Protein AF-A0A397UBA3-F1 (afdb_monomer_lite)

Foldseek 3Di:
DVVVVVVVVVVVCCPPVVSVVVCVQQQEDEDEAEAECVLCVVQLPDADDQDPVQQEGDDDPVSLVSLLQLVLQSLQQCLPPVDDHNVSSVVSVVVDPPPRCDNVNSVVVSCVVVVPDPRHAYEYEYEYEQCVVCVRSSLSNVLSVLVVVVVRHHYHYHYHALAVVCVVSVPDDDRHDPVCCSPDDDDDDDFFQDLVSLLVLLQVLLCVVPVDRDDDPVQQQNSLLSLQQGRQSVLSNLLSVLQVVCVVVVQHCRPALVSVVVSLVSSLVVVCVVCPPVLVCVQQVDPLSVLVLVLQLLLQPWAAQQPDLDPPDGVSSNSNSSQWHWHDDPNTTGIHHRLSSVLNVCVSVVVCVQQPPLLSSQSDFDWLVCVLVLLLSLQSNNLVSCCSNVNQWDFLSSSLSNLDDDPCCRRVDTQGSPDAADEWEFDDFPDPDPPDTHDPCPVPVQWTWTADPPPRDIDIDGPVVSRYDYRDRDDDPDGDGDGGSSVVSVCSSPVSPDPPPNPDDD

Radius of gyration: 28.09 Å; chains: 1; bounding box: 74×55×88 Å

pLDDT: mean 72.94, std 13.81, range [26.64, 95.31]

Sequence (506 aa):
MLNKIIEETKNFISDDERIKSTVADLGINFEHIYISMNEIKEFLGTGNIFDFESNAYPRDPEHINRASKLINKLIIIYFYTKAWTSPDIRKCLELMSDKSEDYDDVINLICKEKNLKNAESLALILQIDEFQNANYWTVILLRIISSFLLKGTLIIAICTGTAPSQIVELGDDQSYKISASQYKTINLYLSPLDFEDSIQLFDRFIEHFSNESNFNDSSKIYRSIVNSIREIPSIIEIASRIILSMKKANLDAFENFESANVFWRFLRDAIKAKYTEVDWFKCLQSEENILKLLFYIHIQKPVKKDEKLDSSTTIQDFETSGLIFLEQFDNRFIPRAPLVLVSILVDYLKLYDIFNENLLKPFELLTEETFPQFILHMHHVTYSLAFRTGSSYITIHDIYGGCARGSNRVLDCDIDVRQQIEYYVRASLIPKTENSFSKPGLSDRSKLPVIVLNKNGFKEIDVTSEKYLVLIARRTKSADAITPHADEQYRIWAASSRQFDRKNWC

Organism: NCBI:txid44941

Structure (mmCIF, N/CA/C/O backbone):
data_AF-A0A397UBA3-F1
#
_entry.id   AF-A0A397UBA3-F1
#
loop_
_atom_site.group_PDB
_atom_site.id
_atom_site.type_symbol
_atom_site.label_atom_id
_atom_site.label_alt_id
_atom_site.label_comp_id
_atom_site.label_asym_id
_atom_site.label_entity_id
_atom_site.label_seq_id
_atom_site.pdbx_PDB_ins_code
_atom_site.Cartn_x
_atom_site.Cartn_y
_atom_site.Cartn_z
_atom_site.occupancy
_atom_site.B_iso_or_equiv
_atom_site.auth_seq_id
_atom_site.auth_comp_id
_atom_site.auth_asym_id
_atom_site.auth_atom_id
_atom_site.pdbx_PDB_model_num
ATOM 1 N N . MET A 1 1 ? -8.117 8.000 5.420 1.00 47.97 1 MET A N 1
ATOM 2 C CA . MET A 1 1 ? -8.685 6.693 5.825 1.00 47.97 1 MET A CA 1
ATOM 3 C C . MET A 1 1 ? -9.736 6.843 6.911 1.00 47.97 1 MET A C 1
ATOM 5 O O . MET A 1 1 ? -10.853 6.444 6.650 1.00 47.97 1 MET A O 1
ATOM 9 N N . LEU A 1 2 ? -9.438 7.489 8.049 1.00 50.31 2 LEU A N 1
ATOM 10 C CA . LEU A 1 2 ? -10.420 7.763 9.112 1.00 50.31 2 LEU A CA 1
ATOM 11 C C . LEU A 1 2 ? -11.715 8.403 8.582 1.00 50.31 2 LEU A C 1
ATOM 13 O O . LEU A 1 2 ? -12.794 7.897 8.839 1.00 50.31 2 LEU A O 1
ATOM 17 N N . ASN A 1 3 ? -11.607 9.447 7.751 1.00 50.91 3 ASN A N 1
ATOM 18 C CA . ASN A 1 3 ? -12.782 10.079 7.143 1.00 50.91 3 ASN A CA 1
ATOM 19 C C . ASN A 1 3 ? -13.533 9.152 6.180 1.00 50.91 3 ASN A C 1
ATOM 21 O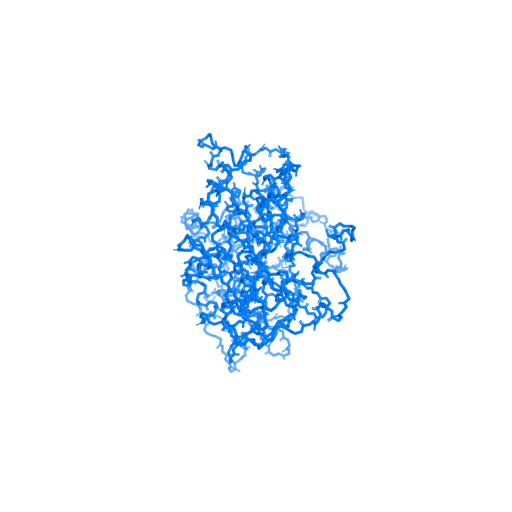 O . ASN A 1 3 ? -14.749 9.197 6.175 1.00 50.91 3 ASN A O 1
ATOM 25 N N . LYS A 1 4 ? -12.832 8.289 5.429 1.00 56.41 4 LYS A N 1
ATOM 26 C CA . LYS A 1 4 ? -13.446 7.293 4.533 1.00 56.41 4 LYS A CA 1
ATOM 27 C C . LYS A 1 4 ? -14.138 6.190 5.341 1.00 56.41 4 LYS A C 1
ATOM 29 O O . LYS A 1 4 ? -15.262 5.847 5.037 1.00 56.41 4 LYS A O 1
ATOM 34 N N . ILE A 1 5 ? -13.526 5.715 6.430 1.00 59.47 5 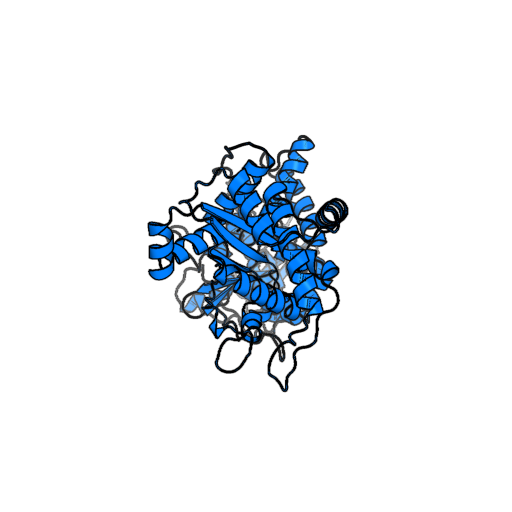ILE A N 1
ATOM 35 C CA . ILE A 1 5 ? -14.150 4.799 7.398 1.00 59.47 5 ILE A CA 1
ATOM 36 C C . ILE A 1 5 ? -15.405 5.445 7.984 1.00 59.47 5 ILE A C 1
ATOM 38 O O . ILE A 1 5 ? -16.456 4.823 7.991 1.00 59.47 5 ILE A O 1
ATOM 42 N N . ILE A 1 6 ? -15.317 6.694 8.446 1.00 59.12 6 ILE A N 1
ATOM 43 C CA . ILE A 1 6 ? -16.449 7.428 9.022 1.00 59.12 6 ILE A CA 1
ATOM 44 C C . ILE A 1 6 ? -17.540 7.669 7.973 1.00 59.12 6 ILE A C 1
ATOM 46 O O . ILE A 1 6 ? -18.713 7.549 8.299 1.00 59.12 6 ILE A O 1
ATOM 50 N N . GLU A 1 7 ? -17.185 8.005 6.736 1.00 62.19 7 GLU A N 1
ATOM 51 C CA . GLU A 1 7 ? -18.121 8.243 5.634 1.00 62.19 7 GLU A CA 1
ATOM 52 C C . GLU A 1 7 ? -18.810 6.953 5.188 1.00 62.19 7 GLU A C 1
ATOM 54 O O . GLU A 1 7 ? -20.031 6.919 5.150 1.00 62.19 7 GLU A O 1
ATOM 59 N N . GLU A 1 8 ? -18.070 5.864 4.989 1.00 63.53 8 GLU A N 1
ATOM 60 C CA . GLU A 1 8 ? -18.628 4.533 4.712 1.00 63.53 8 GLU A CA 1
ATOM 61 C C . GLU A 1 8 ? -19.502 4.038 5.870 1.00 63.53 8 GLU A C 1
ATOM 63 O O . GLU A 1 8 ? -20.582 3.494 5.661 1.00 63.53 8 GLU A O 1
ATOM 68 N N . THR A 1 9 ? -19.095 4.304 7.114 1.00 62.06 9 THR A N 1
ATOM 69 C CA . THR A 1 9 ? -19.915 4.005 8.297 1.00 62.06 9 THR A CA 1
ATOM 70 C C . THR A 1 9 ? -21.194 4.836 8.297 1.00 62.06 9 THR A C 1
ATOM 72 O O . THR A 1 9 ? -22.257 4.315 8.618 1.00 62.06 9 THR A O 1
ATOM 75 N N . LYS A 1 10 ? -21.127 6.120 7.927 1.00 63.81 10 LYS A N 1
ATOM 76 C CA . LYS A 1 10 ? -22.302 6.996 7.812 1.00 63.81 10 LYS A CA 1
ATOM 77 C C . LYS A 1 10 ? -23.231 6.556 6.684 1.00 63.81 10 LYS A C 1
ATOM 79 O O . LYS A 1 10 ? -24.435 6.515 6.911 1.00 63.81 10 LYS A O 1
ATOM 84 N N . ASN A 1 11 ? -22.686 6.187 5.528 1.00 64.56 11 ASN A N 1
ATOM 85 C CA . ASN A 1 11 ? -23.441 5.644 4.399 1.00 64.56 11 ASN A CA 1
ATOM 86 C C . ASN A 1 11 ? -24.149 4.346 4.810 1.00 64.56 11 ASN A C 1
ATOM 88 O O . ASN A 1 11 ? -25.351 4.189 4.605 1.00 64.56 11 ASN A O 1
ATOM 92 N N . PHE A 1 12 ? -23.445 3.467 5.523 1.00 65.50 12 PHE A N 1
ATOM 93 C CA . PHE A 1 12 ? -24.042 2.267 6.097 1.00 65.50 12 PHE A CA 1
ATOM 94 C C . PHE A 1 12 ? -25.174 2.586 7.089 1.00 65.50 12 PHE A C 1
ATOM 96 O O . PHE A 1 12 ? -26.260 2.010 7.008 1.00 65.50 12 PHE A O 1
ATOM 103 N N . ILE A 1 13 ? -24.947 3.528 8.010 1.00 63.50 13 ILE A N 1
ATOM 104 C CA . ILE A 1 13 ? -25.967 4.005 8.954 1.00 63.50 13 ILE A CA 1
ATOM 105 C C . ILE A 1 13 ? -27.206 4.524 8.207 1.00 63.50 13 ILE A C 1
ATOM 107 O O . ILE A 1 13 ? -28.325 4.309 8.675 1.00 63.50 13 ILE A O 1
ATOM 111 N N . SER A 1 14 ? -27.028 5.192 7.062 1.00 61.41 14 SER A N 1
ATOM 112 C CA . SER A 1 14 ? -28.141 5.701 6.253 1.00 61.41 14 SER A CA 1
ATOM 113 C C . SER A 1 14 ? -28.877 4.634 5.438 1.00 61.41 14 SER A C 1
ATOM 115 O O . SER A 1 14 ? -30.044 4.855 5.103 1.00 61.41 14 SER A O 1
ATOM 117 N N . ASP A 1 15 ? -28.240 3.495 5.163 1.00 63.88 15 ASP A N 1
ATOM 118 C CA . ASP A 1 15 ? -28.802 2.406 4.356 1.00 63.88 15 ASP A CA 1
ATOM 119 C C . ASP A 1 15 ? -29.523 1.333 5.197 1.00 63.88 15 ASP A C 1
ATOM 121 O O . ASP A 1 15 ? -30.481 0.716 4.722 1.00 63.88 15 ASP A O 1
ATOM 125 N N . ASP A 1 16 ? -29.129 1.102 6.460 1.00 64.06 16 ASP A N 1
ATOM 126 C CA . ASP A 1 16 ? -29.865 0.197 7.361 1.00 64.06 16 ASP A CA 1
ATOM 127 C C . ASP A 1 16 ? -31.064 0.928 7.988 1.00 64.06 16 ASP A C 1
ATOM 129 O O . ASP A 1 16 ? -30.926 1.664 8.964 1.00 64.06 16 ASP A O 1
ATOM 133 N N . GLU A 1 17 ? -32.263 0.687 7.448 1.00 61.44 17 GLU A N 1
ATOM 134 C CA . GLU A 1 17 ? -33.528 1.314 7.876 1.00 61.44 17 GLU A CA 1
ATOM 135 C C . GLU A 1 17 ? -33.784 1.256 9.397 1.00 61.44 17 GLU A C 1
ATOM 137 O O . GLU A 1 17 ? -34.411 2.160 9.941 1.00 61.44 17 GLU A O 1
ATOM 142 N N . ARG A 1 18 ? -33.255 0.255 10.121 1.00 62.62 18 ARG A N 1
ATOM 143 C CA . ARG A 1 18 ? -33.401 0.156 11.589 1.00 62.62 18 ARG A CA 1
ATOM 144 C C . ARG A 1 18 ? -32.498 1.143 12.323 1.00 62.62 18 ARG A C 1
ATOM 146 O O . ARG A 1 18 ? -32.893 1.730 13.330 1.00 62.62 18 ARG A O 1
ATOM 153 N N . ILE A 1 19 ? -31.262 1.291 11.846 1.00 63.94 19 ILE A N 1
ATOM 154 C CA . ILE A 1 19 ? -30.304 2.247 12.406 1.00 63.94 19 ILE A CA 1
ATOM 155 C C . ILE A 1 19 ? -30.760 3.652 12.027 1.00 63.94 19 ILE A C 1
ATOM 157 O O . ILE A 1 19 ? -30.835 4.514 12.891 1.00 63.94 19 ILE A O 1
ATOM 161 N N . LYS A 1 20 ? -31.169 3.854 10.776 1.00 64.69 20 LYS A N 1
ATOM 162 C CA . LYS A 1 20 ? -31.723 5.105 10.263 1.00 64.69 20 LYS A CA 1
ATOM 163 C C . LYS A 1 20 ? -32.962 5.569 11.026 1.00 64.69 20 LYS A C 1
ATOM 165 O O . LYS A 1 20 ? -33.005 6.739 11.389 1.00 64.69 20 LYS A O 1
ATOM 170 N N . SER A 1 21 ? -33.929 4.691 11.319 1.00 59.81 21 SER A N 1
ATOM 171 C CA . SER A 1 21 ? -35.100 5.054 12.133 1.00 59.81 21 SER A CA 1
ATOM 172 C C . SER A 1 21 ? -34.679 5.464 13.545 1.00 59.81 21 SER A C 1
ATOM 174 O O . SER A 1 21 ? -35.070 6.518 14.030 1.00 59.81 21 SER A O 1
ATOM 176 N N . THR A 1 22 ? -33.773 4.697 14.158 1.00 60.41 22 THR A N 1
ATOM 177 C CA . THR A 1 22 ? -33.221 4.998 15.489 1.00 60.41 22 THR A CA 1
ATOM 178 C C . THR A 1 22 ? -32.442 6.322 15.503 1.00 60.41 22 THR A C 1
ATOM 180 O O . THR A 1 22 ? -32.545 7.093 16.449 1.00 60.41 22 THR A O 1
ATOM 183 N N . VAL A 1 23 ? -31.684 6.623 14.446 1.00 62.81 23 VAL A N 1
ATOM 184 C CA . VAL A 1 23 ? -30.892 7.855 14.295 1.00 62.81 23 VAL A CA 1
ATOM 185 C C . VAL A 1 23 ? -31.776 9.071 14.019 1.00 62.81 23 VAL A C 1
ATOM 187 O O . VAL A 1 23 ? -31.533 10.137 14.587 1.00 62.81 23 VAL A O 1
ATOM 190 N N . ALA A 1 24 ? -32.801 8.918 13.177 1.00 59.88 24 ALA A N 1
ATOM 191 C CA . ALA A 1 24 ? -33.738 9.980 12.819 1.00 59.88 24 ALA A CA 1
ATOM 192 C C . ALA A 1 24 ? -34.640 10.382 13.996 1.00 59.88 24 ALA A C 1
ATOM 194 O O . ALA A 1 24 ? -34.905 11.571 14.172 1.00 59.88 24 ALA A O 1
ATOM 195 N N . ASP A 1 25 ? -35.048 9.419 14.826 1.00 53.91 25 ASP A N 1
ATOM 196 C CA . ASP A 1 25 ? -35.933 9.658 15.971 1.00 53.91 25 ASP A CA 1
ATOM 197 C C . ASP A 1 25 ? -35.212 10.297 17.179 1.00 53.91 25 ASP A C 1
ATOM 199 O O . ASP A 1 25 ? -35.864 10.894 18.036 1.00 53.91 25 ASP A O 1
ATOM 203 N N . LEU A 1 26 ? -33.875 10.198 17.261 1.00 54.59 26 LEU A N 1
ATOM 204 C CA . LEU A 1 26 ? -33.104 10.507 18.479 1.00 54.59 26 LEU A CA 1
ATOM 205 C C . LEU A 1 26 ? -32.143 11.708 18.391 1.00 54.59 26 LEU A C 1
ATOM 207 O O . LEU A 1 26 ? -31.459 11.995 19.375 1.00 54.59 26 LEU A O 1
ATOM 211 N N . GLY A 1 27 ? -32.055 12.405 17.250 1.00 56.84 27 GLY A N 1
ATOM 212 C CA . GLY A 1 27 ? -31.165 13.570 17.100 1.00 56.84 27 GLY A CA 1
ATOM 213 C C . GLY A 1 27 ? -29.714 13.256 17.493 1.00 56.84 27 GLY A C 1
ATOM 214 O O . GLY A 1 27 ? -29.155 13.892 18.386 1.00 56.84 27 GLY A O 1
ATOM 215 N N . ILE A 1 28 ? -29.143 12.208 16.890 1.00 66.69 28 ILE A N 1
ATOM 216 C CA . ILE A 1 28 ? -27.929 11.553 17.394 1.00 66.69 28 ILE A CA 1
ATOM 217 C C . ILE A 1 28 ? -26.649 12.362 17.147 1.00 66.69 28 ILE A C 1
ATOM 219 O O . ILE A 1 28 ? -26.364 12.771 16.020 1.00 66.69 28 ILE A O 1
ATOM 223 N N . ASN A 1 29 ? -25.821 12.493 18.189 1.00 69.88 29 ASN A N 1
ATOM 224 C CA . ASN A 1 29 ? -24.452 13.005 18.092 1.00 69.88 29 ASN A CA 1
ATOM 225 C C . ASN A 1 29 ? -23.449 11.847 18.027 1.00 69.88 29 ASN A C 1
ATOM 227 O O . ASN A 1 29 ? -23.433 10.988 18.907 1.00 69.88 29 ASN A O 1
ATOM 231 N N . PHE A 1 30 ? -22.606 11.831 16.991 1.00 72.25 30 PHE A N 1
ATOM 232 C CA . PHE A 1 30 ? -21.601 10.787 16.786 1.00 72.25 30 PHE A CA 1
ATOM 233 C C . PHE A 1 30 ? -20.246 11.199 17.351 1.00 72.25 30 PHE A C 1
ATOM 235 O O . PHE A 1 30 ? -19.665 12.186 16.900 1.00 72.25 30 PHE A O 1
ATOM 242 N N . GLU A 1 31 ? -19.694 10.384 18.245 1.00 76.69 31 GLU A N 1
ATOM 243 C CA . GLU A 1 31 ? -18.299 10.489 18.665 1.00 76.69 31 GLU A CA 1
ATOM 244 C C . GLU A 1 31 ? -17.508 9.279 18.195 1.00 76.69 31 GLU A C 1
ATOM 246 O O . GLU A 1 31 ? -17.846 8.131 18.482 1.00 76.69 31 GLU A O 1
ATOM 251 N N . HIS A 1 32 ? -16.428 9.549 17.469 1.00 79.75 32 HIS A N 1
ATOM 252 C CA . HIS A 1 32 ? -15.486 8.523 17.054 1.00 79.75 32 HIS A CA 1
ATOM 253 C C . HIS A 1 32 ? -14.392 8.357 18.106 1.00 79.75 32 HIS A C 1
ATOM 255 O O . HIS A 1 32 ? -13.769 9.335 18.537 1.00 79.75 32 HIS A O 1
ATOM 261 N N . ILE A 1 33 ? -14.181 7.104 18.499 1.00 82.25 33 ILE A N 1
ATOM 262 C CA . ILE A 1 33 ? -13.121 6.652 19.383 1.00 82.25 33 ILE A CA 1
ATOM 263 C C . ILE A 1 33 ? -12.300 5.611 18.628 1.00 82.25 33 ILE A C 1
ATOM 265 O O . ILE A 1 33 ? -12.789 4.536 18.292 1.00 82.25 33 ILE A O 1
ATOM 269 N N . TYR A 1 34 ? -11.043 5.937 18.358 1.00 82.75 34 TYR A N 1
ATOM 270 C CA . TYR A 1 34 ? -10.063 4.989 17.833 1.00 82.75 34 TYR A CA 1
ATOM 271 C C . TYR A 1 34 ? -9.567 4.077 18.961 1.00 82.75 34 TYR A C 1
ATOM 273 O O . TYR A 1 34 ? -9.661 4.482 20.104 1.00 82.75 34 TYR A O 1
ATOM 281 N N . ILE A 1 35 ? -9.080 2.866 18.692 1.00 84.50 35 ILE A N 1
ATOM 282 C CA . ILE A 1 35 ? -8.405 1.973 19.647 1.00 84.50 35 ILE A CA 1
ATOM 283 C C . ILE A 1 35 ? -7.417 1.102 18.871 1.00 84.50 35 ILE A C 1
ATOM 285 O O . ILE A 1 35 ? -7.844 0.236 18.122 1.00 84.50 35 ILE A O 1
ATOM 289 N N . SER A 1 36 ? -6.105 1.266 19.066 1.00 83.44 36 SER A N 1
ATOM 290 C CA . SER A 1 36 ? -5.109 0.399 18.410 1.00 83.44 36 SER A CA 1
ATOM 291 C C . SER A 1 36 ? -4.774 -0.831 19.254 1.00 83.44 36 SER A C 1
ATOM 293 O O . SER A 1 36 ? -4.199 -0.694 20.338 1.00 83.44 36 SER A O 1
ATOM 295 N N . MET A 1 37 ? -5.046 -2.037 18.742 1.00 84.56 37 MET A N 1
ATOM 296 C CA . MET A 1 37 ? -4.697 -3.291 19.427 1.00 84.56 37 MET A CA 1
ATOM 297 C C . MET A 1 37 ? -3.192 -3.461 19.628 1.00 84.56 37 MET A C 1
ATOM 299 O O . MET A 1 37 ? -2.769 -4.013 20.645 1.00 84.56 37 MET A O 1
ATOM 303 N N . ASN A 1 38 ? -2.372 -2.948 18.710 1.00 81.69 38 ASN A N 1
ATOM 304 C CA . ASN A 1 38 ? -0.916 -2.987 18.850 1.00 81.69 38 ASN A CA 1
ATOM 305 C C . ASN A 1 38 ? -0.420 -2.196 20.057 1.00 81.69 38 ASN A C 1
ATOM 307 O O . ASN A 1 38 ? 0.508 -2.639 20.730 1.00 81.69 38 ASN A O 1
ATOM 311 N N . GLU A 1 39 ? -1.072 -1.076 20.345 1.00 82.62 39 GLU A N 1
ATOM 312 C CA . GLU A 1 39 ? -0.713 -0.189 21.446 1.00 82.62 39 GLU A CA 1
ATOM 313 C C . GLU A 1 39 ? -1.266 -0.700 22.780 1.00 82.62 39 GLU A C 1
ATOM 315 O O . GLU A 1 39 ? -0.641 -0.495 23.819 1.00 82.62 39 GLU A O 1
ATOM 320 N N . ILE A 1 40 ? -2.424 -1.382 22.774 1.00 85.19 40 ILE A N 1
ATOM 321 C CA . ILE A 1 40 ? -3.101 -1.766 24.022 1.00 85.19 40 ILE A CA 1
ATOM 322 C C . ILE A 1 40 ? -2.857 -3.204 24.492 1.00 85.19 40 ILE A C 1
ATOM 324 O O . ILE A 1 40 ? -3.104 -3.507 25.662 1.00 85.19 40 ILE A O 1
ATOM 328 N N . LYS A 1 41 ? -2.370 -4.098 23.620 1.00 85.12 41 LYS A N 1
ATOM 329 C CA . LYS A 1 41 ? -2.205 -5.531 23.936 1.00 85.12 41 LYS A CA 1
ATOM 330 C C . LYS A 1 41 ? -1.344 -5.790 25.174 1.00 85.12 41 LYS A C 1
ATOM 332 O O . LYS A 1 41 ? -1.651 -6.690 25.950 1.00 85.12 41 LYS A O 1
ATOM 337 N N . GLU A 1 42 ? -0.312 -4.977 25.399 1.00 84.69 42 GLU A N 1
ATOM 338 C CA . GLU A 1 42 ? 0.576 -5.119 26.558 1.00 84.69 42 GLU A CA 1
ATOM 339 C C . GLU A 1 42 ? -0.148 -4.863 27.889 1.00 84.69 42 GLU A C 1
ATOM 341 O O . GLU A 1 42 ? 0.149 -5.524 28.881 1.00 84.69 42 GLU A O 1
ATOM 346 N N . PHE A 1 43 ? -1.136 -3.959 27.915 1.00 85.19 43 PHE A N 1
ATOM 347 C CA . PHE A 1 43 ? -1.910 -3.649 29.127 1.00 85.19 43 PHE A CA 1
ATOM 348 C C . PHE A 1 43 ? -2.973 -4.707 29.445 1.00 85.19 43 PHE A C 1
ATOM 350 O O . PHE A 1 43 ? -3.438 -4.809 30.580 1.00 85.19 43 PHE A O 1
ATOM 357 N N . LEU A 1 44 ? -3.377 -5.493 28.447 1.00 86.56 44 LEU A N 1
ATOM 358 C CA . LEU A 1 44 ? -4.355 -6.566 28.609 1.00 86.56 44 LEU A CA 1
ATOM 359 C C . LEU A 1 44 ? -3.701 -7.843 29.165 1.00 86.56 44 LEU A C 1
ATOM 361 O O . LEU A 1 44 ? -4.308 -8.557 29.972 1.00 86.56 44 LEU A O 1
ATOM 365 N N . GLY A 1 45 ? -2.433 -8.070 28.814 1.00 85.19 45 GLY A N 1
ATOM 366 C CA . GLY A 1 45 ? -1.649 -9.240 29.201 1.00 85.19 45 GLY A CA 1
ATOM 367 C C . GLY A 1 45 ? -1.800 -10.401 28.216 1.00 85.19 45 GLY A C 1
ATOM 368 O O . GLY A 1 45 ? -2.313 -10.250 27.106 1.00 85.19 45 GLY A O 1
ATOM 369 N N . THR A 1 46 ? -1.335 -11.584 28.613 1.00 86.62 46 THR A N 1
ATOM 370 C CA . THR A 1 46 ? -1.392 -12.779 27.761 1.00 86.62 46 THR A CA 1
ATOM 371 C C . THR A 1 46 ? -2.836 -13.247 27.589 1.00 86.62 46 THR A C 1
ATOM 373 O O . THR A 1 46 ? -3.542 -13.476 28.568 1.00 86.62 46 THR A O 1
ATOM 376 N N . GLY A 1 47 ? -3.280 -13.375 26.338 1.00 82.50 47 GLY A N 1
ATOM 377 C CA . GLY A 1 47 ? -4.605 -13.900 26.014 1.00 82.50 47 GLY A CA 1
ATOM 378 C C . GLY A 1 47 ? -4.681 -15.422 26.137 1.00 82.50 47 GLY A C 1
ATOM 379 O O . GLY A 1 47 ? -3.659 -16.109 26.110 1.00 82.50 47 GLY A O 1
ATOM 380 N N . ASN A 1 48 ? -5.900 -15.952 26.232 1.00 82.69 48 ASN A N 1
ATOM 381 C CA . ASN A 1 48 ? -6.113 -17.397 26.203 1.00 82.69 48 ASN A CA 1
ATOM 382 C C . ASN A 1 48 ? -6.113 -17.922 24.762 1.00 82.69 48 ASN A C 1
ATOM 384 O O . ASN A 1 48 ? -6.520 -17.229 23.827 1.00 82.69 48 ASN A O 1
ATOM 388 N N . ILE A 1 49 ? -5.678 -19.170 24.601 1.00 80.38 49 ILE A N 1
ATOM 389 C CA . ILE A 1 49 ? -5.694 -19.870 23.315 1.00 80.38 49 ILE A CA 1
ATOM 390 C C . ILE A 1 49 ? -7.144 -20.220 22.958 1.00 80.38 49 ILE A C 1
ATOM 392 O O . ILE A 1 49 ? -7.995 -20.395 23.834 1.00 80.38 49 ILE A O 1
ATOM 396 N N . PHE A 1 50 ? -7.423 -20.279 21.659 1.00 73.56 50 PHE A N 1
ATOM 397 C CA . PHE A 1 50 ? -8.698 -20.749 21.141 1.00 73.56 50 PHE A CA 1
ATOM 398 C C . PHE A 1 50 ? -8.942 -22.204 21.561 1.00 73.56 50 PHE A C 1
ATOM 400 O O . PHE A 1 50 ? -8.069 -23.057 21.394 1.00 73.56 50 PHE A O 1
ATOM 407 N N . ASP A 1 51 ? -10.122 -22.486 22.108 1.00 72.25 51 ASP A N 1
ATOM 408 C CA . ASP A 1 51 ? -10.511 -23.841 22.473 1.00 72.25 51 ASP A CA 1
ATOM 409 C C . ASP A 1 51 ? -11.224 -24.505 21.289 1.00 72.25 51 ASP A C 1
ATOM 411 O O . ASP A 1 51 ? -12.350 -24.146 20.937 1.00 72.25 51 ASP A O 1
ATOM 415 N N . PHE A 1 52 ? -10.547 -25.478 20.674 1.00 72.81 52 PHE A N 1
ATOM 416 C CA . PHE A 1 52 ? -11.063 -26.244 19.539 1.00 72.81 52 PHE A CA 1
ATOM 417 C C . PHE A 1 52 ? -12.215 -27.186 19.915 1.00 72.81 52 PHE A C 1
ATOM 419 O O . PHE A 1 52 ? -13.004 -27.535 19.041 1.00 72.81 52 PHE A O 1
ATOM 426 N N . GLU A 1 53 ? -12.344 -27.592 21.182 1.00 70.62 53 GLU A N 1
ATOM 427 C CA . GLU A 1 53 ? -13.440 -28.463 21.623 1.00 70.62 53 GLU A CA 1
ATOM 428 C C . GLU A 1 53 ? -14.735 -27.670 21.797 1.00 70.62 53 GLU A C 1
ATOM 430 O O . GLU A 1 53 ? -15.798 -28.078 21.323 1.00 70.62 53 GLU A O 1
ATOM 435 N N . SER A 1 54 ? -14.655 -26.513 22.463 1.00 64.81 54 SER A N 1
ATOM 436 C CA . SER A 1 54 ? -15.812 -25.627 22.653 1.00 64.81 54 SER A CA 1
ATOM 437 C C . SER A 1 54 ? -16.050 -24.662 21.493 1.00 64.81 54 SER A C 1
ATOM 439 O O . SER A 1 54 ? -17.082 -23.978 21.463 1.00 64.81 54 SER A O 1
ATOM 441 N N . ASN A 1 55 ? -15.131 -24.647 20.526 1.00 67.56 55 ASN A N 1
ATOM 442 C CA . ASN A 1 55 ? -15.174 -23.829 19.326 1.00 67.56 55 ASN A CA 1
ATOM 443 C C . ASN A 1 55 ? -15.283 -22.326 19.640 1.00 67.56 55 ASN A C 1
ATOM 445 O O . ASN A 1 55 ? -16.050 -21.579 19.018 1.00 67.56 55 ASN A O 1
ATOM 449 N N . ALA A 1 56 ? -14.578 -21.893 20.687 1.00 69.62 56 ALA A N 1
ATOM 450 C CA . ALA A 1 56 ? -14.706 -20.555 21.241 1.00 69.62 56 ALA A CA 1
ATOM 451 C C . ALA A 1 56 ? -13.454 -20.110 22.003 1.00 69.62 56 ALA A C 1
ATOM 453 O O . ALA A 1 56 ? -12.705 -20.904 22.565 1.00 69.62 56 ALA A O 1
ATOM 454 N N . TYR A 1 57 ? -13.283 -18.794 22.125 1.00 75.94 57 TYR A N 1
ATOM 455 C CA . TYR A 1 57 ? -12.366 -18.243 23.116 1.00 75.94 57 TYR A CA 1
ATOM 456 C C . TYR A 1 57 ? -12.977 -18.298 24.526 1.00 75.94 57 TYR A C 1
ATOM 458 O O . TYR A 1 57 ? -14.136 -17.871 24.695 1.00 75.94 57 TYR A O 1
ATOM 466 N N . PRO A 1 58 ? -12.206 -18.727 25.549 1.00 77.19 58 PRO A N 1
ATOM 467 C CA . PRO A 1 58 ? -12.668 -18.806 26.931 1.00 77.19 58 PRO A CA 1
ATOM 468 C C . PRO A 1 58 ? -13.260 -17.491 27.439 1.00 77.19 58 PRO A C 1
ATOM 470 O O . PRO A 1 58 ? -12.868 -16.397 27.024 1.00 77.19 58 PRO A O 1
ATOM 473 N N . ARG A 1 59 ? -14.226 -17.593 28.353 1.00 78.12 59 ARG A N 1
ATOM 474 C CA . ARG A 1 59 ? -14.867 -16.436 28.984 1.00 78.12 59 ARG A CA 1
ATOM 475 C C . ARG A 1 59 ? -14.368 -16.282 30.416 1.00 78.12 59 ARG A C 1
ATOM 477 O O . ARG A 1 59 ? -15.059 -16.656 31.356 1.00 78.12 59 ARG A O 1
ATOM 484 N N . ASP A 1 60 ? -13.165 -15.741 30.555 1.00 83.62 60 ASP A N 1
ATOM 485 C CA . ASP A 1 60 ? -12.542 -15.512 31.856 1.00 83.62 60 ASP A CA 1
ATOM 486 C C . ASP A 1 60 ? -13.086 -14.216 32.505 1.00 83.62 60 ASP A C 1
ATOM 488 O O . ASP A 1 60 ? -12.934 -13.132 31.925 1.00 83.62 60 ASP A O 1
ATOM 492 N N . PRO A 1 61 ? -13.736 -14.292 33.685 1.00 85.44 61 PRO A N 1
ATOM 493 C CA . PRO A 1 61 ? -14.268 -13.120 34.380 1.00 85.44 61 PRO A CA 1
ATOM 494 C C . PRO A 1 61 ? -13.210 -12.073 34.751 1.00 85.44 61 PRO A C 1
ATOM 496 O O . PRO A 1 61 ? -13.507 -10.877 34.723 1.00 85.44 61 PRO A O 1
ATOM 499 N N . GLU A 1 62 ? -11.985 -12.487 35.081 1.00 87.38 62 GLU A N 1
ATOM 500 C CA . GLU A 1 62 ? -10.901 -11.567 35.427 1.00 87.38 62 GLU A CA 1
ATOM 501 C C . GLU A 1 62 ? -10.458 -10.780 34.192 1.00 87.38 62 GLU A C 1
ATOM 503 O O . GLU A 1 62 ? -10.327 -9.553 34.238 1.00 87.38 62 GLU A O 1
ATOM 508 N N . HIS A 1 63 ? -10.312 -11.471 33.060 1.00 89.38 63 HIS A N 1
ATOM 509 C CA . HIS A 1 63 ? -9.976 -10.846 31.782 1.00 89.38 63 HIS A CA 1
ATOM 510 C C . HIS A 1 63 ? -11.071 -9.880 31.313 1.00 89.38 63 HIS A C 1
ATOM 512 O O . HIS A 1 63 ? -10.752 -8.790 30.840 1.00 89.38 63 HIS A O 1
ATOM 518 N N . ILE A 1 64 ? -12.350 -10.225 31.499 1.00 85.81 64 ILE A N 1
ATOM 519 C CA . ILE A 1 64 ? -13.475 -9.323 31.202 1.00 85.81 64 ILE A CA 1
ATOM 520 C C . ILE A 1 64 ? -13.415 -8.070 32.075 1.00 85.81 64 ILE A C 1
ATOM 522 O O . ILE A 1 64 ? -13.508 -6.961 31.556 1.00 85.81 64 ILE A O 1
ATOM 526 N N . ASN A 1 65 ? -13.232 -8.223 33.387 1.00 86.00 65 ASN A N 1
ATOM 527 C CA . ASN A 1 65 ? -13.156 -7.087 34.305 1.00 86.00 65 ASN A CA 1
ATOM 528 C C . ASN A 1 65 ? -11.974 -6.163 33.961 1.00 86.00 65 ASN A C 1
ATOM 530 O O . ASN A 1 65 ? -12.118 -4.941 33.927 1.00 86.00 65 ASN A O 1
ATOM 534 N N . ARG A 1 66 ? -10.810 -6.742 33.645 1.00 87.62 66 ARG A N 1
ATOM 535 C CA . ARG A 1 66 ? -9.614 -5.995 33.234 1.00 87.62 66 ARG A CA 1
ATOM 536 C C . ARG A 1 66 ? -9.845 -5.225 31.935 1.00 87.62 66 ARG A C 1
ATOM 538 O O . ARG A 1 66 ? -9.618 -4.017 31.899 1.00 87.62 66 ARG A O 1
ATOM 545 N N . ALA A 1 67 ? -10.333 -5.901 30.898 1.00 88.50 67 ALA A N 1
ATOM 546 C CA . ALA A 1 67 ? -10.612 -5.280 29.609 1.00 88.50 67 ALA A CA 1
ATOM 547 C C . ALA A 1 67 ? -11.718 -4.214 29.711 1.00 88.50 67 ALA A C 1
ATOM 549 O O . ALA A 1 67 ? -11.614 -3.174 29.068 1.00 88.50 67 ALA A O 1
ATOM 550 N N . SER A 1 68 ? -12.724 -4.413 30.572 1.00 87.25 68 SER A N 1
ATOM 551 C CA . SER A 1 68 ? -13.797 -3.437 30.805 1.00 87.25 68 SER A CA 1
ATOM 552 C C . SER A 1 68 ? -13.289 -2.166 31.479 1.00 87.25 68 SER A C 1
ATOM 554 O O . SER A 1 68 ? -13.690 -1.069 31.106 1.00 87.25 68 SER A O 1
ATOM 556 N N . LYS A 1 69 ? -12.386 -2.285 32.457 1.00 85.38 69 LYS A N 1
ATOM 557 C CA . LYS A 1 69 ? -11.750 -1.109 33.066 1.00 85.38 69 LYS A CA 1
ATOM 558 C C . LYS A 1 69 ? -10.864 -0.378 32.064 1.00 85.38 69 LYS A C 1
ATOM 560 O O . LYS A 1 69 ? -10.853 0.848 32.038 1.00 85.38 69 LYS A O 1
ATOM 565 N N . LEU A 1 70 ? -10.127 -1.125 31.242 1.00 87.56 70 LEU A N 1
ATOM 566 C CA . LEU A 1 70 ? -9.234 -0.537 30.254 1.00 87.56 70 LEU A CA 1
ATOM 567 C C . LEU A 1 70 ? -10.011 0.199 29.155 1.00 87.56 70 LEU A C 1
ATOM 569 O O . LEU A 1 70 ? -9.667 1.336 28.859 1.00 87.56 70 LEU A O 1
ATOM 573 N N . ILE A 1 71 ? -11.062 -0.398 28.580 1.00 87.50 71 ILE A N 1
ATOM 574 C CA . ILE A 1 71 ? -11.819 0.230 27.485 1.00 87.50 71 ILE A CA 1
ATOM 575 C C . ILE A 1 71 ? -12.456 1.557 27.918 1.00 87.50 71 ILE A C 1
ATOM 577 O O . ILE A 1 71 ? -12.383 2.527 27.170 1.00 87.50 71 ILE A O 1
ATOM 581 N N . ASN A 1 72 ? -12.980 1.640 29.145 1.00 86.12 72 ASN A N 1
ATOM 582 C CA . ASN A 1 72 ? -13.541 2.878 29.693 1.00 86.12 72 ASN A CA 1
ATOM 583 C C . ASN A 1 72 ? -12.479 3.983 29.778 1.00 86.12 72 ASN A C 1
ATOM 585 O O . ASN A 1 72 ? -12.690 5.079 29.258 1.00 86.12 72 ASN A O 1
ATOM 589 N N . LYS A 1 73 ? -11.298 3.663 30.326 1.00 85.00 73 LYS A N 1
ATOM 590 C CA . LYS A 1 73 ? -10.168 4.601 30.376 1.00 85.00 73 LYS A CA 1
ATOM 591 C C . LYS A 1 73 ? -9.733 5.032 28.975 1.00 85.00 73 LYS A C 1
ATOM 593 O O . LYS A 1 73 ? -9.521 6.214 28.732 1.00 85.00 73 LYS A O 1
ATOM 598 N N . LEU A 1 74 ? -9.631 4.094 28.033 1.00 85.56 74 LEU A N 1
ATOM 599 C CA . LEU A 1 74 ? -9.230 4.379 26.652 1.00 85.56 74 LEU A CA 1
ATOM 600 C C . LEU A 1 74 ? -10.215 5.313 25.935 1.00 85.56 74 LEU A C 1
ATOM 602 O O . LEU A 1 74 ? -9.776 6.219 25.226 1.00 85.56 74 LEU A O 1
ATOM 606 N N . ILE A 1 75 ? -11.521 5.137 26.159 1.00 83.75 75 ILE A N 1
ATOM 607 C CA . ILE A 1 75 ? -12.555 6.040 25.639 1.00 83.75 75 ILE A CA 1
ATOM 608 C C . ILE A 1 75 ? -12.319 7.464 26.155 1.00 83.75 75 ILE A C 1
ATOM 610 O O . ILE A 1 75 ? -12.285 8.393 25.349 1.00 83.75 75 ILE A O 1
ATOM 614 N N . ILE A 1 76 ? -12.092 7.643 27.462 1.00 81.62 76 ILE A N 1
ATOM 615 C CA . ILE A 1 76 ? -11.829 8.969 28.048 1.00 81.62 76 ILE A CA 1
ATOM 616 C C . ILE A 1 76 ? -10.539 9.573 27.499 1.00 81.62 76 ILE A C 1
ATOM 618 O O . ILE A 1 76 ? -10.545 10.729 27.069 1.00 81.62 76 ILE A O 1
ATOM 622 N N . ILE A 1 77 ? -9.442 8.805 27.503 1.00 80.00 77 ILE A N 1
ATOM 623 C CA . ILE A 1 77 ? -8.137 9.265 27.010 1.00 80.00 77 ILE A CA 1
ATOM 624 C C . ILE A 1 77 ? -8.315 9.828 25.609 1.00 80.00 77 ILE A C 1
ATOM 626 O O . ILE A 1 77 ? -8.005 10.991 25.367 1.00 80.00 77 ILE A O 1
ATOM 630 N N . TYR A 1 78 ? -8.881 9.039 24.702 1.00 79.81 78 TYR A N 1
ATOM 631 C CA . TYR A 1 78 ? -8.997 9.462 23.318 1.00 79.81 78 TYR A CA 1
ATOM 632 C C . TYR A 1 78 ? -9.998 10.584 23.102 1.00 79.81 78 TYR A C 1
ATOM 634 O O . TYR A 1 78 ? -9.759 11.457 22.267 1.00 79.81 78 TYR A O 1
ATOM 642 N N . PHE A 1 79 ? -11.104 10.585 23.846 1.00 77.50 79 PHE A N 1
ATOM 643 C CA . PHE A 1 79 ? -12.082 11.661 23.789 1.00 77.50 79 PHE A CA 1
ATOM 644 C C . PHE A 1 79 ? -11.420 13.027 24.017 1.00 77.50 79 PHE A C 1
ATOM 646 O O . PHE A 1 79 ? -11.686 13.955 23.250 1.00 77.50 79 PHE A O 1
ATOM 653 N N . TYR A 1 80 ? -10.504 13.121 24.986 1.00 73.38 80 TYR A N 1
ATOM 654 C CA . TYR A 1 80 ? -9.799 14.361 25.309 1.00 73.38 80 TYR A CA 1
ATOM 655 C C . TYR A 1 80 ? -8.528 14.609 24.490 1.00 73.38 80 TYR A C 1
ATOM 657 O O . TYR A 1 80 ? -8.262 15.754 24.129 1.00 73.38 80 TYR A O 1
ATOM 665 N N . THR A 1 81 ? -7.714 13.587 24.217 1.00 71.50 81 THR A N 1
ATOM 666 C CA . THR A 1 81 ? -6.386 13.795 23.613 1.00 71.50 81 THR A CA 1
ATOM 667 C C . THR A 1 81 ? -6.397 13.732 22.095 1.00 71.50 81 THR A C 1
ATOM 669 O O . THR A 1 81 ? -5.546 14.356 21.464 1.00 71.50 81 THR A O 1
ATOM 672 N N . LYS A 1 82 ? -7.306 12.945 21.501 1.00 70.00 82 LYS A N 1
ATOM 673 C CA . LYS A 1 82 ? -7.322 12.590 20.068 1.00 70.00 82 LYS A CA 1
ATOM 674 C C . LYS A 1 82 ? -5.980 12.048 19.526 1.00 70.00 82 LYS A C 1
ATOM 676 O O . LYS A 1 82 ? -5.828 11.904 18.316 1.00 70.00 82 LYS A O 1
ATOM 681 N N . ALA A 1 83 ? -5.028 11.705 20.398 1.00 60.12 83 ALA A N 1
ATOM 682 C CA . ALA A 1 83 ? -3.672 11.267 20.070 1.00 60.12 83 ALA A CA 1
ATOM 683 C C . ALA A 1 83 ? -3.358 9.936 20.770 1.00 60.12 83 ALA A C 1
ATOM 685 O O . ALA A 1 83 ? -3.737 9.738 21.926 1.00 60.12 83 ALA A O 1
ATOM 686 N N . TRP A 1 84 ? -2.689 9.022 20.055 1.00 66.81 84 TRP A N 1
ATOM 687 C CA . TRP A 1 84 ? -2.588 7.606 20.425 1.00 66.81 84 TRP A CA 1
ATOM 688 C C . TRP A 1 84 ? -1.162 7.067 20.245 1.00 66.81 84 TRP A C 1
ATOM 690 O O . TRP A 1 84 ? -0.777 6.704 19.138 1.00 66.81 84 TRP A O 1
ATOM 700 N N . THR A 1 85 ? -0.381 6.986 21.326 1.00 65.75 85 THR A N 1
ATOM 701 C CA . THR A 1 85 ? 0.871 6.205 21.376 1.00 65.75 85 THR A CA 1
ATOM 702 C C . THR A 1 85 ? 0.966 5.467 22.714 1.00 65.75 85 THR A C 1
ATOM 704 O O . THR A 1 85 ? 0.491 5.985 23.726 1.00 65.75 85 THR A O 1
ATOM 707 N N . SER A 1 86 ? 1.571 4.276 22.766 1.00 69.12 86 SER A N 1
ATOM 708 C CA . SER A 1 86 ? 1.741 3.499 24.010 1.00 69.12 86 SER A CA 1
ATOM 709 C C . SER A 1 86 ? 2.383 4.303 25.155 1.00 69.12 86 SER A C 1
ATOM 711 O O . SER A 1 86 ? 1.858 4.243 26.273 1.00 69.12 86 SER A O 1
ATOM 713 N N . PRO A 1 87 ? 3.433 5.125 24.928 1.00 73.06 87 PRO A N 1
ATOM 714 C CA . PRO A 1 87 ? 3.981 5.998 25.967 1.00 73.06 87 PRO A CA 1
ATOM 715 C C . PRO A 1 87 ? 2.968 7.008 26.522 1.00 73.06 87 PRO A C 1
ATOM 717 O O . PRO A 1 87 ? 2.882 7.183 27.740 1.00 73.06 87 PRO A O 1
ATOM 720 N N . ASP A 1 88 ? 2.179 7.641 25.650 1.00 69.38 88 ASP A N 1
ATOM 721 C CA . ASP A 1 88 ? 1.175 8.627 26.060 1.00 69.38 88 ASP A CA 1
ATOM 722 C C . ASP A 1 88 ? 0.012 7.959 26.801 1.00 69.38 88 ASP A C 1
ATOM 724 O O . ASP A 1 88 ? -0.420 8.452 27.844 1.00 69.38 88 ASP A O 1
ATOM 728 N N . ILE A 1 89 ? -0.438 6.790 26.328 1.00 72.44 89 ILE A N 1
ATOM 729 C CA . ILE A 1 89 ? -1.470 5.981 26.991 1.00 72.44 89 ILE A CA 1
ATOM 730 C C . ILE A 1 89 ? -1.004 5.596 28.388 1.00 72.44 89 ILE A C 1
ATOM 732 O O . ILE A 1 89 ? -1.744 5.796 29.345 1.00 72.44 89 ILE A O 1
ATOM 736 N N . ARG A 1 90 ? 0.225 5.085 28.529 1.00 76.62 90 ARG A N 1
ATOM 737 C CA . ARG A 1 90 ? 0.784 4.696 29.829 1.00 76.62 90 ARG A CA 1
ATOM 738 C C . ARG A 1 90 ? 0.796 5.876 30.794 1.00 76.62 90 ARG A C 1
ATOM 740 O O . ARG A 1 90 ? 0.289 5.752 31.903 1.00 76.62 90 ARG A O 1
ATOM 747 N N . LYS A 1 91 ? 1.286 7.032 30.345 1.00 75.00 91 LYS A N 1
ATOM 748 C CA . LYS A 1 91 ? 1.308 8.258 31.147 1.00 75.00 91 LYS A CA 1
ATOM 749 C C . LYS A 1 91 ? -0.099 8.690 31.568 1.00 75.00 91 LYS A C 1
ATOM 751 O O . LYS A 1 91 ? -0.305 9.062 32.719 1.00 75.00 91 LYS A O 1
ATOM 756 N N . CYS A 1 92 ? -1.077 8.633 30.667 1.00 74.38 92 CYS A N 1
ATOM 757 C CA . CYS A 1 92 ? -2.467 8.943 30.996 1.00 74.38 92 CYS A CA 1
ATOM 758 C C . CYS A 1 92 ? -3.067 7.931 31.982 1.00 74.38 92 CYS A C 1
ATOM 760 O O . CYS A 1 92 ? -3.700 8.339 32.952 1.00 74.38 92 CYS A O 1
ATOM 762 N N . LEU A 1 93 ? -2.834 6.632 31.778 1.00 77.19 93 LEU A N 1
ATOM 763 C CA . LEU A 1 93 ? -3.307 5.567 32.664 1.00 77.19 93 LEU A CA 1
ATOM 764 C C . LEU A 1 93 ? -2.704 5.672 34.071 1.00 77.19 93 LEU A C 1
ATOM 766 O O . LEU A 1 93 ? -3.416 5.407 35.034 1.00 77.19 93 LEU A O 1
ATOM 770 N N . GLU A 1 94 ? -1.437 6.077 34.196 1.00 75.44 94 GLU A N 1
ATOM 771 C CA . GLU A 1 94 ? -0.763 6.335 35.479 1.00 75.44 94 GLU A CA 1
ATOM 772 C C . GLU A 1 94 ? -1.347 7.551 36.217 1.00 75.44 94 GLU A C 1
ATOM 774 O O . GLU A 1 94 ? -1.404 7.568 37.446 1.00 75.44 94 GLU A O 1
ATOM 779 N N . LEU A 1 95 ? -1.791 8.573 35.477 1.00 68.12 95 LEU A N 1
ATOM 780 C CA . LEU A 1 95 ? -2.417 9.777 36.036 1.00 68.12 95 LEU A CA 1
ATOM 781 C C . LEU A 1 95 ? -3.888 9.555 36.421 1.00 68.12 95 LEU A C 1
ATOM 783 O O . LEU A 1 95 ? -4.408 10.243 37.303 1.00 68.12 95 LEU A O 1
ATOM 787 N N . MET A 1 96 ? -4.563 8.602 35.778 1.00 71.88 96 MET A N 1
ATOM 788 C CA . MET A 1 96 ? -5.921 8.194 36.123 1.00 71.88 96 MET A CA 1
ATOM 789 C C . MET A 1 96 ? -5.893 7.311 37.373 1.00 71.88 96 MET A C 1
ATOM 791 O O . MET A 1 96 ? -5.462 6.161 37.326 1.00 71.88 96 MET A O 1
ATOM 795 N N . SER A 1 97 ? -6.383 7.842 38.499 1.00 61.84 97 SER A N 1
ATOM 796 C CA . SER A 1 97 ? -6.493 7.095 39.762 1.00 61.84 97 SER A CA 1
ATOM 797 C C . SER A 1 97 ? -7.178 5.730 39.578 1.00 61.84 97 SER A C 1
ATOM 799 O O . SER A 1 97 ? -8.044 5.591 38.719 1.00 61.84 97 SER A O 1
ATOM 801 N N . ASP A 1 98 ? -6.885 4.753 40.443 1.00 60.97 98 ASP A N 1
ATOM 802 C CA . ASP A 1 98 ? -7.497 3.405 40.458 1.00 60.97 98 ASP A CA 1
ATOM 803 C C . ASP A 1 98 ? -9.023 3.366 40.683 1.00 60.97 98 ASP A C 1
ATOM 805 O O . ASP A 1 98 ? -9.616 2.292 40.829 1.00 60.97 98 ASP A O 1
ATOM 809 N N . LYS A 1 99 ? -9.691 4.523 40.701 1.00 56.88 99 LYS A N 1
ATOM 810 C CA . LYS A 1 99 ? -11.147 4.579 40.676 1.00 56.88 99 LYS A CA 1
ATOM 811 C C . LYS A 1 99 ? -11.627 3.847 39.426 1.00 56.88 99 LYS A C 1
ATOM 813 O O . LYS A 1 99 ? -11.203 4.148 38.313 1.00 56.88 99 LYS A O 1
ATOM 818 N N . SER A 1 100 ? -12.481 2.845 39.624 1.00 53.50 100 SER A N 1
ATOM 819 C CA . SER A 1 100 ? -13.174 2.222 38.507 1.00 53.50 100 SER A CA 1
ATOM 820 C C . SER A 1 100 ? -14.072 3.281 37.890 1.00 53.50 100 SER A C 1
ATOM 822 O O . SER A 1 100 ? -15.045 3.697 38.513 1.00 53.50 100 SER A O 1
ATOM 824 N N . GLU A 1 101 ? -13.727 3.735 36.697 1.00 65.81 101 GLU A N 1
ATOM 825 C CA . GLU A 1 101 ? -14.637 4.527 35.885 1.00 65.81 101 GLU A CA 1
ATOM 826 C C . GLU A 1 101 ? -15.679 3.548 35.351 1.00 65.81 101 GLU A C 1
ATOM 828 O O . GLU A 1 101 ? -15.385 2.723 34.478 1.00 65.81 101 GLU A O 1
ATOM 833 N N . ASP A 1 102 ? -16.862 3.550 35.968 1.00 75.56 102 ASP A N 1
ATOM 834 C CA . ASP A 1 102 ? -18.010 2.833 35.426 1.00 75.56 102 ASP A CA 1
ATOM 835 C C . ASP A 1 102 ? -18.320 3.419 34.043 1.00 75.56 102 ASP A C 1
ATOM 837 O O . ASP A 1 102 ? -18.135 4.611 33.792 1.00 75.56 102 ASP A O 1
ATOM 841 N N . TYR A 1 103 ? -18.785 2.573 33.133 1.00 74.56 103 TYR A N 1
ATOM 842 C CA . TYR A 1 103 ? -19.188 2.989 31.796 1.00 74.56 103 TYR A CA 1
ATOM 843 C C . TYR A 1 103 ? -20.213 4.132 31.859 1.00 74.56 103 TYR A C 1
ATOM 845 O O . TYR A 1 103 ? -20.110 5.097 31.104 1.00 74.56 103 TYR A O 1
ATOM 853 N N . ASP A 1 104 ? -21.147 4.069 32.811 1.00 77.06 104 ASP A N 1
ATOM 854 C CA . ASP A 1 104 ? -22.188 5.088 32.965 1.00 77.06 104 ASP A CA 1
ATOM 855 C C . ASP A 1 104 ? -21.584 6.461 33.339 1.00 77.06 104 ASP A C 1
ATOM 857 O O . ASP A 1 104 ? -22.039 7.495 32.845 1.00 77.06 104 ASP A O 1
ATOM 861 N N . ASP A 1 105 ? -20.500 6.487 34.121 1.00 77.62 105 ASP A N 1
ATOM 862 C CA . ASP A 1 105 ? -19.771 7.719 34.450 1.00 77.62 105 ASP A CA 1
ATOM 863 C C . ASP A 1 105 ? -19.031 8.286 33.230 1.00 77.62 105 ASP A C 1
ATOM 865 O O . ASP A 1 105 ? -19.049 9.500 33.007 1.00 77.62 105 ASP A O 1
ATOM 869 N N . VAL A 1 106 ? -18.427 7.418 32.410 1.00 78.50 106 VAL A N 1
ATOM 870 C CA . VAL A 1 106 ? -17.744 7.810 31.163 1.00 78.50 106 VAL A CA 1
ATOM 871 C C . VAL A 1 106 ? -18.722 8.457 30.185 1.00 78.50 106 VAL A C 1
ATOM 873 O O . VAL A 1 106 ? -18.442 9.527 29.640 1.00 78.50 106 VAL A O 1
ATOM 876 N N . ILE A 1 107 ? -19.891 7.847 29.987 1.00 77.31 107 ILE A N 1
ATOM 877 C CA . ILE A 1 107 ? -20.924 8.385 29.095 1.00 77.31 107 ILE A CA 1
ATOM 878 C C . ILE A 1 107 ? -21.480 9.703 29.627 1.00 77.31 107 ILE A C 1
ATOM 880 O O . ILE A 1 107 ? -21.579 10.667 28.869 1.00 77.31 107 ILE A O 1
ATOM 884 N N . ASN A 1 108 ? -21.779 9.788 30.926 1.00 77.75 108 ASN A N 1
ATOM 885 C CA . ASN A 1 108 ? -22.243 11.031 31.542 1.00 77.75 108 ASN A CA 1
ATOM 886 C C . ASN A 1 108 ? -21.226 12.166 31.376 1.00 77.75 108 ASN A C 1
ATOM 888 O O . ASN A 1 108 ? -21.613 13.308 31.116 1.00 77.75 108 ASN A O 1
ATOM 892 N N . LEU A 1 109 ? -19.933 11.857 31.487 1.00 78.81 109 LEU A N 1
ATOM 893 C CA . LEU A 1 109 ? -18.857 12.812 31.256 1.00 78.81 109 LEU A CA 1
ATOM 894 C C . LEU A 1 109 ? -18.839 13.299 29.798 1.00 78.81 109 LEU A C 1
ATOM 896 O O . LEU A 1 109 ? -18.829 14.508 29.572 1.00 78.81 109 LEU A O 1
ATOM 900 N N . ILE A 1 110 ? -18.923 12.394 28.818 1.00 76.75 110 ILE A N 1
ATOM 901 C CA . ILE A 1 110 ? -18.949 12.758 27.390 1.00 76.75 110 ILE A CA 1
ATOM 902 C C . ILE A 1 110 ? -20.183 13.606 27.062 1.00 76.75 110 ILE A C 1
ATOM 904 O O . ILE A 1 110 ? -20.057 14.664 26.442 1.00 76.75 110 ILE A O 1
ATOM 908 N N . CYS A 1 111 ? -21.369 13.181 27.506 1.00 75.75 111 CYS A N 1
ATOM 909 C CA . CYS A 1 111 ? -22.619 13.908 27.289 1.00 75.75 111 CYS A CA 1
ATOM 910 C C . CYS A 1 111 ? -22.565 15.320 27.885 1.00 75.75 111 CYS A C 1
ATOM 912 O O . CYS A 1 111 ? -22.998 16.279 27.241 1.00 75.75 111 CYS A O 1
ATOM 914 N N . LYS A 1 112 ? -21.993 15.461 29.088 1.00 80.06 112 LYS A N 1
ATOM 915 C CA . LYS A 1 112 ? -21.814 16.754 29.754 1.00 80.06 112 LYS A CA 1
ATOM 916 C C . LYS A 1 112 ? -20.863 17.667 28.983 1.00 80.06 112 LYS A C 1
ATOM 918 O O . LYS A 1 112 ? -21.214 18.816 28.739 1.00 80.06 112 LYS A O 1
ATOM 923 N N . GLU A 1 113 ? -19.692 17.175 28.584 1.00 79.88 113 GLU A N 1
ATOM 924 C CA . GLU A 1 113 ? -18.711 17.954 27.809 1.00 79.88 113 GLU A CA 1
ATOM 925 C C . GLU A 1 113 ? -19.266 18.401 26.450 1.00 79.88 113 GLU A C 1
ATOM 927 O O . GLU A 1 113 ? -18.988 19.503 25.977 1.00 79.88 113 GLU A O 1
ATOM 932 N N . LYS A 1 114 ? -20.107 17.570 25.830 1.00 74.19 114 LYS A N 1
ATOM 933 C CA . LYS A 1 114 ? -20.766 17.871 24.553 1.00 74.19 114 LYS A CA 1
ATOM 934 C C . LYS A 1 114 ? -22.026 18.730 24.692 1.00 74.19 114 LYS A C 1
ATOM 936 O O . LYS A 1 114 ? -22.603 19.102 23.676 1.00 74.19 114 LYS A O 1
ATOM 941 N N . ASN A 1 115 ? -22.423 19.092 25.915 1.00 74.31 115 ASN A N 1
ATOM 942 C CA . ASN A 1 115 ? -23.657 19.825 26.214 1.00 74.31 115 ASN A CA 1
ATOM 943 C C . ASN A 1 115 ? -24.925 19.158 25.641 1.00 74.31 115 ASN A C 1
ATOM 945 O O . ASN A 1 115 ? -25.858 19.857 25.237 1.00 74.31 115 ASN A O 1
ATOM 949 N N . LEU A 1 116 ? -24.967 17.820 25.611 1.00 71.62 116 LEU A N 1
ATOM 950 C CA . LEU A 1 116 ? -26.118 17.076 25.092 1.00 71.62 116 LEU A CA 1
ATOM 951 C C . LEU A 1 116 ? -27.318 17.214 26.036 1.00 71.62 116 LEU A C 1
ATOM 953 O O . LEU A 1 116 ? -27.194 17.046 27.253 1.00 71.62 116 LEU A O 1
ATOM 957 N N . LYS A 1 117 ? -28.495 17.534 25.490 1.00 63.34 117 LYS A N 1
ATOM 958 C CA . LYS A 1 117 ? -29.749 17.611 26.269 1.00 63.34 117 LYS A CA 1
ATOM 959 C C . LYS A 1 117 ? -30.322 16.211 26.508 1.00 63.34 117 LYS A C 1
ATOM 961 O O . LYS A 1 117 ? -30.094 15.315 25.713 1.00 63.34 117 LYS A O 1
ATOM 966 N N . ASN A 1 118 ? -31.180 16.048 27.522 1.00 54.25 118 ASN A N 1
ATOM 967 C CA . ASN A 1 118 ? -31.834 14.771 27.889 1.00 54.25 118 ASN A CA 1
ATOM 968 C C . ASN A 1 118 ? -32.606 14.038 26.757 1.00 54.25 118 ASN A C 1
ATOM 970 O O . ASN A 1 118 ? -33.063 12.923 26.984 1.00 54.25 118 ASN A O 1
ATOM 974 N N . ALA A 1 119 ? -32.801 14.653 25.584 1.00 47.19 119 ALA A N 1
ATOM 975 C CA . ALA A 1 119 ? -33.454 14.056 24.414 1.00 47.19 119 ALA A CA 1
ATOM 976 C C . ALA A 1 119 ? -32.483 13.715 23.263 1.00 47.19 119 ALA A C 1
ATOM 978 O O . ALA A 1 119 ? -32.894 13.070 22.306 1.00 47.19 119 ALA A O 1
ATOM 979 N N . GLU A 1 120 ? -31.222 14.149 23.333 1.00 56.53 120 GLU A N 1
ATOM 980 C CA . GLU A 1 120 ? -30.205 13.875 22.315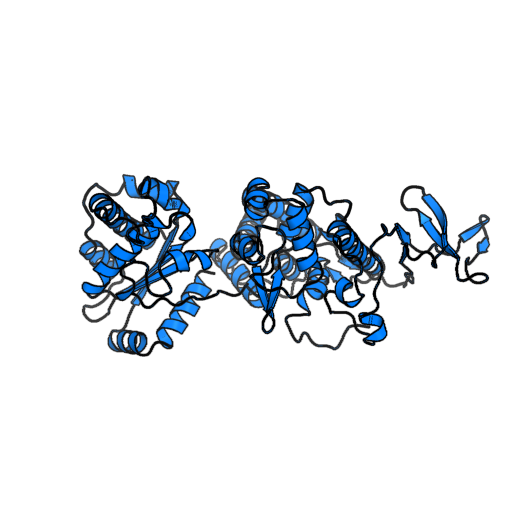 1.00 56.53 120 GLU A CA 1
ATOM 981 C C . GLU A 1 120 ? -29.459 12.596 22.695 1.00 56.53 120 GLU A C 1
ATOM 983 O O . GLU A 1 120 ? -28.875 12.501 23.776 1.00 56.53 120 GLU A O 1
ATOM 988 N N . SER A 1 121 ? -29.486 11.595 21.817 1.00 67.50 121 SER A N 1
ATOM 989 C CA . SER A 1 121 ? -28.785 10.334 22.077 1.00 67.50 121 SER A CA 1
ATOM 990 C C . SER A 1 121 ? -27.344 10.390 21.572 1.00 67.50 121 SER A C 1
ATOM 992 O O . SER A 1 121 ? -27.069 10.828 20.456 1.00 67.50 121 SER A O 1
ATOM 994 N N . LEU A 1 122 ? -26.403 9.934 22.395 1.00 74.06 122 LEU A N 1
ATOM 995 C CA . LEU A 1 122 ? -25.004 9.769 22.006 1.00 74.06 122 LEU A CA 1
ATOM 996 C C . LEU A 1 122 ? -24.836 8.444 21.251 1.00 74.06 122 LEU A C 1
ATOM 998 O O . LEU A 1 122 ? -25.265 7.392 21.736 1.00 74.06 122 LEU A O 1
ATOM 1002 N N . ALA A 1 123 ? -24.172 8.490 20.098 1.00 76.50 123 ALA A N 1
ATOM 1003 C CA . ALA A 1 123 ? -23.659 7.306 19.426 1.00 76.50 123 ALA A CA 1
ATOM 1004 C C . ALA A 1 123 ? -22.132 7.293 19.465 1.00 76.50 123 ALA A C 1
ATOM 1006 O O . ALA A 1 123 ? -21.477 8.232 19.008 1.00 76.50 123 ALA A O 1
ATOM 1007 N N . LEU A 1 124 ? -21.561 6.210 19.984 1.00 79.12 124 LEU A N 1
ATOM 1008 C CA . LEU A 1 124 ? -20.120 5.994 19.982 1.00 79.12 124 LEU A CA 1
ATOM 1009 C C . LEU A 1 124 ? -19.738 5.078 18.825 1.00 79.12 124 LEU A C 1
ATOM 1011 O O . LEU A 1 124 ? -20.223 3.952 18.729 1.00 79.12 124 LEU A O 1
ATOM 1015 N N . ILE A 1 125 ? -18.833 5.538 17.970 1.00 81.00 125 ILE A N 1
ATOM 1016 C CA . ILE A 1 125 ? -18.165 4.696 16.980 1.00 81.00 125 ILE A CA 1
ATOM 1017 C C . ILE A 1 125 ? -16.838 4.257 17.595 1.00 81.00 125 ILE A C 1
ATOM 1019 O O . ILE A 1 125 ? -15.911 5.059 17.681 1.00 81.00 125 ILE A O 1
ATOM 1023 N N . LEU A 1 126 ? -16.751 3.004 18.039 1.00 85.12 126 LEU A N 1
ATOM 1024 C CA . LEU A 1 126 ? -15.530 2.420 18.596 1.00 85.12 126 LEU A CA 1
ATOM 1025 C C . LEU A 1 126 ? -14.781 1.665 17.494 1.00 85.12 126 LEU A C 1
ATOM 1027 O O . LEU A 1 126 ? -15.148 0.544 17.143 1.00 85.12 126 LEU A O 1
ATOM 1031 N N . GLN A 1 127 ? -13.731 2.268 16.947 1.00 85.56 127 GLN A N 1
ATOM 1032 C CA . GLN A 1 127 ? -12.870 1.626 15.961 1.00 85.56 127 GLN A CA 1
ATOM 1033 C C . GLN A 1 127 ? -11.749 0.844 16.654 1.00 85.56 127 GLN A C 1
ATOM 1035 O O . GLN A 1 127 ? -10.846 1.447 17.218 1.00 85.56 127 GLN A O 1
ATOM 1040 N N . ILE A 1 128 ? -11.783 -0.484 16.574 1.00 85.75 128 ILE A N 1
ATOM 1041 C CA . ILE A 1 128 ? -10.735 -1.392 17.052 1.00 85.75 128 ILE A CA 1
ATOM 1042 C C . ILE A 1 128 ? -9.810 -1.707 15.875 1.00 85.75 128 ILE A C 1
ATOM 1044 O O . ILE A 1 128 ? -10.136 -2.533 15.024 1.00 85.75 128 ILE A O 1
ATOM 1048 N N . ASP A 1 129 ? -8.674 -1.027 15.820 1.00 81.44 129 ASP A N 1
ATOM 1049 C CA . ASP A 1 129 ? -7.690 -1.139 14.753 1.00 81.44 129 ASP A CA 1
ATOM 1050 C C . ASP A 1 129 ? -6.673 -2.249 15.003 1.00 81.44 129 ASP A C 1
ATOM 1052 O O . ASP A 1 129 ? -6.300 -2.528 16.148 1.00 81.44 129 ASP A O 1
ATOM 1056 N N . GLU A 1 130 ? -6.208 -2.861 13.913 1.00 76.88 130 GLU A N 1
ATOM 1057 C CA . GLU A 1 130 ? -5.265 -3.976 13.919 1.00 76.88 130 GLU A CA 1
ATOM 1058 C C . GLU A 1 130 ? -5.774 -5.173 14.748 1.00 76.88 130 GLU A C 1
ATOM 1060 O O . GLU A 1 130 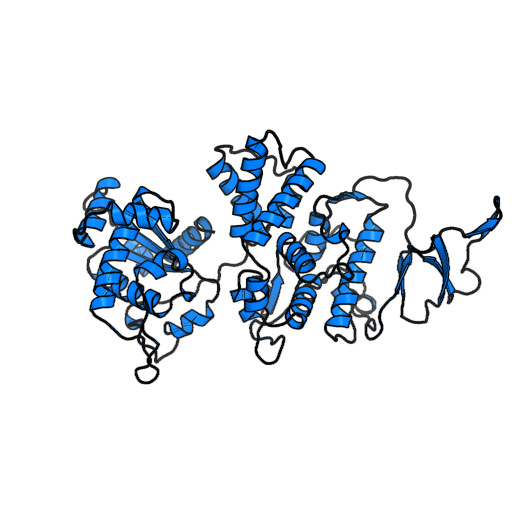? -5.019 -5.834 15.470 1.00 76.88 130 GLU A O 1
ATOM 1065 N N . PHE A 1 131 ? -7.085 -5.437 14.661 1.00 79.81 131 PHE A N 1
ATOM 1066 C CA . PHE A 1 131 ? -7.796 -6.410 15.499 1.00 79.81 131 PHE A CA 1
ATOM 1067 C C . PHE A 1 131 ? -7.191 -7.824 15.449 1.00 79.81 131 PHE A C 1
ATOM 1069 O O . PHE A 1 131 ? -7.254 -8.554 16.445 1.00 79.81 131 PHE A O 1
ATOM 1076 N N . GLN A 1 132 ? -6.596 -8.181 14.308 1.00 74.12 132 GLN A N 1
ATOM 1077 C CA . GLN A 1 132 ? -5.976 -9.471 14.016 1.00 74.12 132 GLN A CA 1
ATOM 1078 C C . GLN A 1 132 ? -4.727 -9.750 14.869 1.00 74.12 132 GLN A C 1
ATOM 1080 O O . GLN A 1 132 ? -4.309 -10.892 15.047 1.00 74.12 132 GLN A O 1
ATOM 1085 N N . ASN A 1 133 ? -4.121 -8.712 15.454 1.00 76.75 133 ASN A N 1
ATOM 1086 C CA . ASN A 1 133 ? -2.915 -8.869 16.268 1.00 76.75 133 ASN A CA 1
ATOM 1087 C C . ASN A 1 133 ? -3.201 -9.414 17.680 1.00 76.75 133 ASN A C 1
ATOM 1089 O O . ASN A 1 133 ? -2.260 -9.718 18.417 1.00 76.75 133 ASN A O 1
ATOM 1093 N N . ALA A 1 134 ? -4.473 -9.527 18.084 1.00 81.06 134 ALA A N 1
ATOM 1094 C CA . ALA A 1 134 ? -4.865 -10.038 19.397 1.00 81.06 134 ALA A CA 1
ATOM 1095 C C . ALA A 1 134 ? -6.305 -10.598 19.415 1.00 81.06 134 ALA A C 1
ATOM 1097 O O . ALA A 1 134 ? -7.136 -10.149 20.207 1.00 81.06 134 ALA A O 1
ATOM 1098 N N . ASN A 1 135 ? -6.584 -11.617 18.590 1.00 79.12 135 ASN A N 1
ATOM 1099 C CA . ASN A 1 135 ? -7.925 -12.197 18.375 1.00 79.12 135 ASN A CA 1
ATOM 1100 C C . ASN A 1 135 ? -8.702 -12.473 19.677 1.00 79.12 135 ASN A C 1
ATOM 1102 O O . ASN A 1 135 ? -9.838 -12.022 19.821 1.00 79.12 135 ASN A O 1
ATOM 1106 N N . TYR A 1 136 ? -8.074 -13.118 20.671 1.00 83.12 136 TYR A N 1
ATOM 1107 C CA . TYR A 1 136 ? -8.689 -13.355 21.988 1.00 83.12 136 TYR A CA 1
ATOM 1108 C C . TYR A 1 136 ? -9.204 -12.062 22.638 1.00 83.12 136 TYR A C 1
ATOM 1110 O O . TYR A 1 136 ? -10.342 -11.992 23.102 1.00 83.12 136 TYR A O 1
ATOM 1118 N N . TRP A 1 137 ? -8.371 -11.022 22.675 1.00 86.56 137 TRP A N 1
ATOM 1119 C CA . TRP A 1 137 ? -8.711 -9.767 23.333 1.00 86.56 137 TRP A CA 1
ATOM 1120 C C . TRP A 1 137 ? -9.739 -8.965 22.550 1.00 86.56 137 TRP A C 1
ATOM 1122 O O . TRP A 1 137 ? -10.658 -8.425 23.162 1.00 86.56 137 TRP A O 1
ATOM 1132 N N . THR A 1 138 ? -9.649 -8.958 21.221 1.00 84.75 138 THR A N 1
ATOM 1133 C CA . THR A 1 138 ? -10.672 -8.381 20.339 1.00 84.75 138 THR A CA 1
ATOM 1134 C C . THR A 1 138 ? -12.047 -8.973 20.655 1.00 84.75 138 THR A C 1
ATOM 1136 O O . THR A 1 138 ? -13.010 -8.238 20.874 1.00 84.75 138 THR A O 1
ATOM 1139 N N . VAL A 1 139 ? -12.137 -10.301 20.793 1.00 80.38 139 VAL A N 1
ATOM 1140 C CA . VAL A 1 139 ? -13.382 -11.004 21.154 1.00 80.38 139 VAL A CA 1
ATOM 1141 C C . VAL A 1 139 ? -13.899 -10.582 22.527 1.00 80.38 139 VAL A C 1
ATOM 1143 O O . VAL A 1 139 ? -15.102 -10.375 22.701 1.00 80.38 139 VAL A O 1
ATOM 1146 N N . ILE A 1 140 ? -13.016 -10.455 23.520 1.00 84.50 140 ILE A N 1
ATOM 1147 C CA . ILE A 1 140 ? -13.397 -9.998 24.863 1.00 84.50 140 ILE A CA 1
ATOM 1148 C C . ILE A 1 140 ? -13.905 -8.549 24.831 1.00 84.50 140 ILE A C 1
ATOM 1150 O O . ILE A 1 140 ? -14.935 -8.272 25.446 1.00 84.50 140 ILE A O 1
ATOM 1154 N N . LEU A 1 141 ? -13.256 -7.649 24.085 1.00 86.56 141 LEU A N 1
ATOM 1155 C CA . LEU A 1 141 ? -13.698 -6.258 23.924 1.00 86.56 141 LEU A CA 1
ATOM 1156 C C . LEU A 1 141 ? -15.081 -6.184 23.269 1.00 86.56 141 LEU A C 1
ATOM 1158 O O . LEU A 1 141 ? -15.963 -5.513 23.798 1.00 86.56 141 LEU A O 1
ATOM 1162 N N . LEU A 1 142 ? -15.319 -6.938 22.193 1.00 82.31 142 LEU A N 1
ATOM 1163 C CA . LEU A 1 142 ? -16.635 -7.003 21.545 1.00 82.31 142 LEU A CA 1
ATOM 1164 C C . LEU A 1 142 ? -17.725 -7.528 22.496 1.00 82.31 142 LEU A C 1
ATOM 1166 O O . LEU A 1 142 ? -18.829 -6.991 22.528 1.00 82.31 142 LEU A O 1
ATOM 1170 N N . ARG A 1 143 ? -17.417 -8.527 23.337 1.00 79.88 143 ARG A N 1
ATOM 1171 C CA . ARG A 1 143 ? -18.344 -9.022 24.377 1.00 79.88 143 ARG A CA 1
ATOM 1172 C C . ARG A 1 143 ? -18.675 -7.956 25.431 1.00 79.88 143 ARG A C 1
ATOM 1174 O O . ARG A 1 143 ? -19.777 -7.965 25.971 1.00 79.88 143 ARG A O 1
ATOM 1181 N N . ILE A 1 144 ? -17.732 -7.074 25.759 1.00 82.00 144 ILE A N 1
ATOM 1182 C CA . ILE A 1 144 ? -17.959 -5.964 26.696 1.00 82.00 144 ILE A CA 1
ATOM 1183 C C . ILE A 1 144 ? -18.823 -4.891 26.032 1.00 82.00 144 ILE A C 1
ATOM 1185 O O . ILE A 1 144 ? -19.825 -4.474 26.610 1.00 82.00 144 ILE A O 1
ATOM 1189 N N . ILE A 1 145 ? -18.502 -4.512 24.794 1.00 80.88 145 ILE A N 1
ATOM 1190 C CA . ILE A 1 145 ? -19.263 -3.520 24.025 1.00 80.88 145 ILE A CA 1
ATOM 1191 C C . ILE A 1 145 ? -20.729 -3.951 23.870 1.00 80.88 145 ILE A C 1
ATOM 1193 O O . ILE A 1 145 ? -21.631 -3.120 23.985 1.00 80.88 145 ILE A O 1
ATOM 1197 N N . SER A 1 146 ? -20.997 -5.249 23.690 1.00 75.25 146 SER A N 1
ATOM 1198 C CA . SER A 1 146 ? -22.372 -5.750 23.546 1.00 75.25 146 SER A CA 1
ATOM 1199 C C . SER A 1 146 ? -23.199 -5.564 24.814 1.00 75.25 146 SER A C 1
ATOM 1201 O O . SER A 1 146 ? -24.407 -5.344 24.744 1.00 75.25 146 SER A O 1
ATOM 1203 N N . SER A 1 147 ? -22.545 -5.585 25.978 1.00 73.19 147 SER A N 1
ATOM 1204 C CA . SER A 1 147 ? -23.197 -5.332 27.262 1.00 73.19 147 SER A CA 1
ATOM 1205 C C . SER A 1 147 ? -23.571 -3.859 27.466 1.00 73.19 147 SER A C 1
ATOM 1207 O O . SER A 1 147 ? -24.541 -3.578 28.168 1.00 73.19 147 SER A O 1
ATOM 1209 N N . PHE A 1 148 ? -22.867 -2.926 26.816 1.00 68.81 148 PHE A N 1
ATOM 1210 C CA . PHE A 1 148 ? -23.156 -1.490 26.892 1.00 68.81 148 PHE A CA 1
ATOM 1211 C C . PHE A 1 148 ? -24.383 -1.084 26.064 1.00 68.81 148 PHE A C 1
ATOM 1213 O O . PHE A 1 148 ? -25.156 -0.229 26.494 1.00 68.81 148 PHE A O 1
ATOM 1220 N N . LEU A 1 149 ? -24.622 -1.741 24.922 1.00 60.06 149 LEU A N 1
ATOM 1221 C CA . LEU A 1 149 ? -25.798 -1.508 24.064 1.00 60.06 149 LEU A CA 1
ATOM 1222 C C . LEU A 1 149 ? -27.134 -1.712 24.803 1.00 60.06 149 LEU A C 1
ATOM 1224 O O . LEU A 1 149 ? -28.124 -1.054 24.493 1.00 60.06 149 LEU A O 1
ATOM 1228 N N . LEU A 1 150 ? -27.163 -2.573 25.825 1.00 55.53 150 LEU A N 1
ATOM 1229 C CA . LEU A 1 150 ? -28.349 -2.811 26.657 1.00 55.53 150 LEU A CA 1
ATOM 1230 C C . LEU A 1 150 ? -28.685 -1.642 27.607 1.00 55.53 150 LEU A C 1
ATOM 1232 O O . LEU A 1 150 ? -29.743 -1.669 28.233 1.00 55.53 150 LEU A O 1
ATOM 1236 N N . LYS A 1 151 ? -27.819 -0.624 27.717 1.00 59.91 151 LYS A N 1
ATOM 1237 C CA . LYS A 1 151 ? -27.964 0.518 28.638 1.00 59.91 151 LYS A CA 1
ATOM 1238 C C . LYS A 1 151 ? -28.411 1.836 27.976 1.00 59.91 151 LYS A C 1
ATOM 1240 O O . LYS A 1 151 ? -28.408 2.870 28.633 1.00 59.91 151 LYS A O 1
ATOM 1245 N N . GLY A 1 152 ? -28.824 1.825 26.704 1.00 59.69 152 GLY A N 1
ATOM 1246 C CA . GLY A 1 152 ? -29.418 3.004 26.045 1.00 59.69 152 GLY A CA 1
ATOM 1247 C C . GLY A 1 152 ? -28.441 3.948 25.324 1.00 59.69 152 GLY A C 1
ATOM 1248 O O . GLY A 1 152 ? -28.845 5.033 24.920 1.00 59.69 152 GLY A O 1
ATOM 1249 N N . THR A 1 153 ? -27.182 3.545 25.118 1.00 68.94 153 THR A N 1
ATOM 1250 C CA . THR A 1 153 ? -26.234 4.209 24.199 1.00 68.94 153 THR A CA 1
ATOM 1251 C C . THR A 1 153 ? -26.077 3.363 22.937 1.00 68.94 153 THR A C 1
ATOM 1253 O O . THR A 1 153 ? -25.857 2.153 23.032 1.00 68.94 153 THR A O 1
ATOM 1256 N N . LEU A 1 154 ? -26.142 3.976 21.751 1.00 73.88 154 LEU A N 1
ATOM 1257 C CA . LEU A 1 154 ? -25.818 3.272 20.510 1.00 73.88 154 LEU A CA 1
ATOM 1258 C C . LEU A 1 154 ? -24.294 3.174 20.386 1.00 73.88 154 LEU A C 1
ATOM 1260 O O . LEU A 1 154 ? -23.622 4.191 20.238 1.00 73.88 154 LEU A O 1
ATOM 1264 N N . ILE A 1 155 ? -23.740 1.963 20.427 1.00 76.88 155 ILE A N 1
ATOM 1265 C CA . ILE A 1 155 ? -22.321 1.744 20.136 1.00 76.88 155 ILE A CA 1
ATOM 1266 C C . ILE A 1 155 ? -22.172 0.959 18.839 1.00 76.88 155 ILE A C 1
ATOM 1268 O O . ILE A 1 155 ? -22.697 -0.146 18.707 1.00 76.88 155 ILE A O 1
ATOM 1272 N N . ILE A 1 156 ? -21.411 1.518 17.905 1.00 77.31 156 ILE A N 1
ATOM 1273 C CA . ILE A 1 156 ? -21.031 0.887 16.645 1.00 77.31 156 ILE A CA 1
ATOM 1274 C C . ILE A 1 156 ? -19.563 0.488 16.766 1.00 77.31 156 ILE A C 1
ATOM 1276 O O . ILE A 1 156 ? -18.682 1.345 16.782 1.00 77.31 156 ILE A O 1
ATOM 1280 N N . ALA A 1 157 ? -19.298 -0.813 16.880 1.00 81.69 157 ALA A N 1
ATOM 1281 C CA . ALA A 1 157 ? -17.937 -1.334 16.856 1.00 81.69 157 ALA A CA 1
ATOM 1282 C C . ALA A 1 157 ? -17.485 -1.535 15.404 1.00 81.69 157 ALA A C 1
ATOM 1284 O O . ALA A 1 157 ? -18.177 -2.195 14.630 1.00 81.69 157 ALA A O 1
ATOM 1285 N N . ILE A 1 158 ? -16.324 -0.990 15.046 1.00 80.62 158 ILE A N 1
ATOM 1286 C CA . ILE A 1 158 ? -15.698 -1.169 13.733 1.00 80.62 158 ILE A CA 1
ATOM 1287 C C . ILE A 1 158 ? -14.349 -1.839 13.955 1.00 80.62 158 ILE A C 1
ATOM 1289 O O . ILE A 1 158 ? -13.432 -1.217 14.479 1.00 80.62 158 ILE A O 1
ATOM 1293 N N . CYS A 1 159 ? -14.205 -3.095 13.553 1.00 78.75 159 CYS A N 1
ATOM 1294 C CA . CYS A 1 159 ? -12.903 -3.752 13.545 1.00 78.75 159 CYS A CA 1
ATOM 1295 C C . CYS A 1 159 ? -12.193 -3.428 12.227 1.00 78.75 159 CYS A C 1
ATOM 1297 O O . CYS A 1 159 ? -12.682 -3.803 11.162 1.00 78.75 159 CYS A O 1
ATOM 1299 N N . THR A 1 160 ? -11.062 -2.727 12.288 1.00 76.50 160 THR A N 1
ATOM 1300 C CA . THR A 1 160 ? -10.218 -2.444 11.120 1.00 76.50 160 THR A CA 1
ATOM 1301 C C . THR A 1 160 ? -8.952 -3.283 11.179 1.00 76.50 160 THR A C 1
ATOM 1303 O O . THR A 1 160 ? -8.397 -3.525 12.248 1.00 76.50 160 THR A O 1
ATOM 1306 N N . GLY A 1 161 ? -8.513 -3.784 10.031 1.00 71.12 161 GLY A N 1
ATOM 1307 C CA . GLY A 1 161 ? -7.347 -4.651 9.930 1.00 71.12 161 GLY A CA 1
ATOM 1308 C C . GLY A 1 161 ? -7.118 -5.086 8.491 1.00 71.12 161 GLY A C 1
ATOM 1309 O O . GLY A 1 161 ? -8.025 -5.026 7.659 1.00 71.12 161 GLY A O 1
ATOM 1310 N N . THR A 1 162 ? -5.901 -5.522 8.193 1.00 63.72 162 THR A N 1
ATOM 1311 C CA . THR A 1 162 ? -5.497 -5.947 6.847 1.00 63.72 162 THR A CA 1
ATOM 1312 C C . THR A 1 162 ? -5.868 -7.401 6.551 1.00 63.72 162 THR A C 1
ATOM 1314 O O . THR A 1 162 ? -5.841 -7.804 5.395 1.00 63.72 162 THR A O 1
ATOM 1317 N N . ALA A 1 163 ? -6.298 -8.183 7.550 1.00 57.56 163 ALA A N 1
ATOM 1318 C CA . ALA A 1 163 ? -6.665 -9.595 7.404 1.00 57.56 163 ALA A CA 1
ATOM 1319 C C . ALA A 1 163 ? -8.167 -9.881 7.643 1.00 57.56 163 ALA A C 1
ATOM 1321 O O . ALA A 1 163 ? -8.521 -10.499 8.650 1.00 57.56 163 ALA A O 1
ATOM 1322 N N . PRO A 1 164 ? -9.077 -9.507 6.717 1.00 48.81 164 PRO A N 1
ATOM 1323 C CA . PRO A 1 164 ? -10.508 -9.804 6.843 1.00 48.81 164 PRO A CA 1
ATOM 1324 C C . PRO A 1 164 ? -10.820 -11.301 6.980 1.00 48.81 164 PRO A C 1
ATOM 1326 O O . PRO A 1 164 ? -11.832 -11.663 7.565 1.00 48.81 164 PRO A O 1
ATOM 1329 N N . SER A 1 165 ? -9.957 -12.190 6.472 1.00 45.56 165 SER A N 1
ATOM 1330 C CA . SER A 1 165 ? -10.105 -13.647 6.611 1.00 45.56 165 SER A CA 1
ATOM 1331 C C . SER A 1 165 ? -10.055 -14.123 8.066 1.00 45.56 165 SER A C 1
ATOM 1333 O O . SER A 1 165 ? -10.666 -15.138 8.382 1.00 45.56 165 SER A O 1
ATOM 1335 N N . GLN A 1 166 ? -9.418 -13.375 8.974 1.00 51.59 166 GLN A N 1
ATOM 1336 C CA . GLN A 1 166 ? -9.411 -13.690 10.408 1.00 51.59 166 GLN A CA 1
ATOM 1337 C C . GLN A 1 166 ? -10.701 -13.259 11.124 1.00 51.59 166 GLN A C 1
ATOM 1339 O O . GLN A 1 166 ? -10.927 -13.644 12.267 1.00 51.59 166 GLN A O 1
ATOM 1344 N N . ILE A 1 167 ? -11.603 -12.532 10.449 1.00 50.72 167 ILE A N 1
ATOM 1345 C CA . ILE A 1 167 ? -12.979 -12.318 10.932 1.00 50.72 167 ILE A CA 1
ATOM 1346 C C . ILE A 1 167 ? -13.767 -13.634 10.893 1.00 50.72 167 ILE A C 1
ATOM 1348 O O . ILE A 1 167 ? -14.654 -13.840 11.714 1.00 50.72 167 ILE A O 1
ATOM 1352 N N . VAL A 1 168 ? -13.408 -14.576 10.014 1.00 47.28 168 VAL A N 1
ATOM 1353 C CA . VAL A 1 168 ? -14.041 -15.905 9.980 1.00 47.28 168 VAL A CA 1
ATOM 1354 C C . VAL A 1 168 ? -13.767 -16.673 11.283 1.00 47.28 168 VAL A C 1
ATOM 1356 O O . VAL A 1 168 ? -14.667 -17.332 11.796 1.00 47.28 168 VAL A O 1
ATOM 1359 N N . GLU A 1 169 ? -12.595 -16.487 11.906 1.00 49.66 169 GLU A N 1
ATOM 1360 C CA . GLU A 1 169 ? -12.297 -16.997 13.261 1.00 49.66 169 GLU A CA 1
ATOM 1361 C C . GLU A 1 169 ? -13.100 -16.278 14.368 1.00 49.66 169 GLU A C 1
ATOM 1363 O O . GLU A 1 169 ? -13.258 -16.804 15.472 1.00 49.66 169 GLU A O 1
ATOM 1368 N N . LEU A 1 170 ? -13.641 -15.089 14.076 1.00 52.16 170 LEU A N 1
ATOM 1369 C CA . LEU A 1 170 ? -14.570 -14.339 14.933 1.00 52.16 170 LEU A CA 1
ATOM 1370 C C . LEU A 1 170 ? -16.041 -14.757 14.724 1.00 52.16 170 LEU A C 1
ATOM 1372 O O . LEU A 1 170 ? -16.900 -14.356 15.511 1.00 52.16 170 LEU A O 1
ATOM 1376 N N . GLY A 1 171 ? -16.327 -15.629 13.752 1.00 48.34 171 GLY A N 1
ATOM 1377 C CA . GLY A 1 171 ? -17.564 -16.404 13.690 1.00 48.34 171 GLY A CA 1
ATOM 1378 C C . GLY A 1 171 ? -18.524 -16.048 12.564 1.00 48.34 171 GLY A C 1
ATOM 1379 O O . GLY A 1 171 ? -19.684 -15.746 12.839 1.00 48.34 171 GLY A O 1
ATOM 1380 N N . ASP A 1 172 ? -18.076 -16.189 11.316 1.00 38.94 172 ASP A N 1
ATOM 1381 C CA . ASP A 1 172 ? -19.004 -16.342 10.193 1.00 38.94 172 ASP A CA 1
ATOM 1382 C C . ASP A 1 172 ? -19.178 -17.826 9.831 1.00 38.94 172 ASP A C 1
ATOM 1384 O O . ASP A 1 172 ? -18.223 -18.593 9.742 1.00 38.94 172 ASP A O 1
ATOM 1388 N N . ASP A 1 173 ? -20.445 -18.188 9.646 1.00 41.06 173 ASP A N 1
ATOM 1389 C CA . ASP A 1 173 ? -21.023 -19.505 9.363 1.00 41.06 173 ASP A CA 1
ATOM 1390 C C . ASP A 1 173 ? -21.090 -20.545 10.510 1.00 41.06 173 ASP A C 1
ATOM 1392 O O . ASP A 1 173 ? -20.207 -21.349 10.796 1.00 41.06 173 ASP A O 1
ATOM 1396 N N . GLN A 1 174 ? -22.270 -20.553 11.136 1.00 42.44 174 GLN A N 1
ATOM 1397 C CA . GLN A 1 174 ? -22.950 -21.670 11.809 1.00 42.44 174 GLN A CA 1
ATOM 1398 C C . GLN A 1 174 ? -22.324 -22.381 13.023 1.00 42.44 174 GLN A C 1
ATOM 1400 O O . GLN A 1 174 ? -23.012 -23.242 13.580 1.00 42.44 174 GLN A O 1
ATOM 1405 N N . SER A 1 175 ? -21.139 -22.038 13.544 1.00 42.22 175 SER A N 1
ATOM 1406 C CA . SER A 1 175 ? -20.661 -22.765 14.746 1.00 42.22 175 SER A CA 1
ATOM 1407 C C . SER A 1 175 ? -19.721 -22.072 15.741 1.00 42.22 175 SER A C 1
ATOM 1409 O O . SER A 1 175 ? -19.374 -22.709 16.737 1.00 42.22 175 SER A O 1
ATOM 1411 N N . TYR A 1 176 ? -19.360 -20.793 15.604 1.00 41.62 176 TYR A N 1
ATOM 1412 C CA . TYR A 1 176 ? -18.322 -20.192 16.463 1.00 41.62 176 TYR A CA 1
ATOM 1413 C C . TYR A 1 176 ? -18.867 -19.123 17.425 1.00 41.62 176 TYR A C 1
ATOM 1415 O O . TYR A 1 176 ? -19.412 -18.097 17.024 1.00 41.62 176 TYR A O 1
ATOM 1423 N N . LYS A 1 177 ? -18.733 -19.378 18.737 1.00 47.56 177 LYS A N 1
ATOM 1424 C CA . LYS A 1 177 ? -19.342 -18.597 19.831 1.00 47.56 177 LYS A CA 1
ATOM 1425 C C . LYS A 1 177 ? -18.481 -17.400 20.288 1.00 47.56 177 LYS A C 1
ATOM 1427 O O . LYS A 1 177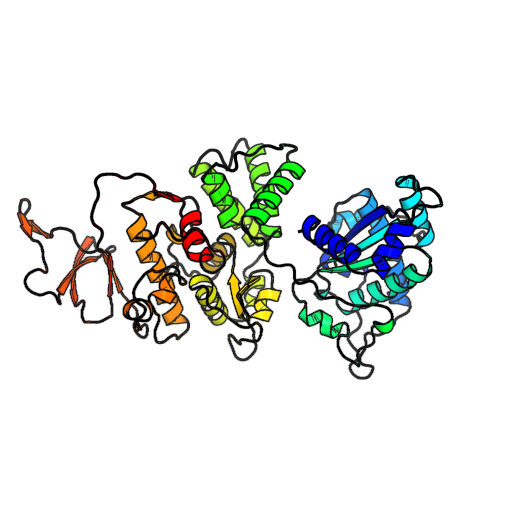 ? -18.109 -17.282 21.465 1.00 47.56 177 LYS A O 1
ATOM 1432 N N . ILE A 1 178 ? -18.299 -16.396 19.431 1.00 45.75 178 ILE A N 1
ATOM 1433 C CA . ILE A 1 178 ? -18.728 -15.078 19.927 1.00 45.75 178 ILE A CA 1
ATOM 1434 C C . ILE A 1 178 ? -20.243 -15.229 20.070 1.00 45.75 178 ILE A C 1
ATOM 1436 O O . ILE A 1 178 ? -20.869 -15.927 19.281 1.00 45.75 178 ILE A O 1
ATOM 1440 N N . SER A 1 179 ? -20.893 -14.634 21.060 1.00 42.50 179 SER A N 1
ATOM 1441 C CA . SER A 1 179 ? -22.349 -14.484 20.965 1.00 42.50 179 SER A CA 1
ATOM 1442 C C . SER A 1 179 ? -22.677 -13.502 19.818 1.00 42.50 179 SER A C 1
ATOM 1444 O O . SER A 1 179 ? -23.325 -12.490 20.047 1.00 42.50 179 SER A O 1
ATOM 1446 N N . ALA A 1 180 ? -22.205 -13.753 18.591 1.00 39.47 180 ALA A N 1
ATOM 1447 C CA . ALA A 1 180 ? -22.502 -13.021 17.371 1.00 39.47 180 ALA A CA 1
ATOM 1448 C C . ALA A 1 180 ? -23.989 -13.138 17.007 1.00 39.47 180 ALA A C 1
ATOM 1450 O O . ALA A 1 180 ? -24.486 -12.359 16.214 1.00 39.47 180 ALA A O 1
ATOM 1451 N N . SER A 1 181 ? -24.768 -13.969 17.711 1.00 43.44 181 SER A N 1
ATOM 1452 C CA . SER A 1 181 ? -26.225 -13.799 17.768 1.00 43.44 181 SER A CA 1
ATOM 1453 C C . SER A 1 181 ? -26.663 -12.399 18.243 1.00 43.44 181 SER A C 1
ATOM 1455 O O . SER A 1 181 ? -27.830 -12.056 18.089 1.00 43.44 181 SER A O 1
ATOM 1457 N N . GLN A 1 182 ? -25.767 -11.599 18.838 1.00 50.97 182 GLN A N 1
ATOM 1458 C CA . GLN A 1 182 ? -26.005 -10.206 19.241 1.00 50.97 182 GLN A CA 1
ATOM 1459 C C . GLN A 1 182 ? -25.506 -9.170 18.220 1.00 50.97 182 GLN A C 1
ATOM 1461 O O . GLN A 1 182 ? -25.877 -8.004 18.335 1.00 50.97 182 GLN A O 1
ATOM 1466 N N . TYR A 1 183 ? -24.696 -9.563 17.230 1.00 58.41 183 TYR A N 1
ATOM 1467 C CA . TYR A 1 183 ? -24.114 -8.653 16.243 1.00 58.41 183 TYR A CA 1
ATOM 1468 C C . TYR A 1 183 ? -24.434 -9.104 14.825 1.00 58.41 183 TYR A C 1
ATOM 1470 O O . TYR A 1 183 ? -24.099 -10.208 14.417 1.00 58.41 183 TYR A O 1
ATOM 1478 N N . LYS A 1 184 ? -25.019 -8.206 14.034 1.00 62.75 184 LYS A N 1
ATOM 1479 C CA . LYS A 1 184 ? -25.009 -8.357 12.580 1.00 62.75 184 LYS A CA 1
ATOM 1480 C C . LYS A 1 184 ? -23.657 -7.848 12.081 1.00 62.75 184 LYS A C 1
ATOM 1482 O O . LYS A 1 184 ? -23.407 -6.647 12.146 1.00 62.75 184 LYS A O 1
ATOM 1487 N N . THR A 1 185 ? -22.795 -8.752 11.636 1.00 65.00 185 THR A N 1
ATOM 1488 C CA . THR A 1 185 ? -21.505 -8.425 11.022 1.00 65.00 185 THR A CA 1
ATOM 1489 C C . THR A 1 185 ? -21.704 -8.063 9.555 1.00 65.00 185 THR A C 1
ATOM 1491 O O . THR A 1 185 ? -22.546 -8.633 8.859 1.00 65.00 185 THR A O 1
ATOM 1494 N N . ILE A 1 186 ? -20.957 -7.065 9.091 1.00 63.69 186 ILE A N 1
ATOM 1495 C CA . ILE A 1 186 ? -20.891 -6.683 7.682 1.00 63.69 186 ILE A CA 1
ATOM 1496 C C . ILE A 1 186 ? -19.430 -6.414 7.373 1.00 63.69 186 ILE A C 1
ATOM 1498 O O . ILE A 1 186 ? -18.783 -5.609 8.042 1.00 63.69 186 ILE A O 1
ATOM 1502 N N . ASN A 1 187 ? -18.924 -7.094 6.353 1.00 64.50 187 ASN A N 1
ATOM 1503 C CA . ASN A 1 187 ? -17.559 -6.912 5.895 1.00 64.50 187 ASN A CA 1
ATOM 1504 C C . ASN A 1 187 ? -17.528 -5.759 4.892 1.00 64.50 187 ASN A C 1
ATOM 1506 O O . ASN A 1 187 ? -18.093 -5.857 3.803 1.00 64.50 187 ASN A O 1
ATOM 1510 N N . LEU A 1 188 ? -16.871 -4.665 5.277 1.00 63.12 188 LEU A N 1
ATOM 1511 C CA . LEU A 1 188 ? -16.592 -3.539 4.393 1.00 63.12 188 LEU A CA 1
ATOM 1512 C C . LEU A 1 188 ? -15.168 -3.673 3.865 1.00 63.12 188 LEU A C 1
ATOM 1514 O O . LEU A 1 188 ? -14.195 -3.565 4.611 1.00 63.12 188 LEU A O 1
ATOM 1518 N N . TYR A 1 189 ? -15.047 -3.900 2.562 1.00 63.91 189 TYR A N 1
ATOM 1519 C CA . TYR A 1 189 ? -13.759 -3.882 1.885 1.00 63.91 189 TYR A CA 1
ATOM 1520 C C . TYR A 1 189 ? -13.466 -2.454 1.445 1.00 63.91 189 TYR A C 1
ATOM 1522 O O . TYR A 1 189 ? -14.006 -1.976 0.448 1.00 63.91 189 TYR A O 1
ATOM 1530 N N . LEU A 1 190 ? -12.611 -1.763 2.197 1.00 66.38 190 LEU A N 1
ATOM 1531 C CA . LEU A 1 190 ? -12.143 -0.446 1.789 1.00 66.38 190 LEU A CA 1
ATOM 1532 C C . LEU A 1 190 ? -11.210 -0.609 0.599 1.00 66.38 190 LEU A C 1
ATOM 1534 O O . LEU A 1 190 ? -10.080 -1.077 0.738 1.00 66.38 190 LEU A O 1
ATOM 1538 N N . SER A 1 191 ? -11.704 -0.219 -0.573 1.00 61.22 191 SER A N 1
ATOM 1539 C CA . SER A 1 191 ? -10.872 -0.179 -1.761 1.00 61.22 191 SER A CA 1
ATOM 1540 C C . SER A 1 191 ? -9.699 0.792 -1.563 1.00 61.22 191 SER A C 1
ATOM 1542 O O . SER A 1 191 ? -9.842 1.809 -0.863 1.00 61.22 191 SER A O 1
ATOM 1544 N N . PRO A 1 192 ? -8.556 0.496 -2.199 1.00 66.06 192 PRO A N 1
ATOM 1545 C CA . PRO A 1 192 ? -7.395 1.378 -2.246 1.00 66.06 192 PRO A CA 1
ATOM 1546 C C . PRO A 1 192 ? -7.795 2.797 -2.639 1.00 66.06 192 PRO A C 1
ATOM 1548 O O . PRO A 1 192 ? -8.776 2.997 -3.360 1.00 66.06 192 PRO A O 1
ATOM 1551 N N . LEU A 1 193 ? -7.040 3.788 -2.168 1.00 73.75 193 LEU A N 1
ATOM 1552 C CA . LEU A 1 193 ? -7.275 5.158 -2.610 1.00 73.75 193 LEU A CA 1
ATOM 1553 C C . LEU A 1 193 ? -6.900 5.274 -4.082 1.00 73.75 193 LEU A C 1
ATOM 1555 O O . LEU A 1 193 ? -5.768 4.974 -4.465 1.00 73.75 193 LEU A O 1
ATOM 1559 N N . ASP A 1 194 ? -7.832 5.754 -4.893 1.00 74.56 194 ASP A N 1
ATOM 1560 C CA . ASP A 1 194 ? -7.486 6.182 -6.234 1.00 74.56 194 ASP A CA 1
ATOM 1561 C C . ASP A 1 194 ? -6.647 7.475 -6.201 1.00 74.56 194 ASP A C 1
ATOM 1563 O O . ASP A 1 194 ? -6.286 7.993 -5.138 1.00 74.56 194 ASP A O 1
ATOM 1567 N N . PHE A 1 195 ? -6.273 7.984 -7.375 1.00 77.75 195 PHE A N 1
ATOM 1568 C CA . PHE A 1 195 ? -5.433 9.178 -7.455 1.00 77.75 195 PHE A CA 1
ATOM 1569 C C . PHE A 1 195 ? -6.079 10.417 -6.817 1.00 77.75 195 PHE A C 1
ATOM 1571 O O . PHE A 1 195 ? -5.405 11.147 -6.096 1.00 77.75 195 PHE A O 1
ATOM 1578 N N . GLU A 1 196 ? -7.370 10.636 -7.062 1.00 81.31 196 GLU A N 1
ATOM 1579 C CA . GLU A 1 196 ? -8.094 11.818 -6.584 1.00 81.31 196 GLU A CA 1
ATOM 1580 C C . GLU A 1 196 ? -8.350 11.709 -5.077 1.00 81.31 196 GLU A C 1
ATOM 1582 O O . GLU A 1 196 ? -8.101 12.657 -4.332 1.00 81.31 196 GLU A O 1
ATOM 1587 N N . ASP A 1 197 ? -8.733 10.518 -4.609 1.00 80.56 197 ASP A N 1
ATOM 1588 C CA . ASP A 1 197 ? -8.820 10.175 -3.185 1.00 80.56 197 ASP A CA 1
ATOM 1589 C C . ASP A 1 197 ? -7.481 10.423 -2.463 1.00 80.56 197 ASP A C 1
ATOM 1591 O O . ASP A 1 197 ? -7.445 10.878 -1.314 1.00 80.56 197 ASP A O 1
ATOM 1595 N N . SER A 1 198 ? -6.365 10.116 -3.131 1.00 84.31 198 SER A N 1
ATOM 1596 C CA . SER A 1 198 ? -5.019 10.280 -2.578 1.00 84.31 198 SER A CA 1
ATOM 1597 C C . SER A 1 198 ? -4.591 11.745 -2.509 1.00 84.31 198 SER A C 1
ATOM 1599 O O . SER A 1 198 ? -4.004 12.124 -1.498 1.00 84.31 198 SER A O 1
ATOM 1601 N N . ILE A 1 199 ? -4.913 12.562 -3.522 1.00 85.56 199 ILE A N 1
ATOM 1602 C CA . ILE A 1 199 ? -4.719 14.025 -3.493 1.00 85.56 199 ILE A CA 1
ATOM 1603 C C . ILE A 1 199 ? -5.480 14.615 -2.309 1.00 85.56 199 ILE A C 1
ATOM 1605 O O . ILE A 1 199 ? -4.876 15.203 -1.417 1.00 85.56 199 ILE A O 1
ATOM 1609 N N . GLN A 1 200 ? -6.786 14.348 -2.223 1.00 84.06 200 GLN A N 1
ATOM 1610 C CA . GLN A 1 200 ? -7.621 14.906 -1.159 1.00 84.06 200 GLN A CA 1
ATOM 1611 C C . GLN A 1 200 ? -7.135 14.499 0.234 1.00 84.06 200 GLN A C 1
ATOM 1613 O O . GLN A 1 200 ? -7.202 15.286 1.179 1.00 84.06 200 GLN A O 1
ATOM 1618 N N . LEU A 1 201 ? -6.673 13.255 0.400 1.00 83.56 201 LEU A N 1
ATOM 1619 C CA . LEU A 1 201 ? -6.116 12.819 1.674 1.00 83.56 201 LEU A CA 1
ATOM 1620 C C . LEU A 1 201 ? -4.789 13.516 1.986 1.00 83.56 201 LEU A C 1
ATOM 1622 O O . LEU A 1 201 ? -4.561 13.886 3.138 1.00 83.56 201 LEU A O 1
ATOM 1626 N N . PHE A 1 202 ? -3.922 13.660 0.989 1.00 86.44 202 PHE A N 1
ATOM 1627 C CA . PHE A 1 202 ? -2.640 14.332 1.135 1.00 86.44 202 PHE A CA 1
ATOM 1628 C C . PHE A 1 202 ? -2.831 15.798 1.537 1.00 86.44 202 PHE A C 1
ATOM 1630 O O . PHE A 1 202 ? -2.268 16.213 2.549 1.00 86.44 202 PHE A O 1
ATOM 1637 N N . ASP A 1 203 ? -3.709 16.534 0.854 1.00 84.75 203 ASP A N 1
ATOM 1638 C CA . ASP A 1 203 ? -4.023 17.929 1.186 1.00 84.75 203 ASP A CA 1
ATOM 1639 C C . ASP A 1 203 ? -4.560 18.063 2.603 1.00 84.75 203 ASP A C 1
ATOM 1641 O O . ASP A 1 203 ? -4.057 18.873 3.376 1.00 84.75 203 ASP A O 1
ATOM 1645 N N . ARG A 1 204 ? -5.501 17.197 2.997 1.00 81.06 204 ARG A N 1
ATOM 1646 C CA . ARG A 1 204 ? -6.039 17.184 4.365 1.00 81.06 204 ARG A CA 1
ATOM 1647 C C . ARG A 1 204 ? -4.966 16.923 5.415 1.00 81.06 204 ARG A C 1
ATOM 1649 O O . ARG A 1 204 ? -5.034 17.497 6.498 1.00 81.06 204 ARG A O 1
ATOM 1656 N N . PHE A 1 205 ? -4.003 16.039 5.147 1.00 81.19 205 PHE A N 1
ATOM 1657 C CA . PHE A 1 205 ? -2.905 15.813 6.086 1.00 81.19 205 PHE A CA 1
ATOM 1658 C C . PHE A 1 205 ? -2.004 17.033 6.187 1.00 81.19 205 PHE A C 1
ATOM 1660 O O . PHE A 1 205 ? -1.653 17.428 7.299 1.00 81.19 205 PHE A O 1
ATOM 1667 N N . ILE A 1 206 ? -1.643 17.642 5.060 1.00 79.06 206 ILE A N 1
ATOM 1668 C CA . ILE A 1 206 ? -0.834 18.853 5.088 1.00 79.06 206 ILE A CA 1
ATOM 1669 C C . ILE A 1 206 ? -1.590 19.964 5.826 1.00 79.06 206 ILE A C 1
ATOM 1671 O O . ILE A 1 206 ? -1.043 20.476 6.797 1.00 79.06 206 ILE A O 1
ATOM 1675 N N . GLU A 1 207 ? -2.847 20.249 5.473 1.00 78.88 207 GLU A N 1
ATOM 1676 C CA . GLU A 1 207 ? -3.733 21.200 6.164 1.00 78.88 207 GLU A CA 1
ATOM 1677 C C . GLU A 1 207 ? -3.775 20.955 7.671 1.00 78.88 207 GLU A C 1
ATOM 1679 O O . GLU A 1 207 ? -3.566 21.874 8.461 1.00 78.88 207 GLU A O 1
ATOM 1684 N N . HIS A 1 208 ? -4.005 19.705 8.080 1.00 75.06 208 HIS A N 1
ATOM 1685 C CA . HIS A 1 208 ? -4.095 19.326 9.485 1.00 75.06 208 HIS A CA 1
ATOM 1686 C C . HIS A 1 208 ? -2.810 19.634 10.260 1.00 75.06 208 HIS A C 1
ATOM 1688 O O . HIS A 1 208 ? -2.863 20.020 11.428 1.00 75.06 208 HIS A O 1
ATOM 1694 N N . PHE A 1 209 ? -1.649 19.460 9.631 1.00 73.19 209 PHE A N 1
ATOM 1695 C CA . PHE A 1 209 ? -0.369 19.627 10.304 1.00 73.19 209 PHE A CA 1
ATOM 1696 C C . PHE A 1 209 ? 0.280 21.014 10.103 1.00 73.19 209 PHE A C 1
ATOM 1698 O O . PHE A 1 209 ? 1.129 21.391 10.916 1.00 73.19 209 PHE A O 1
ATOM 1705 N N . SER A 1 210 ? -0.062 21.762 9.046 1.00 70.12 210 SER A N 1
ATOM 1706 C CA . SER A 1 210 ? 0.500 23.090 8.729 1.00 70.12 210 SER A CA 1
ATOM 1707 C C . SER A 1 210 ? -0.467 24.257 8.928 1.00 70.12 210 SER A C 1
ATOM 1709 O O . SER A 1 210 ? 0.001 25.392 9.006 1.00 70.12 210 SER A O 1
ATOM 1711 N N . ASN A 1 211 ? -1.779 24.010 9.017 1.00 65.44 211 ASN A N 1
ATOM 1712 C CA . ASN A 1 211 ? -2.847 25.015 8.911 1.00 65.44 211 ASN A CA 1
ATOM 1713 C C . ASN A 1 211 ? -2.836 25.822 7.590 1.00 65.44 211 ASN A C 1
ATOM 1715 O O . ASN A 1 211 ? -3.382 26.925 7.540 1.00 65.44 211 ASN A O 1
ATOM 1719 N N . GLU A 1 212 ? -2.220 25.309 6.521 1.00 66.56 212 GLU A N 1
ATOM 1720 C CA . GLU A 1 212 ? -2.242 25.922 5.185 1.00 66.56 212 GLU A CA 1
ATOM 1721 C C . GLU A 1 212 ? -3.225 25.192 4.271 1.00 66.56 212 GLU A C 1
ATOM 1723 O O . GLU A 1 212 ? -3.137 23.977 4.146 1.00 66.56 212 GLU A O 1
ATOM 1728 N N . SER A 1 213 ? -4.112 25.932 3.601 1.00 55.34 213 SER A N 1
ATOM 1729 C CA . SER A 1 213 ? -5.246 25.377 2.845 1.00 55.34 213 SER A CA 1
ATOM 1730 C C . SER A 1 213 ? -5.182 25.563 1.327 1.00 55.34 213 SER A C 1
ATOM 1732 O O . SER A 1 213 ? -6.210 25.503 0.665 1.00 55.34 213 SER A O 1
ATOM 1734 N N . ASN A 1 214 ? -4.008 25.835 0.747 1.00 57.00 214 ASN A N 1
ATOM 1735 C CA . ASN A 1 214 ? -3.889 26.028 -0.702 1.00 57.00 214 ASN A CA 1
ATOM 1736 C C . ASN A 1 214 ? -2.541 25.533 -1.231 1.00 57.00 214 ASN A C 1
ATOM 1738 O O . ASN A 1 214 ? -1.547 26.263 -1.193 1.00 57.00 214 ASN A O 1
ATOM 1742 N N . PHE A 1 215 ? -2.535 24.322 -1.785 1.00 65.06 215 PHE A N 1
ATOM 1743 C CA . PHE A 1 215 ? -1.448 23.836 -2.626 1.00 65.06 215 PHE A CA 1
ATOM 1744 C C . PHE A 1 215 ? -1.821 23.999 -4.095 1.00 65.06 215 PHE A C 1
ATOM 1746 O O . PHE A 1 215 ? -2.987 24.039 -4.479 1.00 65.06 215 PHE A O 1
ATOM 1753 N N . ASN A 1 216 ? -0.806 24.196 -4.932 1.00 66.31 216 ASN A N 1
ATOM 1754 C CA . ASN A 1 216 ? -1.027 24.284 -6.362 1.00 66.31 216 ASN A CA 1
ATOM 1755 C C . ASN A 1 216 ? -1.063 22.869 -6.954 1.00 66.31 216 ASN A C 1
ATOM 1757 O O . ASN A 1 216 ? -0.044 22.390 -7.454 1.00 66.31 216 ASN A O 1
ATOM 1761 N N . ASP A 1 217 ? -2.234 22.234 -6.950 1.00 64.25 217 ASP A N 1
ATOM 1762 C CA . ASP A 1 217 ? -2.460 20.872 -7.475 1.00 64.25 217 ASP A CA 1
ATOM 1763 C C . ASP A 1 217 ? -2.148 20.741 -8.978 1.00 64.25 217 ASP A C 1
ATOM 1765 O O . ASP A 1 217 ? -2.024 19.640 -9.526 1.00 64.25 217 ASP A O 1
ATOM 1769 N N . SER A 1 218 ? -1.985 21.874 -9.675 1.00 63.50 218 SER A N 1
ATOM 1770 C CA . SER A 1 218 ? -1.515 21.911 -11.064 1.00 63.50 218 SER A CA 1
ATOM 1771 C C . SER A 1 218 ? 0.005 21.738 -11.206 1.00 63.50 218 SER A C 1
ATOM 1773 O O . SER A 1 218 ? 0.500 21.541 -12.319 1.00 63.50 218 SER A O 1
ATOM 1775 N N . SER A 1 219 ? 0.764 21.770 -10.104 1.00 79.19 219 SER A N 1
ATOM 1776 C CA . SER A 1 219 ? 2.208 21.529 -10.111 1.00 79.19 219 SER A CA 1
ATOM 1777 C C . SER A 1 219 ? 2.521 20.089 -10.520 1.00 79.19 219 SER A C 1
ATOM 1779 O O . SER A 1 219 ? 2.071 19.124 -9.899 1.00 79.19 219 SER A O 1
ATOM 1781 N N . LYS A 1 220 ? 3.363 19.931 -11.550 1.00 78.94 220 LYS A N 1
ATOM 1782 C CA . LYS A 1 220 ? 3.850 18.613 -11.990 1.00 78.94 220 LYS A CA 1
ATOM 1783 C C . LYS A 1 220 ? 4.590 17.876 -10.867 1.00 78.94 220 LYS A C 1
ATOM 1785 O O . LYS A 1 220 ? 4.421 16.671 -10.730 1.00 78.94 220 LYS A O 1
ATOM 1790 N N . ILE A 1 221 ? 5.359 18.595 -10.043 1.00 83.94 221 ILE A N 1
ATOM 1791 C CA . ILE A 1 221 ? 6.112 18.016 -8.918 1.00 83.94 221 ILE A CA 1
ATOM 1792 C C . ILE A 1 221 ? 5.151 17.489 -7.851 1.00 83.94 221 ILE A C 1
ATOM 1794 O O . ILE A 1 221 ? 5.304 16.356 -7.404 1.00 83.94 221 ILE A O 1
ATOM 1798 N N . TYR A 1 222 ? 4.130 18.275 -7.498 1.00 86.38 222 TYR A N 1
ATOM 1799 C CA . TYR A 1 222 ? 3.095 17.865 -6.546 1.00 86.38 222 TYR A CA 1
ATOM 1800 C C . TYR A 1 222 ? 2.413 16.566 -7.002 1.00 86.38 222 TYR A C 1
ATOM 1802 O O . TYR A 1 222 ? 2.402 15.574 -6.272 1.00 86.38 222 TYR A O 1
ATOM 1810 N N . ARG A 1 223 ? 1.941 16.523 -8.256 1.00 83.88 223 ARG A N 1
ATOM 1811 C CA . ARG A 1 223 ? 1.285 15.329 -8.817 1.00 83.88 223 ARG A CA 1
ATOM 1812 C C . ARG A 1 223 ? 2.219 14.120 -8.857 1.00 83.88 223 ARG A C 1
ATOM 1814 O O . ARG A 1 223 ? 1.788 13.024 -8.511 1.00 83.88 223 ARG A O 1
ATOM 1821 N N . SER A 1 224 ? 3.491 14.320 -9.211 1.00 84.19 224 SER A N 1
ATOM 1822 C CA . SER A 1 224 ? 4.505 13.257 -9.199 1.00 84.19 224 SER A CA 1
ATOM 1823 C C . SER A 1 224 ? 4.759 12.709 -7.796 1.00 84.19 224 SER A C 1
ATOM 1825 O O . SER A 1 224 ? 4.920 11.498 -7.637 1.00 84.19 224 SER A O 1
ATOM 1827 N N . ILE A 1 225 ? 4.786 13.573 -6.774 1.00 89.19 225 ILE A N 1
ATOM 1828 C CA . ILE A 1 225 ? 4.932 13.152 -5.375 1.00 89.19 225 ILE A CA 1
ATOM 1829 C C . ILE A 1 225 ? 3.760 12.251 -5.004 1.00 89.19 225 ILE A C 1
ATOM 1831 O O . ILE A 1 225 ? 3.998 11.108 -4.619 1.00 89.19 225 ILE A O 1
ATOM 1835 N N . VAL A 1 226 ? 2.520 12.717 -5.197 1.00 87.56 226 VAL A N 1
ATOM 1836 C CA . VAL A 1 226 ? 1.319 11.934 -4.869 1.00 87.56 226 VAL A CA 1
ATOM 1837 C C . VAL A 1 226 ? 1.302 10.617 -5.652 1.00 87.56 226 VAL A C 1
ATOM 1839 O O . VAL A 1 226 ? 1.116 9.559 -5.054 1.00 87.56 226 VAL A O 1
ATOM 1842 N N . ASN A 1 227 ? 1.613 10.632 -6.953 1.00 84.56 227 ASN A N 1
ATOM 1843 C CA . ASN A 1 227 ? 1.703 9.417 -7.772 1.00 84.56 227 ASN A CA 1
ATOM 1844 C C . ASN A 1 227 ? 2.704 8.383 -7.246 1.00 84.56 227 ASN A C 1
ATOM 1846 O O . ASN A 1 227 ? 2.484 7.184 -7.394 1.00 84.56 227 ASN A O 1
ATOM 1850 N N . SER A 1 228 ? 3.777 8.827 -6.596 1.00 86.50 228 SER A N 1
ATOM 1851 C CA . SER A 1 228 ? 4.823 7.937 -6.085 1.00 86.50 228 SER A CA 1
ATOM 1852 C C . SER A 1 228 ? 4.467 7.260 -4.753 1.00 86.50 228 SER A C 1
ATOM 1854 O O . SER A 1 228 ? 5.130 6.292 -4.368 1.00 86.50 228 SER A O 1
ATOM 1856 N N . ILE A 1 229 ? 3.458 7.773 -4.034 1.00 87.94 229 ILE A N 1
ATOM 1857 C CA . ILE A 1 229 ? 3.172 7.427 -2.623 1.00 87.94 229 ILE A CA 1
ATOM 1858 C C . ILE A 1 229 ? 1.721 7.036 -2.325 1.00 87.94 229 ILE A C 1
ATOM 1860 O O . ILE A 1 229 ? 1.425 6.632 -1.202 1.00 87.94 229 ILE A O 1
ATOM 1864 N N . ARG A 1 230 ? 0.822 7.261 -3.282 1.00 82.12 230 ARG A N 1
ATOM 1865 C CA . ARG A 1 230 ? -0.635 7.092 -3.190 1.00 82.12 230 ARG A CA 1
ATOM 1866 C C . ARG A 1 230 ? -1.085 5.687 -2.784 1.00 82.12 230 ARG A C 1
ATOM 1868 O O . ARG A 1 230 ? -0.268 4.808 -2.565 1.00 82.12 230 ARG A O 1
ATOM 1875 N N . GLU A 1 231 ? -2.399 5.475 -2.721 1.00 76.56 231 GLU A N 1
ATOM 1876 C CA . GLU A 1 231 ? -3.065 4.187 -2.452 1.00 76.56 231 GLU A CA 1
ATOM 1877 C C . GLU A 1 231 ? -2.979 3.724 -0.993 1.00 76.56 231 GLU A C 1
ATOM 1879 O O . GLU A 1 231 ? -3.995 3.292 -0.445 1.00 76.56 231 GLU A O 1
ATOM 1884 N N . ILE A 1 232 ? -1.820 3.885 -0.337 1.00 79.94 232 ILE A N 1
ATOM 1885 C CA . ILE A 1 232 ? -1.597 3.513 1.066 1.00 79.94 232 ILE A CA 1
ATOM 1886 C C . ILE A 1 232 ? -1.601 4.770 1.962 1.00 79.94 232 ILE A C 1
ATOM 1888 O O . ILE A 1 232 ? -0.620 5.518 1.996 1.00 79.94 232 ILE A O 1
ATOM 1892 N N . PRO A 1 233 ? -2.661 4.997 2.766 1.00 78.88 233 PRO A N 1
ATOM 1893 C CA . PRO A 1 233 ? -2.810 6.197 3.600 1.00 78.88 233 PRO A CA 1
ATOM 1894 C C . PRO A 1 233 ? -1.650 6.463 4.558 1.00 78.88 233 PRO A C 1
ATOM 1896 O O . PRO A 1 233 ? -1.289 7.613 4.791 1.00 78.88 233 PRO A O 1
ATOM 1899 N N . SER A 1 234 ? -1.069 5.402 5.120 1.00 78.75 234 SER A N 1
ATOM 1900 C CA . SER A 1 234 ? 0.019 5.512 6.089 1.00 78.75 234 SER A CA 1
ATOM 1901 C C . SER A 1 234 ? 1.303 6.069 5.463 1.00 78.75 234 SER A C 1
ATOM 1903 O O . SER A 1 234 ? 2.065 6.756 6.141 1.00 78.75 234 SER A O 1
ATOM 1905 N N . ILE A 1 235 ? 1.538 5.808 4.174 1.00 87.19 235 ILE A N 1
ATOM 1906 C CA . ILE A 1 235 ? 2.670 6.350 3.416 1.00 87.19 235 ILE A CA 1
ATOM 1907 C C . ILE A 1 235 ? 2.414 7.824 3.095 1.00 87.19 235 ILE A C 1
ATOM 1909 O O . ILE A 1 235 ? 3.309 8.648 3.278 1.00 87.19 235 ILE A O 1
ATOM 1913 N N . ILE A 1 236 ? 1.184 8.167 2.697 1.00 88.31 236 ILE A N 1
ATOM 1914 C CA . ILE A 1 236 ? 0.748 9.551 2.450 1.00 88.31 236 ILE A CA 1
ATOM 1915 C C . ILE A 1 236 ? 0.924 10.412 3.713 1.00 88.31 236 ILE A C 1
ATOM 1917 O O . ILE A 1 236 ? 1.436 11.532 3.639 1.00 88.31 236 ILE A O 1
ATOM 1921 N N . GLU A 1 237 ? 0.574 9.889 4.891 1.00 84.94 237 GLU A N 1
ATOM 1922 C CA . GLU A 1 237 ? 0.785 10.589 6.164 1.00 84.94 237 GLU A CA 1
ATOM 1923 C C . GLU A 1 237 ? 2.279 10.833 6.445 1.00 84.94 237 GLU A C 1
ATOM 1925 O O . GLU A 1 237 ? 2.677 11.948 6.791 1.00 84.94 237 GLU A O 1
ATOM 1930 N N . ILE A 1 238 ? 3.127 9.810 6.274 1.00 88.56 238 ILE A N 1
ATOM 1931 C CA . ILE A 1 238 ? 4.579 9.921 6.498 1.00 88.56 238 ILE A CA 1
ATOM 1932 C C . ILE A 1 238 ? 5.191 10.951 5.550 1.00 88.56 238 ILE A C 1
ATOM 1934 O O . ILE A 1 238 ? 5.945 11.818 5.993 1.00 88.56 238 ILE A O 1
ATOM 1938 N N . ALA A 1 239 ? 4.826 10.902 4.270 1.00 91.94 239 ALA A N 1
ATOM 1939 C CA . ALA A 1 239 ? 5.231 11.894 3.282 1.00 91.94 239 ALA A CA 1
ATOM 1940 C C . ALA A 1 239 ? 4.852 13.315 3.715 1.00 91.94 239 ALA A C 1
ATOM 1942 O O . ALA A 1 239 ? 5.699 14.210 3.699 1.00 91.94 239 ALA A O 1
ATOM 1943 N N . SER A 1 240 ? 3.618 13.503 4.187 1.00 89.44 240 SER A N 1
ATOM 1944 C CA . SER A 1 240 ? 3.130 14.802 4.660 1.00 89.44 240 SER A CA 1
ATOM 1945 C C . SER A 1 240 ? 3.972 15.329 5.827 1.00 89.44 240 SER A C 1
ATOM 1947 O O . SER A 1 240 ? 4.410 16.478 5.822 1.00 89.44 240 SER A O 1
ATOM 1949 N N . ARG A 1 241 ? 4.303 14.469 6.799 1.00 89.06 241 ARG A N 1
ATOM 1950 C CA . ARG A 1 241 ? 5.170 14.824 7.939 1.00 89.06 241 ARG A CA 1
ATOM 1951 C C . ARG A 1 241 ? 6.585 15.222 7.513 1.00 89.06 241 ARG A C 1
ATOM 1953 O O . ARG A 1 241 ? 7.153 16.159 8.078 1.00 89.06 241 ARG A O 1
ATOM 1960 N N . ILE A 1 242 ? 7.152 14.542 6.518 1.00 92.50 242 ILE A N 1
ATOM 1961 C CA . ILE A 1 242 ? 8.493 14.846 5.997 1.00 92.50 242 ILE A CA 1
ATOM 1962 C C . ILE A 1 242 ? 8.511 16.203 5.305 1.00 92.50 242 ILE A C 1
ATOM 1964 O O . ILE A 1 242 ? 9.419 16.991 5.562 1.00 92.50 242 ILE A O 1
ATOM 1968 N N . ILE A 1 243 ? 7.500 16.510 4.493 1.00 90.31 243 ILE A N 1
ATOM 1969 C CA . ILE A 1 243 ? 7.387 17.807 3.810 1.00 90.31 243 ILE A CA 1
ATOM 1970 C C . ILE A 1 243 ? 7.379 18.950 4.824 1.00 90.31 243 ILE A C 1
ATOM 1972 O O . ILE A 1 243 ? 8.106 19.928 4.664 1.00 90.31 243 ILE A O 1
ATOM 1976 N N . LEU A 1 244 ? 6.653 18.800 5.930 1.00 86.25 244 LEU A N 1
ATOM 1977 C CA . LEU A 1 244 ? 6.642 19.797 7.005 1.00 86.25 244 LEU A CA 1
ATOM 1978 C C . LEU A 1 244 ? 7.993 19.920 7.701 1.00 86.25 244 LEU A C 1
ATOM 1980 O O . LEU A 1 244 ? 8.412 21.022 8.053 1.00 86.25 244 LEU A O 1
ATOM 1984 N N . SER A 1 245 ? 8.674 18.795 7.923 1.00 88.00 245 SER A N 1
ATOM 1985 C CA . SER A 1 245 ? 10.018 18.791 8.498 1.00 88.00 245 SER A CA 1
ATOM 1986 C C . SER A 1 245 ? 11.018 19.500 7.585 1.00 88.00 245 SER A C 1
ATOM 1988 O O . SER A 1 245 ? 11.855 20.256 8.073 1.00 88.00 245 SER A O 1
ATOM 1990 N N . MET A 1 246 ? 10.919 19.294 6.271 1.00 91.31 246 MET A N 1
ATOM 1991 C CA . MET A 1 246 ? 11.725 20.009 5.280 1.00 91.31 246 MET A CA 1
ATOM 1992 C C . MET A 1 246 ? 11.407 21.502 5.292 1.00 91.31 246 MET A C 1
ATOM 1994 O O . MET A 1 246 ? 12.326 22.315 5.364 1.00 91.31 246 MET A O 1
ATOM 1998 N N . LYS A 1 247 ? 10.121 21.866 5.347 1.00 87.19 247 LYS A N 1
ATOM 1999 C CA . LYS A 1 247 ? 9.684 23.265 5.395 1.00 87.19 247 LYS A CA 1
ATOM 2000 C C . LYS A 1 247 ? 10.223 23.990 6.629 1.00 87.19 247 LYS A C 1
ATOM 2002 O O . LYS A 1 247 ? 10.716 25.108 6.522 1.00 87.19 247 LYS A O 1
ATOM 2007 N N . LYS A 1 248 ? 10.232 23.325 7.792 1.00 87.44 248 LYS A N 1
ATOM 2008 C CA . LYS A 1 248 ? 10.869 23.825 9.030 1.00 87.44 248 LYS A CA 1
ATOM 2009 C C . LYS A 1 248 ? 12.379 24.048 8.888 1.00 87.44 248 LYS A C 1
ATOM 2011 O O . LYS A 1 248 ? 12.935 24.866 9.613 1.00 87.44 248 LYS A O 1
ATOM 2016 N N . ALA A 1 249 ? 13.030 23.336 7.972 1.00 88.44 249 ALA A N 1
ATOM 2017 C CA . ALA A 1 249 ? 14.437 23.505 7.622 1.00 88.44 249 ALA A CA 1
ATOM 2018 C C . ALA A 1 249 ? 14.657 24.469 6.435 1.00 88.44 249 ALA A C 1
ATOM 2020 O O . ALA A 1 249 ? 15.755 24.501 5.885 1.00 88.44 249 ALA A O 1
ATOM 2021 N N . ASN A 1 250 ? 13.641 25.256 6.050 1.00 87.81 250 ASN A N 1
ATOM 2022 C CA . ASN A 1 250 ? 13.646 26.155 4.889 1.00 87.81 250 ASN A CA 1
ATOM 2023 C C . ASN A 1 250 ? 13.900 25.448 3.543 1.00 87.81 250 ASN A C 1
ATOM 2025 O O . ASN A 1 250 ? 14.514 26.023 2.648 1.00 87.81 250 ASN A O 1
ATOM 2029 N N . LEU A 1 251 ? 13.431 24.206 3.397 1.00 90.19 251 LEU A N 1
ATOM 2030 C CA . LEU A 1 251 ? 13.421 23.466 2.134 1.00 90.19 251 LEU A CA 1
ATOM 2031 C C . LEU A 1 251 ? 11.976 23.182 1.721 1.00 90.19 251 LEU A C 1
ATOM 2033 O O . LEU A 1 251 ? 11.209 22.633 2.510 1.00 90.19 251 LEU A O 1
ATOM 2037 N N . ASP A 1 252 ? 11.612 23.502 0.482 1.00 88.19 252 ASP A N 1
ATOM 2038 C CA . ASP A 1 252 ? 10.287 23.198 -0.057 1.00 88.19 252 ASP A CA 1
ATOM 2039 C C . ASP A 1 252 ? 10.372 22.064 -1.088 1.00 88.19 252 ASP A C 1
ATOM 2041 O O . ASP A 1 252 ? 11.001 22.189 -2.139 1.00 88.19 252 ASP A O 1
ATOM 2045 N N . ALA A 1 253 ? 9.725 20.936 -0.780 1.00 88.31 253 ALA A N 1
ATOM 2046 C CA . ALA A 1 253 ? 9.682 19.764 -1.651 1.00 88.31 253 ALA A CA 1
ATOM 2047 C C . ALA A 1 253 ? 9.005 20.046 -3.005 1.00 88.31 253 ALA A C 1
ATOM 2049 O O . ALA A 1 253 ? 9.255 19.321 -3.968 1.00 88.31 253 ALA A O 1
ATOM 2050 N N . PHE A 1 254 ? 8.168 21.084 -3.091 1.00 89.00 254 PHE A N 1
ATOM 2051 C CA . PHE A 1 254 ? 7.426 21.445 -4.298 1.00 89.00 254 PHE A CA 1
ATOM 2052 C C . PHE A 1 254 ? 8.121 22.510 -5.156 1.00 89.00 254 PHE A C 1
ATOM 2054 O O . PHE A 1 254 ? 7.637 22.808 -6.249 1.00 89.00 254 PHE A O 1
ATOM 2061 N N . GLU A 1 255 ? 9.243 23.068 -4.692 1.00 87.75 255 GLU A N 1
ATOM 2062 C CA . GLU A 1 255 ? 9.940 24.177 -5.354 1.00 87.75 255 GLU A CA 1
ATOM 2063 C C . GLU A 1 255 ? 10.547 23.767 -6.701 1.00 87.75 255 GLU A C 1
ATOM 2065 O O . GLU A 1 255 ? 10.377 24.453 -7.710 1.00 87.75 255 GLU A O 1
ATOM 2070 N N . ASN A 1 256 ? 11.273 22.648 -6.724 1.00 87.88 256 ASN A N 1
ATOM 2071 C CA . ASN A 1 256 ? 11.966 22.137 -7.903 1.00 87.88 256 ASN A CA 1
ATOM 2072 C C . ASN A 1 256 ? 12.289 20.634 -7.753 1.00 87.88 256 ASN A C 1
ATOM 2074 O O . ASN A 1 256 ? 12.132 20.040 -6.684 1.00 87.88 256 ASN A O 1
ATOM 2078 N N . PHE A 1 257 ? 12.752 20.004 -8.838 1.00 84.69 257 PHE A N 1
ATOM 2079 C CA . PHE A 1 257 ? 13.057 18.569 -8.858 1.00 84.69 257 PHE A CA 1
ATOM 2080 C C . PHE A 1 257 ? 14.243 18.171 -7.960 1.00 84.69 257 PHE A C 1
ATOM 2082 O O . PHE A 1 257 ? 14.302 17.028 -7.509 1.00 84.69 257 PHE A O 1
ATOM 2089 N N . GLU A 1 258 ? 15.181 19.075 -7.660 1.00 88.56 258 GLU A N 1
ATOM 2090 C CA . GLU A 1 258 ? 16.288 18.787 -6.737 1.00 88.56 258 GLU A CA 1
ATOM 2091 C C . GLU A 1 258 ? 15.766 18.655 -5.302 1.00 88.56 258 GLU A C 1
ATOM 2093 O O . GLU A 1 258 ? 16.023 17.646 -4.638 1.00 88.56 258 GLU A O 1
ATOM 2098 N N . SER A 1 259 ? 14.946 19.610 -4.856 1.00 90.81 259 SER A N 1
ATOM 2099 C CA . SER A 1 259 ? 14.270 19.558 -3.555 1.00 90.81 259 SER A CA 1
ATOM 2100 C C . SER A 1 259 ? 13.343 18.343 -3.442 1.00 90.81 259 SER A C 1
ATOM 2102 O O . SER A 1 259 ? 13.347 17.656 -2.416 1.00 90.81 259 SER A O 1
ATOM 2104 N N . ALA A 1 260 ? 12.614 18.000 -4.509 1.00 90.38 260 ALA A N 1
ATOM 2105 C CA . ALA A 1 260 ? 11.788 16.791 -4.554 1.00 90.38 260 ALA A CA 1
ATOM 2106 C C . ALA A 1 260 ? 12.625 15.503 -4.404 1.00 90.38 260 ALA A C 1
ATOM 2108 O O . ALA A 1 260 ? 12.227 14.577 -3.698 1.00 90.38 260 ALA A O 1
ATOM 2109 N N . ASN A 1 261 ? 13.822 15.436 -4.995 1.00 90.12 261 ASN A N 1
ATOM 2110 C CA . ASN A 1 261 ? 14.730 14.295 -4.814 1.00 90.12 261 ASN A CA 1
ATOM 2111 C C . ASN A 1 261 ? 15.270 14.184 -3.378 1.00 90.12 261 ASN A C 1
ATOM 2113 O O . ASN A 1 261 ? 15.450 13.074 -2.868 1.00 90.12 261 ASN A O 1
ATOM 2117 N N . VAL A 1 262 ? 15.487 15.308 -2.689 1.00 93.12 262 VAL A N 1
ATOM 2118 C CA . VAL A 1 262 ? 15.821 15.296 -1.255 1.00 93.12 262 VAL A CA 1
ATOM 2119 C C . VAL A 1 262 ? 14.654 14.736 -0.438 1.00 93.12 262 VAL A C 1
ATOM 2121 O O . VAL A 1 262 ? 14.875 13.869 0.412 1.00 93.12 262 VAL A O 1
ATOM 2124 N N . PHE A 1 263 ? 13.424 15.165 -0.738 1.00 94.50 263 PHE A N 1
ATOM 2125 C CA . PHE A 1 263 ? 12.206 14.595 -0.156 1.00 94.50 263 PHE A CA 1
ATOM 2126 C C . PHE A 1 263 ? 12.120 13.081 -0.393 1.00 94.50 263 PHE A C 1
ATOM 2128 O O . PHE A 1 263 ? 11.901 12.332 0.559 1.00 94.50 263 PHE A O 1
ATOM 2135 N N . TRP A 1 264 ? 12.363 12.617 -1.626 1.00 94.00 264 TRP A N 1
ATOM 2136 C CA . TRP A 1 264 ? 12.346 11.191 -1.974 1.00 94.00 264 TRP A CA 1
ATOM 2137 C C . TRP A 1 264 ? 13.265 10.371 -1.078 1.00 94.00 264 TRP A C 1
ATOM 2139 O O . TRP A 1 264 ? 12.867 9.330 -0.560 1.00 94.00 264 TRP A O 1
ATOM 2149 N N . ARG A 1 265 ? 14.494 10.853 -0.863 1.00 93.56 265 ARG A N 1
ATOM 2150 C CA . ARG A 1 265 ? 15.473 10.180 -0.007 1.00 93.56 265 ARG A CA 1
ATOM 2151 C C . ARG A 1 265 ? 14.963 10.059 1.428 1.00 93.56 265 ARG A C 1
ATOM 2153 O O . ARG A 1 265 ? 14.940 8.955 1.961 1.00 93.56 265 ARG A O 1
ATOM 2160 N N . PHE A 1 266 ? 14.504 11.162 2.022 1.00 95.00 266 PHE A N 1
ATOM 2161 C CA . PHE A 1 266 ? 13.971 11.143 3.388 1.00 95.00 266 PHE A CA 1
ATOM 2162 C C . PHE A 1 266 ? 12.742 10.246 3.522 1.00 95.00 266 PHE A C 1
ATOM 2164 O O . PHE A 1 266 ? 12.609 9.531 4.515 1.00 95.00 266 PHE A O 1
ATOM 2171 N N . LEU A 1 267 ? 11.866 10.245 2.515 1.00 95.31 267 LEU A N 1
ATOM 2172 C CA . LEU A 1 267 ? 10.712 9.360 2.483 1.00 95.31 267 LEU A CA 1
ATOM 2173 C C . LEU A 1 267 ? 11.138 7.896 2.456 1.00 95.31 267 LEU A C 1
ATOM 2175 O O . LEU A 1 267 ? 10.662 7.119 3.279 1.00 95.31 267 LEU A O 1
ATOM 2179 N N . ARG A 1 268 ? 12.050 7.516 1.558 1.00 93.56 268 ARG A N 1
ATOM 2180 C CA . ARG A 1 268 ? 12.543 6.135 1.482 1.00 93.56 268 ARG A CA 1
ATOM 2181 C C . ARG A 1 268 ? 13.133 5.675 2.808 1.00 93.56 268 ARG A C 1
ATOM 2183 O O . ARG A 1 268 ? 12.822 4.571 3.241 1.00 93.56 268 ARG A O 1
ATOM 2190 N N . ASP A 1 269 ? 13.921 6.517 3.468 1.00 92.56 269 ASP A N 1
ATOM 2191 C CA . ASP A 1 269 ? 14.523 6.186 4.762 1.00 92.56 269 ASP A CA 1
ATOM 2192 C C . ASP A 1 269 ? 13.457 5.989 5.855 1.00 92.56 269 ASP A C 1
ATOM 2194 O O . ASP A 1 269 ? 13.499 5.004 6.596 1.00 92.56 269 ASP A O 1
ATOM 2198 N N . ALA A 1 270 ? 12.451 6.867 5.920 1.00 91.62 270 ALA A N 1
ATOM 2199 C CA . ALA A 1 270 ? 11.354 6.749 6.881 1.00 91.62 270 ALA A CA 1
ATOM 2200 C C . ALA A 1 270 ? 10.484 5.504 6.638 1.00 91.62 270 ALA A C 1
ATOM 2202 O O . ALA A 1 270 ? 10.100 4.813 7.583 1.00 91.62 270 ALA A O 1
ATOM 2203 N N . ILE A 1 271 ? 10.190 5.187 5.375 1.00 90.38 271 ILE A N 1
ATOM 2204 C CA . ILE A 1 271 ? 9.404 4.005 5.008 1.00 90.38 271 ILE A CA 1
ATOM 2205 C C . ILE A 1 271 ? 10.206 2.719 5.249 1.00 90.38 271 ILE A C 1
ATOM 2207 O O . ILE A 1 271 ? 9.630 1.764 5.757 1.00 90.38 271 ILE A O 1
ATOM 2211 N N . LYS A 1 272 ? 11.526 2.697 5.009 1.00 89.94 272 LYS A N 1
ATOM 2212 C CA . LYS A 1 272 ? 12.408 1.571 5.391 1.00 89.94 272 LYS A CA 1
ATOM 2213 C C . LYS A 1 272 ? 12.432 1.326 6.897 1.00 89.94 272 LYS A C 1
ATOM 2215 O O . LYS A 1 272 ? 12.511 0.183 7.334 1.00 89.94 272 LYS A O 1
ATOM 2220 N N . ALA A 1 273 ? 12.380 2.391 7.695 1.00 86.88 273 ALA A N 1
ATOM 2221 C CA . ALA A 1 273 ? 12.308 2.267 9.147 1.00 86.88 273 ALA A CA 1
ATOM 2222 C C . ALA A 1 273 ? 10.957 1.699 9.615 1.00 86.88 273 ALA A C 1
ATOM 2224 O O . ALA A 1 273 ? 10.911 1.000 10.623 1.00 86.88 273 ALA A O 1
ATOM 2225 N N . LYS A 1 274 ? 9.868 1.987 8.887 1.00 83.94 274 LYS A N 1
ATOM 2226 C CA . LYS A 1 274 ? 8.524 1.474 9.187 1.00 83.94 274 LYS A CA 1
ATOM 2227 C C . LYS A 1 274 ? 8.289 0.045 8.692 1.00 83.94 274 LYS A C 1
ATOM 2229 O O . LYS A 1 274 ? 7.646 -0.726 9.391 1.00 83.94 274 LYS A O 1
ATOM 2234 N N . TYR A 1 275 ? 8.763 -0.273 7.491 1.00 83.25 275 TYR A N 1
ATOM 2235 C CA . TYR A 1 275 ? 8.565 -1.556 6.820 1.00 83.25 275 TYR A CA 1
ATOM 2236 C C . TYR A 1 275 ? 9.923 -2.205 6.587 1.00 83.25 275 TYR A C 1
ATOM 2238 O O . TYR A 1 275 ? 10.546 -2.020 5.537 1.00 83.25 275 TYR A O 1
ATOM 2246 N N . THR A 1 276 ? 10.396 -2.928 7.598 1.00 83.38 276 THR A N 1
ATOM 2247 C CA . THR A 1 276 ? 11.737 -3.509 7.585 1.00 83.38 276 THR A CA 1
ATOM 2248 C C . THR A 1 276 ? 11.814 -4.710 6.648 1.00 83.38 276 THR A C 1
ATOM 2250 O O . THR A 1 276 ? 10.804 -5.335 6.327 1.00 83.38 276 THR A O 1
ATOM 2253 N N . GLU A 1 277 ? 13.028 -5.093 6.248 1.00 83.81 277 GLU A N 1
ATOM 2254 C CA . GLU A 1 277 ? 13.272 -6.321 5.478 1.00 83.81 277 GLU A CA 1
ATOM 2255 C C . GLU A 1 277 ? 12.618 -7.550 6.137 1.00 83.81 277 GLU A C 1
ATOM 2257 O O . GLU A 1 277 ? 12.003 -8.376 5.467 1.00 83.81 277 GLU A O 1
ATOM 2262 N N . VAL A 1 278 ? 12.667 -7.630 7.470 1.00 81.19 278 VAL A N 1
ATOM 2263 C CA . VAL A 1 278 ? 12.044 -8.715 8.239 1.00 81.19 278 VAL A CA 1
ATOM 2264 C C . VAL A 1 278 ? 10.528 -8.741 8.052 1.00 81.19 278 VAL A C 1
ATOM 2266 O O . VAL A 1 278 ? 9.953 -9.822 7.955 1.00 81.19 278 VAL A O 1
ATOM 2269 N N . ASP A 1 279 ? 9.873 -7.582 7.986 1.00 73.50 279 ASP A N 1
ATOM 2270 C CA . ASP A 1 279 ? 8.424 -7.503 7.778 1.00 73.50 279 ASP A CA 1
ATOM 2271 C C . ASP A 1 279 ? 8.048 -7.985 6.373 1.00 73.50 279 ASP A C 1
ATOM 2273 O O . ASP A 1 279 ? 7.105 -8.763 6.221 1.00 73.50 279 ASP A O 1
ATOM 2277 N N . TRP A 1 280 ? 8.850 -7.630 5.363 1.00 74.56 280 TRP A N 1
ATOM 2278 C CA . TRP A 1 280 ? 8.696 -8.139 3.998 1.00 74.56 280 TRP A CA 1
ATOM 2279 C C . TRP A 1 280 ? 8.843 -9.665 3.938 1.00 74.56 280 TRP A C 1
ATOM 2281 O O . TRP A 1 280 ? 7.981 -10.331 3.368 1.00 74.56 280 TRP A O 1
ATOM 2291 N N . PHE A 1 281 ? 9.871 -10.245 4.565 1.00 75.88 281 PHE A N 1
ATOM 2292 C CA . PHE A 1 281 ? 10.077 -11.701 4.551 1.00 75.88 281 PHE A CA 1
ATOM 2293 C C . PHE A 1 281 ? 9.078 -12.479 5.410 1.00 75.88 281 PHE A C 1
ATOM 2295 O O . PHE A 1 281 ? 8.713 -13.593 5.036 1.00 75.88 281 PHE A O 1
ATOM 2302 N N . LYS A 1 282 ? 8.584 -11.912 6.518 1.00 72.00 282 LYS A N 1
ATOM 2303 C CA . LYS A 1 282 ? 7.480 -12.512 7.288 1.00 72.00 282 LYS A CA 1
ATOM 2304 C C . LYS A 1 282 ? 6.227 -12.678 6.434 1.00 72.00 282 LYS A C 1
ATOM 2306 O O . LYS A 1 282 ? 5.541 -13.686 6.562 1.00 72.00 282 LYS A O 1
ATOM 2311 N N . CYS A 1 283 ? 5.950 -11.700 5.576 1.00 65.50 283 CYS A N 1
ATOM 2312 C CA . CYS A 1 283 ? 4.776 -11.717 4.714 1.00 65.50 283 CYS A CA 1
ATOM 2313 C C . CYS A 1 283 ? 5.003 -12.559 3.456 1.00 65.50 283 CYS A C 1
ATOM 2315 O O . CYS A 1 283 ? 4.123 -13.316 3.066 1.00 65.50 283 CYS A O 1
ATOM 2317 N N . LEU A 1 284 ? 6.180 -12.442 2.829 1.00 67.81 284 LEU A N 1
ATOM 2318 C CA . LEU A 1 284 ? 6.455 -13.035 1.517 1.00 67.81 284 LEU A CA 1
ATOM 2319 C C . LEU A 1 284 ? 7.028 -14.451 1.560 1.00 67.81 284 LEU A C 1
ATOM 2321 O O . LEU A 1 284 ? 6.968 -15.154 0.552 1.00 67.81 284 LEU A O 1
ATOM 2325 N N . GLN A 1 285 ? 7.525 -14.883 2.721 1.00 72.94 285 GLN A N 1
ATOM 2326 C CA . GLN A 1 285 ? 8.106 -16.199 3.027 1.00 72.94 285 GLN A CA 1
ATOM 2327 C C . GLN A 1 285 ? 9.360 -16.582 2.217 1.00 72.94 285 GLN A C 1
ATOM 2329 O O . GLN A 1 285 ? 10.242 -17.255 2.748 1.00 72.94 285 GLN A O 1
ATOM 2334 N N . SER A 1 286 ? 9.488 -16.149 0.960 1.00 81.12 286 SER A N 1
ATOM 2335 C CA . SER A 1 286 ? 10.620 -16.431 0.078 1.00 81.12 286 SER A CA 1
ATOM 2336 C C . SER A 1 286 ? 10.833 -15.318 -0.949 1.00 81.12 286 SER A C 1
ATOM 2338 O O . SER A 1 286 ? 9.879 -14.676 -1.380 1.00 81.12 286 SER A O 1
ATOM 2340 N N . GLU A 1 287 ? 12.080 -15.127 -1.392 1.00 84.31 287 GLU A N 1
ATOM 2341 C CA . GLU A 1 287 ? 12.440 -14.176 -2.458 1.00 84.31 287 GLU A CA 1
ATOM 2342 C C . GLU A 1 287 ? 11.723 -14.480 -3.788 1.00 84.31 287 GLU A C 1
ATOM 2344 O O . GLU A 1 287 ? 11.339 -13.566 -4.515 1.00 84.31 287 GLU A O 1
ATOM 2349 N N . GLU A 1 288 ? 11.466 -15.757 -4.089 1.00 85.81 288 GLU A N 1
ATOM 2350 C CA . GLU A 1 288 ? 10.758 -16.174 -5.304 1.00 85.81 288 GLU A CA 1
ATOM 2351 C C . GLU A 1 288 ? 9.326 -15.621 -5.352 1.00 85.81 288 GLU A C 1
ATOM 2353 O O . GLU A 1 288 ? 8.891 -15.101 -6.384 1.00 85.81 288 GLU A O 1
ATOM 2358 N N . ASN A 1 289 ? 8.608 -15.663 -4.224 1.00 85.38 289 ASN A N 1
ATOM 2359 C CA . ASN A 1 289 ? 7.272 -15.077 -4.114 1.00 85.38 289 ASN A CA 1
ATOM 2360 C C . ASN A 1 289 ? 7.308 -13.563 -4.315 1.00 85.38 289 ASN A C 1
ATOM 2362 O O . ASN A 1 289 ? 6.417 -13.011 -4.961 1.00 85.38 289 ASN A O 1
ATOM 2366 N N . ILE A 1 290 ? 8.361 -12.898 -3.829 1.00 84.25 290 ILE A N 1
ATOM 2367 C CA . ILE A 1 290 ? 8.555 -11.459 -4.035 1.00 84.25 290 ILE A CA 1
ATOM 2368 C C . ILE A 1 290 ? 8.715 -11.147 -5.519 1.00 84.25 290 ILE A C 1
ATOM 2370 O O . ILE A 1 290 ? 8.046 -10.254 -6.035 1.00 84.25 290 ILE A O 1
ATOM 2374 N N . LEU A 1 291 ? 9.565 -11.894 -6.225 1.00 88.38 291 LEU A N 1
ATOM 2375 C CA . LEU A 1 291 ? 9.783 -11.701 -7.659 1.00 88.38 291 LEU A CA 1
ATOM 2376 C C . LEU A 1 291 ? 8.511 -11.975 -8.470 1.00 88.38 291 LEU A C 1
ATOM 2378 O O . LEU A 1 291 ? 8.204 -11.213 -9.387 1.00 88.38 291 LEU A O 1
ATOM 2382 N N . LYS A 1 292 ? 7.738 -13.009 -8.112 1.00 88.38 292 LYS A N 1
ATOM 2383 C CA . LYS A 1 292 ? 6.425 -13.298 -8.719 1.00 88.38 292 LYS A CA 1
ATOM 2384 C C . LYS A 1 292 ? 5.434 -12.163 -8.490 1.00 88.38 292 LYS A C 1
ATOM 2386 O O . LYS A 1 292 ? 4.764 -11.739 -9.430 1.00 88.38 292 LYS A O 1
ATOM 2391 N N . LEU A 1 293 ? 5.365 -11.640 -7.271 1.00 87.31 293 LEU A N 1
ATOM 2392 C CA . LEU A 1 293 ? 4.477 -10.534 -6.937 1.00 87.31 293 LEU A CA 1
ATOM 2393 C C . LEU A 1 293 ? 4.882 -9.240 -7.655 1.00 87.31 293 LEU A C 1
ATOM 2395 O O . LEU A 1 293 ? 4.029 -8.584 -8.247 1.00 87.31 293 LEU A O 1
ATOM 2399 N N . LEU A 1 294 ? 6.177 -8.909 -7.676 1.00 88.50 294 LEU A N 1
ATOM 2400 C CA . LEU A 1 294 ? 6.716 -7.785 -8.447 1.00 88.50 294 LEU A CA 1
ATOM 2401 C C . LEU A 1 294 ? 6.399 -7.926 -9.935 1.00 88.50 294 LEU A C 1
ATOM 2403 O O . LEU A 1 294 ? 6.011 -6.945 -10.564 1.00 88.50 294 LEU A O 1
ATOM 2407 N N . PHE A 1 295 ? 6.510 -9.137 -10.488 1.00 88.31 295 PHE A N 1
ATOM 2408 C CA . PHE A 1 295 ? 6.113 -9.406 -11.865 1.00 88.31 295 PHE A CA 1
ATOM 2409 C C . PHE A 1 295 ? 4.629 -9.108 -12.078 1.00 88.31 295 PHE A C 1
ATOM 2411 O O . PHE A 1 295 ? 4.292 -8.369 -12.999 1.00 88.31 295 PHE A O 1
ATOM 2418 N N . TYR A 1 296 ? 3.749 -9.604 -11.203 1.00 88.25 296 TYR A N 1
ATOM 2419 C CA . TYR A 1 296 ? 2.301 -9.407 -11.326 1.00 88.25 296 TYR A CA 1
ATOM 2420 C C . TYR A 1 296 ? 1.892 -7.941 -11.192 1.00 88.25 296 TYR A C 1
ATOM 2422 O O . TYR A 1 296 ? 1.036 -7.494 -11.953 1.00 88.25 296 TYR A O 1
ATOM 2430 N N . ILE A 1 297 ? 2.519 -7.193 -10.278 1.00 85.44 297 ILE A N 1
ATOM 2431 C CA . ILE A 1 297 ? 2.321 -5.744 -10.134 1.00 85.44 297 ILE A CA 1
ATOM 2432 C C . ILE A 1 297 ? 2.776 -5.027 -11.409 1.00 85.44 297 ILE A C 1
ATOM 2434 O O . ILE A 1 297 ? 2.039 -4.208 -11.956 1.00 85.44 297 ILE A O 1
ATOM 2438 N N . HIS A 1 298 ? 3.969 -5.362 -11.907 1.00 84.62 298 HIS A N 1
ATOM 2439 C CA . HIS A 1 298 ? 4.582 -4.696 -13.057 1.00 84.62 298 HIS A CA 1
ATOM 2440 C C . HIS A 1 298 ? 3.775 -4.879 -14.348 1.00 84.62 298 HIS A C 1
ATOM 2442 O O . HIS A 1 298 ? 3.552 -3.903 -15.064 1.00 84.62 298 HIS A O 1
ATOM 2448 N N . ILE A 1 299 ? 3.289 -6.096 -14.621 1.00 82.44 299 ILE A N 1
ATOM 2449 C CA . ILE A 1 299 ? 2.464 -6.390 -15.810 1.00 82.44 299 ILE A CA 1
ATOM 2450 C C . ILE A 1 299 ? 0.961 -6.183 -15.578 1.00 82.44 299 ILE A C 1
ATOM 2452 O O . ILE A 1 299 ? 0.169 -6.373 -16.496 1.00 82.44 299 ILE A O 1
ATOM 2456 N N . GLN A 1 300 ? 0.555 -5.823 -14.355 1.00 80.25 300 GLN A N 1
ATOM 2457 C CA . GLN A 1 300 ? -0.847 -5.674 -13.943 1.00 80.25 300 GLN A CA 1
ATOM 2458 C C . GLN A 1 300 ? -1.688 -6.932 -14.176 1.00 80.25 300 GLN A C 1
ATOM 2460 O O . GLN A 1 300 ? -2.812 -6.874 -14.679 1.00 80.25 300 GLN A O 1
ATOM 2465 N N . LYS A 1 301 ? -1.135 -8.093 -13.820 1.00 84.56 301 LYS A N 1
ATOM 2466 C CA . LYS A 1 301 ? -1.780 -9.389 -14.043 1.00 84.56 301 LYS A CA 1
ATOM 2467 C C . LYS A 1 301 ? -3.093 -9.475 -13.245 1.00 84.56 301 LYS A C 1
ATOM 2469 O O . LYS A 1 301 ? -3.043 -9.378 -12.019 1.00 84.56 301 LYS A O 1
ATOM 2474 N N . PRO A 1 302 ? -4.247 -9.753 -13.882 1.00 85.50 302 PRO A N 1
ATOM 2475 C CA . PRO A 1 302 ? -5.476 -10.047 -13.153 1.00 85.50 302 PRO A CA 1
ATOM 2476 C C . PRO A 1 302 ? -5.391 -11.410 -12.451 1.00 85.50 302 PRO A C 1
ATOM 2478 O O . PRO A 1 302 ? -5.308 -12.448 -13.117 1.00 85.50 302 PRO A O 1
ATOM 2481 N N . VAL A 1 303 ? -5.476 -11.408 -11.123 1.00 87.00 303 VAL A N 1
ATOM 2482 C CA . VAL A 1 303 ? -5.348 -12.572 -10.232 1.00 87.00 303 VAL A CA 1
ATOM 2483 C C . VAL A 1 303 ? -6.620 -12.820 -9.424 1.00 87.00 303 VAL A C 1
ATOM 2485 O O . VAL A 1 303 ? -7.500 -11.959 -9.325 1.00 87.00 303 VAL A O 1
ATOM 2488 N N . LYS A 1 304 ? -6.731 -14.008 -8.828 1.00 87.50 304 LYS A N 1
ATOM 2489 C CA . LYS A 1 304 ? -7.719 -14.278 -7.771 1.00 87.50 304 LYS A CA 1
ATOM 2490 C C . LYS A 1 304 ? -7.067 -14.210 -6.391 1.00 87.50 304 LYS A C 1
ATOM 2492 O O . LYS A 1 304 ? -5.875 -14.460 -6.262 1.00 87.50 304 LYS A O 1
ATOM 2497 N N . LYS A 1 305 ? -7.855 -13.918 -5.352 1.00 83.06 305 LYS A N 1
ATOM 2498 C CA . LYS A 1 305 ? -7.373 -13.876 -3.958 1.00 83.06 305 LYS A CA 1
ATOM 2499 C C . LYS A 1 305 ? -6.796 -15.219 -3.491 1.00 83.06 305 LYS A C 1
ATOM 2501 O O . LYS A 1 305 ? -5.770 -15.240 -2.824 1.00 83.06 305 LYS A O 1
ATOM 2506 N N . ASP A 1 306 ? -7.410 -16.320 -3.913 1.00 84.06 306 ASP A N 1
ATOM 2507 C CA . ASP A 1 306 ? -7.000 -17.697 -3.618 1.00 84.06 306 ASP A CA 1
ATOM 2508 C C . ASP A 1 306 ? -5.922 -18.244 -4.574 1.00 84.06 306 ASP A C 1
ATOM 2510 O O . ASP A 1 306 ? -5.512 -19.401 -4.449 1.00 84.06 306 ASP A O 1
ATOM 2514 N N . GLU A 1 307 ? -5.445 -17.439 -5.532 1.00 87.38 307 GLU A N 1
ATOM 2515 C CA . GLU A 1 307 ? -4.350 -17.834 -6.417 1.00 87.38 307 GLU A CA 1
ATOM 2516 C C . GLU A 1 307 ? -3.078 -18.037 -5.588 1.00 87.38 307 GLU A C 1
ATOM 2518 O O . GLU A 1 307 ? -2.655 -17.163 -4.831 1.00 87.38 307 GLU A O 1
ATOM 2523 N N . LYS A 1 308 ? -2.481 -19.221 -5.716 1.00 84.25 308 LYS A N 1
ATOM 2524 C CA . LYS A 1 308 ? -1.270 -19.603 -4.994 1.00 84.25 308 LYS A CA 1
ATOM 2525 C C . LYS A 1 308 ? -0.023 -19.089 -5.710 1.00 84.25 308 LYS A C 1
ATOM 2527 O O . LYS A 1 308 ? 0.129 -19.338 -6.906 1.00 84.25 308 LYS A O 1
ATOM 2532 N N . LEU A 1 309 ? 0.887 -18.438 -4.981 1.00 77.88 309 LEU A N 1
ATOM 2533 C CA . LEU A 1 309 ? 2.232 -18.127 -5.494 1.00 77.88 309 LEU A CA 1
ATOM 2534 C C . LEU A 1 309 ? 3.205 -19.304 -5.316 1.00 77.88 309 LEU A C 1
ATOM 2536 O O . LEU A 1 309 ? 4.093 -19.506 -6.155 1.00 77.88 309 LEU A O 1
ATOM 2540 N N . ASP A 1 310 ? 2.995 -20.100 -4.266 1.00 76.88 310 ASP A N 1
ATOM 2541 C CA . ASP A 1 310 ? 3.732 -21.324 -3.951 1.00 76.88 310 ASP A CA 1
ATOM 2542 C C . ASP A 1 310 ? 2.817 -22.385 -3.293 1.00 76.88 310 ASP A C 1
ATOM 2544 O O . ASP A 1 310 ? 1.591 -22.337 -3.397 1.00 76.88 310 ASP A O 1
ATOM 2548 N N . SER A 1 311 ? 3.387 -23.399 -2.637 1.00 70.56 311 SER A N 1
ATOM 2549 C CA . SER A 1 311 ? 2.600 -24.452 -1.984 1.00 70.56 311 SER A CA 1
ATOM 2550 C C . SER A 1 311 ? 1.705 -23.955 -0.837 1.00 70.56 311 SER A C 1
ATOM 2552 O O . SER A 1 311 ? 0.650 -24.563 -0.600 1.00 70.56 311 SER A O 1
ATOM 2554 N N . SER A 1 312 ? 2.101 -22.884 -0.144 1.00 74.88 312 SER A N 1
ATOM 2555 C CA . SER A 1 312 ? 1.560 -22.463 1.158 1.00 74.88 312 SER A CA 1
ATOM 2556 C C . SER A 1 312 ? 0.960 -21.059 1.190 1.00 74.88 312 SER A C 1
ATOM 2558 O O . SER A 1 312 ? 0.224 -20.774 2.128 1.00 74.88 312 SER A O 1
ATOM 2560 N N . THR A 1 313 ? 1.224 -20.217 0.192 1.00 77.19 313 THR A N 1
ATOM 2561 C CA . THR A 1 313 ? 0.932 -18.781 0.242 1.00 77.19 313 THR A CA 1
ATOM 2562 C C . THR A 1 313 ? 0.079 -18.336 -0.938 1.00 77.19 313 THR A C 1
ATOM 2564 O O . THR A 1 313 ? 0.347 -18.668 -2.100 1.00 77.19 313 THR A O 1
ATOM 2567 N N . THR A 1 314 ? -0.957 -17.564 -0.635 1.00 84.69 314 THR A N 1
ATOM 2568 C CA . THR A 1 314 ? -1.929 -17.025 -1.588 1.00 84.69 314 THR A CA 1
ATOM 2569 C C . THR A 1 314 ? -1.722 -15.532 -1.823 1.00 84.69 314 THR A C 1
ATOM 2571 O O . THR A 1 314 ? -1.086 -14.839 -1.030 1.00 84.69 314 THR A O 1
ATOM 2574 N N . ILE A 1 315 ? -2.296 -15.005 -2.906 1.00 82.31 315 ILE A N 1
ATOM 2575 C CA . ILE A 1 315 ? -2.335 -13.560 -3.168 1.00 82.31 315 ILE A CA 1
ATOM 2576 C C . ILE A 1 315 ? -2.980 -12.787 -2.008 1.00 82.31 315 ILE A C 1
ATOM 2578 O O . ILE A 1 315 ? -2.522 -11.697 -1.661 1.00 82.31 315 ILE A O 1
ATOM 2582 N N . GLN A 1 316 ? -4.021 -13.352 -1.395 1.00 78.31 316 GLN A N 1
ATOM 2583 C CA . GLN A 1 316 ? -4.692 -12.750 -0.250 1.00 78.31 316 GLN A CA 1
ATOM 2584 C C . GLN A 1 316 ? -3.754 -12.578 0.944 1.00 78.31 316 GLN A C 1
ATOM 2586 O O . GLN A 1 316 ? -3.789 -11.527 1.577 1.00 78.31 316 GLN A O 1
ATOM 2591 N N . ASP A 1 317 ? -2.885 -13.552 1.220 1.00 74.69 317 ASP A N 1
ATOM 2592 C CA . ASP A 1 317 ? -1.933 -13.462 2.334 1.00 74.69 317 ASP A CA 1
ATOM 2593 C C . ASP A 1 317 ? -1.016 -12.237 2.183 1.00 74.69 317 ASP A C 1
ATOM 2595 O O . ASP A 1 317 ? -0.733 -11.543 3.160 1.00 74.69 317 ASP A O 1
ATOM 2599 N N . PHE A 1 318 ? -0.637 -11.875 0.953 1.00 76.50 318 PHE A N 1
ATOM 2600 C CA . PHE A 1 318 ? 0.148 -10.662 0.710 1.00 76.50 318 PHE A CA 1
ATOM 2601 C C . PHE A 1 318 ? -0.671 -9.381 0.847 1.00 76.50 318 PHE A C 1
ATOM 2603 O O . PHE A 1 318 ? -0.157 -8.412 1.397 1.00 76.50 318 PHE A O 1
ATOM 2610 N N . GLU A 1 319 ? -1.937 -9.352 0.424 1.00 77.06 319 GLU A N 1
ATOM 2611 C CA . GLU A 1 319 ? -2.837 -8.222 0.718 1.00 77.06 319 GLU A CA 1
ATOM 2612 C C . GLU A 1 319 ? -2.930 -7.992 2.235 1.00 77.06 319 GLU A C 1
ATOM 2614 O O . GLU A 1 319 ? -2.860 -6.852 2.699 1.00 77.06 319 GLU A O 1
ATOM 2619 N N . THR A 1 320 ? -2.955 -9.075 3.025 1.00 68.56 320 THR A N 1
ATOM 2620 C CA . THR A 1 320 ? -3.010 -8.968 4.489 1.00 68.56 320 THR A CA 1
ATOM 2621 C C . THR A 1 320 ? -1.769 -8.381 5.148 1.00 68.56 320 THR A C 1
ATOM 2623 O O . THR A 1 320 ? -1.836 -7.949 6.297 1.00 68.56 320 THR A O 1
ATOM 2626 N N . SER A 1 321 ? -0.654 -8.264 4.430 1.00 69.12 321 SER A N 1
ATOM 2627 C CA . SER A 1 321 ? 0.524 -7.549 4.932 1.00 69.12 321 SER A CA 1
ATOM 2628 C C . SER A 1 321 ? 0.343 -6.028 4.982 1.00 69.12 321 SER A C 1
ATOM 2630 O O . SER A 1 321 ? 1.104 -5.340 5.660 1.00 69.12 321 SER A O 1
ATOM 2632 N N . GLY A 1 322 ? -0.615 -5.480 4.223 1.00 71.25 322 GLY A N 1
ATOM 2633 C CA . GLY A 1 322 ? -0.744 -4.037 4.007 1.00 71.25 322 GLY A CA 1
ATOM 2634 C C . GLY A 1 322 ? 0.383 -3.417 3.164 1.00 71.25 322 GLY A C 1
ATOM 2635 O O . GLY A 1 322 ? 0.447 -2.193 3.053 1.00 71.25 322 GLY A O 1
ATOM 2636 N N . LEU A 1 323 ? 1.274 -4.234 2.583 1.00 74.75 323 LEU A N 1
ATOM 2637 C CA . LEU A 1 323 ? 2.373 -3.801 1.703 1.00 74.75 323 LEU A CA 1
ATOM 2638 C C . LEU A 1 323 ? 1.966 -3.759 0.227 1.00 74.75 323 LEU A C 1
ATOM 2640 O O . LEU A 1 323 ? 2.586 -3.067 -0.579 1.00 74.75 323 LEU A O 1
ATOM 2644 N N . ILE A 1 324 ? 0.923 -4.505 -0.119 1.00 77.62 324 ILE A N 1
ATOM 2645 C CA . ILE A 1 324 ? 0.261 -4.465 -1.415 1.00 77.62 324 ILE A CA 1
ATOM 2646 C C . ILE A 1 324 ? -1.236 -4.339 -1.196 1.00 77.62 324 ILE A C 1
ATOM 2648 O O . ILE A 1 324 ? -1.746 -4.597 -0.105 1.00 77.62 324 ILE A O 1
ATOM 2652 N N . PHE A 1 325 ? -1.952 -4.026 -2.261 1.00 77.56 325 PHE A N 1
ATOM 2653 C CA . PHE A 1 325 ? -3.401 -4.080 -2.255 1.00 77.56 325 PHE A CA 1
ATOM 2654 C C . PHE A 1 325 ? -3.931 -4.682 -3.549 1.00 77.56 325 PHE A C 1
ATOM 2656 O O . PHE A 1 325 ? -3.226 -4.753 -4.560 1.00 77.56 325 PHE A O 1
ATOM 2663 N N . LEU A 1 326 ? -5.194 -5.094 -3.507 1.00 78.69 326 LEU A N 1
ATOM 2664 C CA . LEU A 1 326 ? -5.894 -5.688 -4.633 1.00 78.69 326 LEU A CA 1
ATOM 2665 C C . LEU A 1 326 ? -6.981 -4.733 -5.127 1.00 78.69 326 LEU A C 1
ATOM 2667 O O . LEU A 1 326 ? -7.982 -4.494 -4.456 1.00 78.69 326 LEU A O 1
ATOM 2671 N N . GLU A 1 327 ? -6.782 -4.181 -6.319 1.00 77.50 327 GLU A N 1
ATOM 2672 C CA . GLU A 1 327 ? -7.787 -3.374 -7.010 1.00 77.50 327 GLU A CA 1
ATOM 2673 C C . GLU A 1 327 ? -8.766 -4.300 -7.733 1.00 77.50 327 GLU A C 1
ATOM 2675 O O . GLU A 1 327 ? -8.347 -5.145 -8.523 1.00 77.50 327 GLU A O 1
ATOM 2680 N N . GLN A 1 328 ? -10.066 -4.176 -7.467 1.00 73.38 328 GLN A N 1
ATOM 2681 C CA . GLN A 1 328 ? -11.060 -5.020 -8.125 1.00 73.38 328 GLN A CA 1
ATOM 2682 C C . GLN A 1 328 ? -11.156 -4.691 -9.623 1.00 73.38 328 GLN A C 1
ATOM 2684 O O . GLN A 1 328 ? -11.322 -3.537 -10.012 1.00 73.38 328 GLN A O 1
ATOM 2689 N N . PHE A 1 329 ? -11.095 -5.727 -10.458 1.00 71.62 329 PHE A N 1
ATOM 2690 C CA . PHE A 1 329 ? -11.232 -5.651 -11.908 1.00 71.62 329 PHE A CA 1
ATOM 2691 C C . PHE A 1 329 ? -12.109 -6.816 -12.388 1.00 71.62 329 PHE A C 1
ATOM 2693 O O . PHE A 1 329 ? -11.677 -7.973 -12.412 1.00 71.62 329 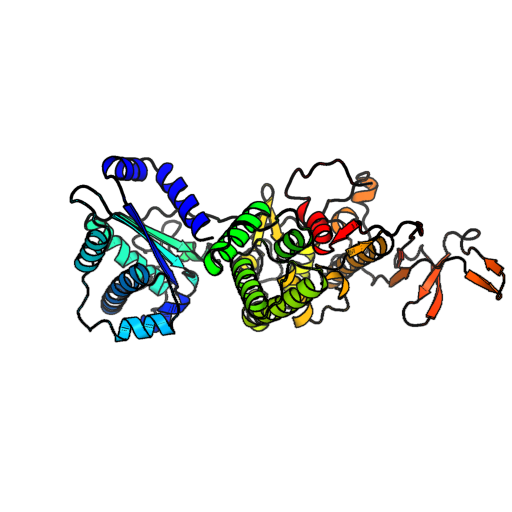PHE A O 1
ATOM 2700 N N . ASP A 1 330 ? -13.366 -6.518 -12.724 1.00 77.75 330 ASP A N 1
ATOM 2701 C CA . ASP A 1 330 ? -14.424 -7.507 -12.967 1.00 77.75 330 ASP A CA 1
ATOM 2702 C C . ASP A 1 330 ? -14.555 -8.515 -11.798 1.00 77.75 330 ASP A C 1
ATOM 2704 O O . ASP A 1 330 ? -14.792 -8.138 -10.648 1.00 77.75 330 ASP A O 1
ATOM 2708 N N . ASN A 1 331 ? -14.379 -9.810 -12.091 1.00 77.44 331 ASN A N 1
ATOM 2709 C CA . ASN A 1 331 ? -14.395 -10.920 -11.132 1.00 77.44 331 ASN A CA 1
ATOM 2710 C C . ASN A 1 331 ? -12.980 -11.303 -10.647 1.00 77.44 331 ASN A C 1
ATOM 2712 O O . ASN A 1 331 ? -12.770 -12.413 -10.148 1.00 77.44 331 ASN A O 1
ATOM 2716 N N . ARG A 1 332 ? -11.985 -10.443 -10.878 1.00 84.06 332 ARG A N 1
ATOM 2717 C CA . ARG A 1 332 ? -10.572 -10.630 -10.521 1.00 84.06 332 ARG A CA 1
ATOM 2718 C C . ARG A 1 332 ? -10.037 -9.379 -9.828 1.00 84.06 332 ARG A C 1
ATOM 2720 O O . ARG A 1 332 ? -10.767 -8.420 -9.587 1.00 84.06 332 ARG A O 1
ATOM 2727 N N . PHE A 1 333 ? -8.753 -9.408 -9.501 1.00 83.81 333 PHE A N 1
ATOM 2728 C CA . PHE A 1 333 ? -8.056 -8.314 -8.851 1.00 83.81 333 PHE A CA 1
ATOM 2729 C C . PHE A 1 333 ? -6.731 -8.014 -9.541 1.00 83.81 333 PHE A C 1
ATOM 2731 O O . PHE A 1 333 ? -6.095 -8.922 -10.067 1.00 83.81 333 PHE A O 1
ATOM 2738 N N . ILE A 1 334 ? -6.294 -6.761 -9.509 1.00 82.62 334 ILE A N 1
ATOM 2739 C CA . ILE A 1 334 ? -4.964 -6.344 -9.953 1.00 82.62 334 ILE A CA 1
ATOM 2740 C C . ILE A 1 334 ? -4.138 -6.014 -8.704 1.00 82.62 334 ILE A C 1
ATOM 2742 O O . ILE A 1 334 ? -4.551 -5.151 -7.925 1.00 82.62 334 ILE A O 1
ATOM 2746 N N . PRO A 1 335 ? -2.996 -6.690 -8.477 1.00 84.19 335 PRO A N 1
ATOM 2747 C CA . PRO A 1 335 ? -2.118 -6.375 -7.366 1.00 84.19 335 PRO A CA 1
ATOM 2748 C C . PRO A 1 335 ? -1.348 -5.091 -7.652 1.00 84.19 335 PRO A C 1
ATOM 2750 O O . PRO A 1 335 ? -0.886 -4.848 -8.770 1.00 84.19 335 PRO A O 1
ATOM 2753 N N . ARG A 1 336 ? -1.202 -4.261 -6.626 1.00 82.06 336 ARG A N 1
ATOM 2754 C CA . ARG A 1 336 ? -0.623 -2.925 -6.738 1.00 82.06 336 ARG A CA 1
ATOM 2755 C C . ARG A 1 336 ? 0.232 -2.600 -5.521 1.00 82.06 336 ARG A C 1
ATOM 2757 O O . ARG A 1 336 ? -0.032 -3.081 -4.418 1.00 82.06 336 ARG A O 1
ATOM 2764 N N . ALA A 1 337 ? 1.232 -1.752 -5.736 1.00 84.88 337 ALA A N 1
ATOM 2765 C CA . ALA A 1 337 ? 2.069 -1.205 -4.683 1.00 84.88 337 ALA A CA 1
ATOM 2766 C C . ALA A 1 337 ? 2.551 0.204 -5.068 1.00 84.88 337 ALA A C 1
ATOM 2768 O O . ALA A 1 337 ? 2.906 0.420 -6.232 1.00 84.88 337 ALA A O 1
ATOM 2769 N N . PRO A 1 338 ? 2.656 1.137 -4.107 1.00 86.69 338 PRO A N 1
ATOM 2770 C CA . PRO A 1 338 ? 3.246 2.445 -4.353 1.00 86.69 338 PRO A CA 1
ATOM 2771 C C . PRO A 1 338 ? 4.708 2.320 -4.788 1.00 86.69 338 PRO A C 1
ATOM 2773 O O . PRO A 1 338 ? 5.452 1.476 -4.277 1.00 86.69 338 PRO A O 1
ATOM 2776 N N . LEU A 1 339 ? 5.155 3.211 -5.679 1.00 87.38 339 LEU A N 1
ATOM 2777 C CA . LEU A 1 339 ? 6.523 3.201 -6.211 1.00 87.38 339 LEU A CA 1
ATOM 2778 C C . LEU A 1 339 ? 7.582 3.230 -5.099 1.00 87.38 339 LEU A C 1
ATOM 2780 O O . LEU A 1 339 ? 8.628 2.593 -5.225 1.00 87.38 339 LEU A O 1
ATOM 2784 N N . VAL A 1 340 ? 7.318 3.932 -3.992 1.00 90.19 340 VAL A N 1
ATOM 2785 C CA . VAL A 1 340 ? 8.247 3.977 -2.854 1.00 90.19 340 VAL A CA 1
ATOM 2786 C C . VAL A 1 340 ? 8.469 2.599 -2.222 1.00 90.19 340 VAL A C 1
ATOM 2788 O O . VAL A 1 340 ? 9.603 2.281 -1.869 1.00 90.19 340 VAL A O 1
ATOM 2791 N N . LEU A 1 341 ? 7.438 1.749 -2.143 1.00 88.81 341 LEU A N 1
ATOM 2792 C CA . LEU A 1 341 ? 7.579 0.385 -1.628 1.00 88.81 341 LEU A CA 1
ATOM 2793 C C . LEU A 1 341 ? 8.360 -0.494 -2.602 1.00 88.81 341 LEU A C 1
ATOM 2795 O O . LEU A 1 341 ? 9.286 -1.182 -2.176 1.00 88.81 341 LEU A O 1
ATOM 2799 N N . VAL A 1 342 ? 8.069 -0.404 -3.904 1.00 88.38 342 VAL A N 1
ATOM 2800 C CA . VAL A 1 342 ? 8.842 -1.107 -4.946 1.00 88.38 342 VAL A CA 1
ATOM 2801 C C . VAL A 1 342 ? 10.318 -0.707 -4.878 1.00 88.38 342 VAL A C 1
ATOM 2803 O O . VAL A 1 342 ? 11.201 -1.562 -4.874 1.00 88.38 342 VAL A O 1
ATOM 2806 N N . SER A 1 343 ? 10.600 0.589 -4.740 1.00 89.62 343 SER A N 1
ATOM 2807 C CA . SER A 1 343 ? 11.961 1.119 -4.635 1.00 89.62 343 SER A CA 1
ATOM 2808 C C . SER A 1 343 ? 12.715 0.624 -3.397 1.00 89.62 343 SER A C 1
ATOM 2810 O O . SER A 1 343 ? 13.934 0.454 -3.439 1.00 89.62 343 SER A O 1
ATOM 2812 N N . ILE A 1 344 ? 12.023 0.414 -2.281 1.00 89.75 344 ILE A N 1
ATOM 2813 C CA . ILE A 1 344 ? 12.620 -0.116 -1.049 1.00 89.75 344 ILE A CA 1
ATOM 2814 C C . ILE A 1 344 ? 12.868 -1.617 -1.163 1.00 89.75 344 ILE A C 1
ATOM 2816 O O . ILE A 1 344 ? 13.921 -2.100 -0.753 1.00 89.75 344 ILE A O 1
ATOM 2820 N N . LEU A 1 345 ? 11.930 -2.338 -1.768 1.00 87.75 345 LEU A N 1
ATOM 2821 C CA . LEU A 1 345 ? 12.029 -3.772 -1.987 1.00 87.75 345 LEU A CA 1
ATOM 2822 C C . LEU A 1 345 ? 13.191 -4.134 -2.920 1.00 87.75 345 LEU A C 1
ATOM 2824 O O . LEU A 1 345 ? 13.947 -5.059 -2.626 1.00 87.75 345 LEU A O 1
ATOM 2828 N N . VAL A 1 346 ? 13.386 -3.361 -3.996 1.00 88.75 346 VAL A N 1
ATOM 2829 C CA . VAL A 1 346 ? 14.554 -3.495 -4.884 1.00 88.75 346 VAL A CA 1
ATOM 2830 C C . VAL A 1 346 ? 15.859 -3.317 -4.113 1.00 88.75 346 VAL A C 1
ATOM 2832 O O . VAL A 1 346 ? 16.803 -4.068 -4.351 1.00 88.75 346 VAL A O 1
ATOM 2835 N N . ASP A 1 347 ? 15.910 -2.363 -3.181 1.00 88.25 347 ASP A N 1
ATOM 2836 C CA . ASP A 1 347 ? 17.096 -2.139 -2.357 1.00 88.25 347 ASP A CA 1
ATOM 2837 C C . ASP A 1 347 ? 17.377 -3.308 -1.410 1.00 88.25 347 ASP A C 1
ATOM 2839 O O . ASP A 1 347 ? 18.522 -3.753 -1.329 1.00 88.25 347 ASP A O 1
ATOM 2843 N N . TYR A 1 348 ? 16.359 -3.812 -0.704 1.00 88.50 348 TYR A N 1
ATOM 2844 C CA . TYR A 1 348 ? 16.532 -4.935 0.224 1.00 88.50 348 TYR A CA 1
ATOM 2845 C C . TYR A 1 348 ? 17.039 -6.186 -0.495 1.00 88.50 348 TYR A C 1
ATOM 2847 O O . TYR A 1 348 ? 18.010 -6.802 -0.064 1.00 88.50 348 TYR A O 1
ATOM 2855 N N . LEU A 1 349 ? 16.448 -6.498 -1.648 1.00 85.94 349 LEU A N 1
ATOM 2856 C CA . LEU A 1 349 ? 16.790 -7.684 -2.433 1.00 85.94 349 LEU A CA 1
ATOM 2857 C C . LEU A 1 349 ? 17.948 -7.470 -3.419 1.00 85.94 349 LEU A C 1
ATOM 2859 O O . LEU A 1 349 ? 18.325 -8.390 -4.139 1.00 85.94 349 LEU A O 1
ATOM 2863 N N . LYS A 1 350 ? 18.524 -6.263 -3.470 1.00 88.19 350 LYS A N 1
ATOM 2864 C CA . LYS A 1 350 ? 19.607 -5.886 -4.395 1.00 88.19 350 LYS A CA 1
ATOM 2865 C C . LYS A 1 350 ? 19.284 -6.187 -5.867 1.00 88.19 350 LYS A C 1
ATOM 2867 O O . LYS A 1 350 ? 20.169 -6.578 -6.627 1.00 88.19 350 LYS A O 1
ATOM 2872 N N . LEU A 1 351 ? 18.043 -5.947 -6.294 1.00 87.31 351 LEU A N 1
ATOM 2873 C CA . LEU A 1 351 ? 17.551 -6.232 -7.656 1.00 87.31 351 LEU A CA 1
ATOM 2874 C C . LEU A 1 351 ? 17.972 -5.172 -8.690 1.00 87.31 351 LEU A C 1
ATOM 2876 O O . LEU A 1 351 ? 17.242 -4.894 -9.642 1.00 87.31 351 LEU A O 1
ATOM 2880 N N . TYR A 1 352 ? 19.140 -4.555 -8.506 1.00 84.62 352 TYR A N 1
ATOM 2881 C CA . TYR A 1 352 ? 19.658 -3.478 -9.360 1.00 84.62 352 TYR A CA 1
ATOM 2882 C C . TYR A 1 352 ? 20.001 -3.943 -10.776 1.00 84.62 352 TYR A C 1
ATOM 2884 O O . TYR A 1 352 ? 20.099 -3.141 -11.702 1.00 84.62 352 TYR A O 1
ATOM 2892 N N . ASP A 1 353 ? 20.179 -5.249 -10.946 1.00 79.94 353 ASP A N 1
ATOM 2893 C CA . ASP A 1 353 ? 20.359 -5.895 -12.235 1.00 79.94 353 ASP A CA 1
ATOM 2894 C C . ASP A 1 353 ? 19.037 -6.178 -12.958 1.00 79.94 353 ASP A C 1
ATOM 2896 O O . ASP A 1 353 ? 19.081 -6.652 -14.084 1.00 79.94 353 ASP A O 1
ATOM 2900 N N . ILE A 1 354 ? 17.885 -5.890 -12.340 1.00 83.44 354 ILE A N 1
ATOM 2901 C CA . ILE A 1 354 ? 16.545 -5.926 -12.945 1.00 83.44 354 ILE A CA 1
ATOM 2902 C C . ILE A 1 354 ? 16.012 -4.498 -13.081 1.00 83.44 354 ILE A C 1
ATOM 2904 O O . ILE A 1 354 ? 15.678 -4.052 -14.182 1.00 83.44 354 ILE A O 1
ATOM 2908 N N . PHE A 1 355 ? 15.945 -3.787 -11.953 1.00 83.38 355 PHE A N 1
ATOM 2909 C CA . PHE A 1 355 ? 15.415 -2.437 -11.822 1.00 83.38 355 PHE A CA 1
ATOM 2910 C C . PHE A 1 355 ? 16.572 -1.441 -11.793 1.00 83.38 355 PHE A C 1
ATOM 2912 O O . PHE A 1 355 ? 17.228 -1.254 -10.769 1.00 83.38 355 PHE A O 1
ATOM 2919 N N . ASN A 1 356 ? 16.815 -0.783 -12.927 1.00 76.88 356 ASN A N 1
ATOM 2920 C CA . ASN A 1 356 ? 17.785 0.308 -12.986 1.00 76.88 356 ASN A CA 1
ATOM 2921 C C . ASN A 1 356 ? 17.360 1.436 -12.025 1.00 76.88 356 ASN A C 1
ATOM 2923 O O . ASN A 1 356 ? 16.175 1.741 -11.908 1.00 76.88 356 ASN A O 1
ATOM 2927 N N . GLU A 1 357 ? 18.328 2.086 -11.381 1.00 71.44 357 GLU A N 1
ATOM 2928 C CA . GLU A 1 357 ? 18.132 3.271 -10.542 1.00 71.44 357 GLU A CA 1
ATOM 2929 C C . GLU A 1 357 ? 17.289 4.356 -11.234 1.00 71.44 357 GLU A C 1
ATOM 2931 O O . GLU A 1 357 ? 16.447 4.981 -10.590 1.00 71.44 357 GLU A O 1
ATOM 2936 N N . ASN A 1 358 ? 17.442 4.528 -12.553 1.00 69.94 358 ASN A N 1
ATOM 2937 C CA . ASN A 1 358 ? 16.632 5.462 -13.342 1.00 69.94 358 ASN A CA 1
ATOM 2938 C C . ASN A 1 358 ? 15.133 5.124 -13.274 1.00 69.94 358 ASN A C 1
ATOM 2940 O O . ASN A 1 358 ? 14.310 6.029 -13.219 1.00 69.94 358 ASN A O 1
ATOM 2944 N N . LEU A 1 359 ? 14.775 3.833 -13.195 1.00 73.75 359 LEU A N 1
ATOM 2945 C CA . LEU A 1 359 ? 13.386 3.388 -13.047 1.00 73.75 359 LEU A CA 1
ATOM 2946 C C . LEU A 1 359 ? 12.802 3.629 -11.645 1.00 73.75 359 LEU A C 1
ATOM 2948 O O . LEU A 1 359 ? 11.610 3.423 -11.426 1.00 73.75 359 LEU A O 1
ATOM 2952 N N . LEU A 1 360 ? 13.617 4.028 -10.674 1.00 81.62 360 LEU A N 1
ATOM 2953 C CA . LEU A 1 360 ? 13.196 4.224 -9.285 1.00 81.62 360 LEU A CA 1
ATOM 2954 C C . LEU A 1 360 ? 13.329 5.689 -8.840 1.00 81.62 360 LEU A C 1
ATOM 2956 O O . LEU A 1 360 ? 13.163 5.992 -7.654 1.00 81.62 360 LEU A O 1
ATOM 2960 N N . LYS A 1 361 ? 13.616 6.596 -9.786 1.00 82.00 361 LYS A N 1
ATOM 2961 C CA . LYS A 1 361 ? 13.707 8.048 -9.594 1.00 82.00 361 LYS A CA 1
ATOM 2962 C C . LYS A 1 361 ? 12.434 8.729 -10.109 1.00 82.00 361 LYS A C 1
ATOM 2964 O O . LYS A 1 361 ? 12.362 9.089 -11.280 1.00 82.00 361 LYS A O 1
ATOM 2969 N N . PRO A 1 362 ? 11.419 8.950 -9.256 1.00 80.94 362 PRO A N 1
ATOM 2970 C CA . PRO A 1 362 ? 10.115 9.460 -9.693 1.00 80.94 362 PRO A CA 1
ATOM 2971 C C . PRO A 1 362 ? 10.152 10.860 -10.318 1.00 80.94 362 PRO A C 1
ATOM 2973 O O . PRO A 1 362 ? 9.273 11.217 -11.102 1.00 80.94 362 PRO A O 1
ATOM 2976 N N . PHE A 1 363 ? 11.163 11.649 -9.961 1.00 83.88 363 PHE A N 1
ATOM 2977 C CA . PHE A 1 363 ? 11.262 13.077 -10.251 1.00 83.88 363 PHE A CA 1
ATOM 2978 C C . PHE A 1 363 ? 12.196 13.399 -11.421 1.00 83.88 363 PHE A C 1
ATOM 2980 O O . PHE A 1 363 ? 12.453 14.567 -11.699 1.00 83.88 363 PHE A O 1
ATOM 2987 N N . GLU A 1 364 ? 12.705 12.385 -12.121 1.00 79.50 364 GLU A N 1
ATOM 2988 C CA . GLU A 1 364 ? 13.489 12.597 -13.335 1.00 79.50 364 GLU A CA 1
ATOM 2989 C C . GLU A 1 364 ? 12.560 12.931 -14.513 1.00 79.50 364 GLU A C 1
ATOM 2991 O O . GLU A 1 364 ? 11.531 12.283 -14.726 1.00 79.50 364 GLU A O 1
ATOM 2996 N N . LEU A 1 365 ? 12.889 13.985 -15.264 1.00 74.31 365 LEU A N 1
ATOM 2997 C CA . LEU A 1 365 ? 12.108 14.405 -16.426 1.00 74.31 365 LEU A CA 1
ATOM 2998 C C . LEU A 1 365 ? 12.484 13.571 -17.651 1.00 74.31 365 LEU A C 1
ATOM 3000 O O . LEU A 1 365 ? 13.634 13.578 -18.094 1.00 74.31 365 LEU A O 1
ATOM 3004 N N . LEU A 1 366 ? 11.492 12.915 -18.250 1.00 74.12 366 LEU A N 1
ATOM 3005 C CA . LEU A 1 366 ? 11.658 12.242 -19.531 1.00 74.12 366 LEU A CA 1
ATOM 3006 C C . LEU A 1 366 ? 11.612 13.274 -20.658 1.00 74.12 366 LEU A C 1
ATOM 3008 O O . LEU A 1 366 ? 10.656 14.038 -20.777 1.00 74.12 366 LEU A O 1
ATOM 3012 N N . THR A 1 367 ? 12.641 13.286 -21.495 1.00 73.81 367 THR A N 1
ATOM 3013 C CA . THR A 1 367 ? 12.719 14.076 -22.728 1.00 73.81 367 THR A CA 1
ATOM 3014 C C . THR A 1 367 ? 12.490 13.163 -23.928 1.00 73.81 367 THR A C 1
ATOM 3016 O O . THR A 1 367 ? 12.517 11.938 -23.797 1.00 73.81 367 THR A O 1
ATOM 3019 N N . GLU A 1 368 ? 12.326 13.724 -25.127 1.00 69.00 368 GLU A N 1
ATOM 3020 C CA . GLU A 1 368 ? 12.309 12.919 -26.362 1.00 69.00 368 GLU A CA 1
ATOM 3021 C C . GLU A 1 368 ? 13.568 12.044 -26.528 1.00 69.00 368 GLU A C 1
ATOM 3023 O O . GLU A 1 368 ? 13.510 10.982 -27.149 1.00 69.00 368 GLU A O 1
ATOM 3028 N N . GLU A 1 369 ? 14.701 12.452 -25.946 1.00 70.06 369 GLU A N 1
ATOM 3029 C CA . GLU A 1 369 ? 15.948 11.687 -25.988 1.00 70.06 369 GLU A CA 1
ATOM 3030 C C . GLU A 1 369 ? 15.996 10.565 -24.938 1.00 70.06 369 GLU A C 1
ATOM 3032 O O . GLU A 1 369 ? 16.480 9.469 -25.238 1.00 70.06 369 GLU A O 1
ATOM 3037 N N . THR A 1 370 ? 15.485 10.799 -23.724 1.00 75.38 370 THR A N 1
ATOM 3038 C CA . THR A 1 370 ? 15.562 9.823 -22.620 1.00 75.38 370 THR A CA 1
ATOM 3039 C C . THR A 1 370 ? 14.360 8.880 -22.556 1.00 75.38 370 THR A C 1
ATOM 3041 O O . THR A 1 370 ? 14.502 7.744 -22.102 1.00 75.38 370 THR A O 1
ATOM 3044 N N . PHE A 1 371 ? 13.198 9.270 -23.083 1.00 74.69 371 PHE A N 1
ATOM 3045 C CA . PHE A 1 371 ? 11.988 8.441 -23.104 1.00 74.69 371 PHE A CA 1
ATOM 3046 C C . PHE A 1 371 ? 12.185 7.066 -23.774 1.00 74.69 371 PHE A C 1
ATOM 3048 O O . PHE A 1 371 ? 11.787 6.056 -23.191 1.00 74.69 371 PHE A O 1
ATOM 3055 N N . PRO A 1 372 ? 12.856 6.941 -24.937 1.00 73.44 372 PRO A N 1
ATOM 3056 C CA . PRO A 1 372 ? 13.073 5.631 -25.544 1.00 73.44 372 PRO A CA 1
ATOM 3057 C C . PRO A 1 372 ? 13.980 4.726 -24.695 1.00 73.44 372 PRO A C 1
ATOM 3059 O O . PRO A 1 372 ? 13.805 3.507 -24.687 1.00 73.44 372 PRO A O 1
ATOM 3062 N N . GLN A 1 373 ? 14.926 5.310 -23.949 1.00 75.69 373 GLN A N 1
ATOM 3063 C CA . GLN A 1 373 ? 15.721 4.560 -22.978 1.00 75.69 373 GLN A CA 1
ATOM 3064 C C . GLN A 1 373 ? 14.839 4.094 -21.822 1.00 75.69 373 GLN A C 1
ATOM 3066 O O . GLN A 1 373 ? 14.899 2.922 -21.470 1.00 75.69 373 GLN A O 1
ATOM 3071 N N . PHE A 1 374 ? 13.983 4.956 -21.275 1.00 76.75 374 PHE A N 1
ATOM 3072 C CA . PHE A 1 374 ? 13.023 4.575 -20.238 1.00 76.75 374 PHE A CA 1
ATOM 3073 C C . PHE A 1 374 ? 12.154 3.376 -20.659 1.00 76.75 374 PHE A C 1
ATOM 3075 O O . PHE A 1 374 ? 12.102 2.374 -19.945 1.00 76.75 374 PHE A O 1
ATOM 3082 N N . ILE A 1 375 ? 11.569 3.413 -21.862 1.00 76.19 375 ILE A N 1
ATOM 3083 C CA . ILE A 1 375 ? 10.769 2.299 -22.396 1.00 76.19 375 ILE A CA 1
ATOM 3084 C C . ILE A 1 375 ? 11.595 1.013 -22.505 1.00 76.19 375 ILE A C 1
ATOM 3086 O O . ILE A 1 375 ? 11.125 -0.051 -22.099 1.00 76.19 375 ILE A O 1
ATOM 3090 N N . LEU A 1 376 ? 12.838 1.097 -22.987 1.00 76.94 376 LEU A N 1
ATOM 3091 C CA . LEU A 1 376 ? 13.738 -0.058 -23.044 1.00 76.94 376 LEU A CA 1
ATOM 3092 C C . LEU A 1 376 ? 13.962 -0.678 -21.654 1.00 76.94 376 LEU A C 1
ATOM 3094 O O . LEU A 1 376 ? 13.956 -1.900 -21.519 1.00 76.94 376 LEU A O 1
ATOM 3098 N N . HIS A 1 377 ? 14.124 0.145 -20.618 1.00 79.44 377 HIS A N 1
ATOM 3099 C CA . HIS A 1 377 ? 14.299 -0.340 -19.249 1.00 79.44 377 HIS A CA 1
ATOM 3100 C C . HIS A 1 377 ? 13.013 -0.977 -18.695 1.00 79.44 377 HIS A C 1
ATOM 3102 O O . HIS A 1 377 ? 13.088 -1.990 -18.004 1.00 79.44 377 HIS A O 1
ATOM 3108 N N . MET A 1 378 ? 11.829 -0.470 -19.050 1.00 78.75 378 MET A N 1
ATOM 3109 C CA . MET A 1 378 ? 10.557 -1.125 -18.701 1.00 78.75 378 MET A CA 1
ATOM 3110 C C . MET A 1 378 ? 10.433 -2.522 -19.328 1.00 78.75 378 MET A C 1
ATOM 3112 O O . MET A 1 378 ? 9.974 -3.464 -18.675 1.00 78.75 378 MET A O 1
ATOM 3116 N N . HIS A 1 379 ? 10.904 -2.692 -20.569 1.00 80.19 379 HIS A N 1
ATOM 3117 C CA . HIS A 1 379 ? 10.976 -4.016 -21.197 1.00 80.19 379 HIS A CA 1
ATOM 3118 C C . HIS A 1 379 ? 11.941 -4.901 -20.417 1.00 80.19 379 HIS A C 1
ATOM 3120 O O . HIS A 1 379 ? 11.583 -6.012 -20.037 1.00 80.19 379 HIS A O 1
ATOM 3126 N N . HIS A 1 380 ? 13.130 -4.377 -20.114 1.00 80.94 380 HIS A N 1
ATOM 3127 C CA . HIS A 1 380 ? 14.157 -5.089 -19.367 1.00 80.94 380 HIS A CA 1
ATOM 3128 C C . HIS A 1 380 ? 13.654 -5.676 -18.047 1.00 80.94 380 HIS A C 1
ATOM 3130 O O . HIS A 1 380 ? 13.895 -6.854 -17.766 1.00 80.94 380 HIS A O 1
ATOM 3136 N N . VAL A 1 381 ? 12.921 -4.880 -17.265 1.00 85.25 381 VAL A N 1
ATOM 3137 C CA . VAL A 1 381 ? 12.287 -5.334 -16.021 1.00 85.25 381 VAL A CA 1
ATOM 3138 C C . VAL A 1 381 ? 11.318 -6.479 -16.299 1.00 85.25 381 VAL A C 1
ATOM 3140 O O . VAL A 1 381 ? 11.431 -7.528 -15.669 1.00 85.25 381 VAL A O 1
ATOM 3143 N N . THR A 1 382 ? 10.421 -6.316 -17.277 1.00 85.44 382 THR A N 1
ATOM 3144 C CA . THR A 1 382 ? 9.412 -7.332 -17.625 1.00 85.44 382 THR A CA 1
ATOM 3145 C C . THR A 1 382 ? 10.058 -8.672 -17.965 1.00 85.44 382 THR A C 1
ATOM 3147 O O . THR A 1 382 ? 9.707 -9.691 -17.377 1.00 85.44 382 THR A O 1
ATOM 3150 N N . TYR A 1 383 ? 11.038 -8.672 -18.872 1.00 84.44 383 TYR A N 1
ATOM 3151 C CA . TYR A 1 383 ? 11.743 -9.886 -19.287 1.00 84.44 383 TYR A CA 1
ATOM 3152 C C . TYR A 1 383 ? 12.515 -10.529 -18.143 1.00 84.44 383 TYR A C 1
ATOM 3154 O O . TYR A 1 383 ? 12.436 -11.738 -17.942 1.00 84.44 383 TYR A O 1
ATOM 3162 N N . SER A 1 384 ? 13.258 -9.726 -17.384 1.00 85.75 384 SER A N 1
ATOM 3163 C CA . SER A 1 384 ? 14.087 -10.229 -16.289 1.00 85.75 384 SER A CA 1
ATOM 3164 C C . SER A 1 384 ? 13.237 -10.850 -15.179 1.00 85.75 384 SER A C 1
ATOM 3166 O O . SER A 1 384 ? 13.589 -11.910 -14.659 1.00 85.75 384 SER A O 1
ATOM 3168 N N . LEU A 1 385 ? 12.093 -10.240 -14.855 1.00 88.88 385 LEU A N 1
ATOM 3169 C CA . LEU A 1 385 ? 11.124 -10.802 -13.917 1.00 88.88 385 LEU A CA 1
ATOM 3170 C C . LEU A 1 385 ? 10.459 -12.065 -14.478 1.00 88.88 385 LEU A C 1
ATOM 3172 O O . LEU A 1 385 ? 10.388 -13.072 -13.777 1.00 88.88 385 LEU A O 1
ATOM 3176 N N . ALA A 1 386 ? 10.031 -12.064 -15.742 1.00 87.81 386 ALA A N 1
ATOM 3177 C CA . ALA A 1 386 ? 9.426 -13.231 -16.384 1.00 87.81 386 ALA A CA 1
ATOM 3178 C C . ALA A 1 386 ? 10.375 -14.443 -16.389 1.00 87.81 386 ALA A C 1
ATOM 3180 O O . ALA A 1 386 ? 9.983 -15.538 -15.984 1.00 87.81 386 ALA A O 1
ATOM 3181 N N . PHE A 1 387 ? 11.641 -14.229 -16.757 1.00 86.19 387 PHE A N 1
ATOM 3182 C CA . PHE A 1 387 ? 12.686 -15.254 -16.737 1.00 86.19 387 PHE A CA 1
ATOM 3183 C C . PHE A 1 387 ? 12.897 -15.827 -15.329 1.00 86.19 387 PHE A C 1
ATOM 3185 O O . PHE A 1 387 ? 12.883 -17.043 -15.145 1.00 86.19 387 PHE A O 1
ATOM 3192 N N . ARG A 1 388 ? 13.040 -14.967 -14.310 1.00 86.25 388 ARG A N 1
ATOM 3193 C CA . ARG A 1 388 ? 13.275 -15.410 -12.921 1.00 86.25 388 ARG A CA 1
ATOM 3194 C C . ARG A 1 388 ? 12.077 -16.092 -12.278 1.00 86.25 388 ARG A C 1
ATOM 3196 O O . ARG A 1 388 ? 12.256 -16.917 -11.393 1.00 86.25 388 ARG A O 1
ATOM 3203 N N . THR A 1 389 ? 10.873 -15.751 -12.717 1.00 85.94 389 THR A N 1
ATOM 3204 C CA . THR A 1 389 ? 9.630 -16.357 -12.223 1.00 85.94 389 THR A CA 1
ATOM 3205 C C . THR A 1 389 ? 9.265 -17.647 -12.963 1.00 85.94 389 THR A C 1
ATOM 3207 O O . THR A 1 389 ? 8.257 -18.269 -12.634 1.00 85.94 389 THR A O 1
ATOM 3210 N N . GLY A 1 390 ? 10.078 -18.071 -13.941 1.00 83.25 390 GLY A N 1
ATOM 3211 C CA . GLY A 1 390 ? 9.881 -19.308 -14.699 1.00 83.25 390 GLY A CA 1
ATOM 3212 C C . GLY A 1 390 ? 8.815 -19.214 -15.793 1.00 83.25 390 GLY A C 1
ATOM 3213 O O . GLY A 1 390 ? 8.373 -20.245 -16.307 1.00 83.25 390 GLY A O 1
ATOM 3214 N N . SER A 1 391 ? 8.396 -18.003 -16.169 1.00 83.69 391 SER A N 1
ATOM 3215 C CA . SER A 1 391 ? 7.537 -17.810 -17.339 1.00 83.69 391 SER A CA 1
ATOM 3216 C C . SER A 1 391 ? 8.300 -18.255 -18.588 1.00 83.69 391 SER A C 1
ATOM 3218 O O . SER A 1 391 ? 9.499 -18.026 -18.691 1.00 83.69 391 SER A O 1
ATOM 3220 N N . SER A 1 392 ? 7.635 -18.937 -19.524 1.00 82.31 392 SER A N 1
ATOM 3221 C CA . SER A 1 392 ? 8.276 -19.371 -20.781 1.00 82.31 392 SER A CA 1
ATOM 3222 C C . SER A 1 392 ? 8.113 -18.353 -21.903 1.00 82.31 392 SER A C 1
ATOM 3224 O O . SER A 1 392 ? 8.986 -18.247 -22.760 1.00 82.31 392 SER A O 1
ATOM 3226 N N . TYR A 1 393 ? 7.021 -17.588 -21.870 1.00 84.75 393 TYR A N 1
ATOM 3227 C CA . TYR A 1 393 ? 6.707 -16.562 -22.854 1.00 84.75 393 TYR A CA 1
ATOM 3228 C C . TYR A 1 393 ? 6.096 -15.347 -22.161 1.00 84.75 393 TYR A C 1
ATOM 3230 O O . TYR A 1 393 ? 5.463 -15.486 -21.111 1.00 84.75 393 TYR A O 1
ATOM 3238 N N . ILE A 1 394 ? 6.282 -14.179 -22.765 1.00 85.12 394 ILE A N 1
ATOM 3239 C CA . ILE A 1 394 ? 5.520 -12.962 -22.471 1.00 85.12 394 ILE A CA 1
ATOM 3240 C C . ILE A 1 394 ? 4.989 -12.379 -23.771 1.00 85.12 394 ILE A C 1
ATOM 3242 O O . ILE A 1 394 ? 5.489 -12.693 -24.848 1.00 85.12 394 ILE A O 1
ATOM 3246 N N . THR A 1 395 ? 4.019 -11.487 -23.675 1.00 83.44 395 THR A N 1
ATOM 3247 C CA . THR A 1 395 ? 3.445 -10.788 -24.823 1.00 83.44 395 THR A CA 1
ATOM 3248 C C . THR A 1 395 ? 3.801 -9.303 -24.808 1.00 83.44 395 THR A C 1
ATOM 3250 O O . THR A 1 395 ? 4.237 -8.746 -23.796 1.00 83.44 395 THR A O 1
ATOM 3253 N N . ILE A 1 396 ? 3.576 -8.613 -25.931 1.00 75.75 396 ILE A N 1
ATOM 3254 C CA . ILE A 1 396 ? 3.650 -7.143 -25.959 1.00 75.75 396 ILE A CA 1
ATOM 3255 C C . ILE A 1 396 ? 2.596 -6.553 -25.014 1.00 75.75 396 ILE A C 1
ATOM 3257 O O . ILE A 1 396 ? 2.842 -5.532 -24.373 1.00 75.75 396 ILE A O 1
ATOM 3261 N N . HIS A 1 397 ? 1.444 -7.211 -24.885 1.00 77.38 397 HIS A N 1
ATOM 3262 C CA . HIS A 1 397 ? 0.429 -6.822 -23.918 1.00 77.38 397 HIS A CA 1
ATOM 3263 C C . HIS A 1 397 ? 0.976 -6.832 -22.478 1.00 77.38 397 HIS A C 1
ATOM 3265 O O . HIS A 1 397 ? 0.749 -5.868 -21.748 1.00 77.38 397 HIS A O 1
ATOM 3271 N N . ASP A 1 398 ? 1.751 -7.848 -22.089 1.00 79.00 398 ASP A N 1
ATOM 3272 C CA . ASP A 1 398 ? 2.347 -7.944 -20.746 1.00 79.00 398 ASP A CA 1
ATOM 3273 C C . ASP A 1 398 ? 3.383 -6.841 -20.484 1.00 79.00 398 ASP A C 1
ATOM 3275 O O . ASP A 1 398 ? 3.388 -6.230 -19.418 1.00 79.00 398 ASP A O 1
ATOM 3279 N N . ILE A 1 399 ? 4.223 -6.527 -21.476 1.00 75.06 399 ILE A N 1
ATOM 3280 C CA . ILE A 1 399 ? 5.276 -5.498 -21.363 1.00 75.06 399 ILE A CA 1
ATOM 3281 C C . ILE A 1 399 ? 4.701 -4.110 -21.066 1.00 75.06 399 ILE A C 1
ATOM 3283 O O . ILE A 1 399 ? 5.301 -3.324 -20.331 1.00 75.06 399 ILE A O 1
ATOM 3287 N N . TYR A 1 400 ? 3.547 -3.798 -21.650 1.00 70.38 400 TYR A N 1
ATOM 3288 C CA . TYR A 1 400 ? 2.895 -2.502 -21.493 1.00 70.38 400 TYR A CA 1
ATOM 3289 C C . TYR A 1 400 ? 1.700 -2.551 -20.536 1.00 70.38 400 TYR A C 1
ATOM 3291 O O . TYR A 1 400 ? 0.901 -1.616 -20.538 1.00 70.38 400 TYR A O 1
ATOM 3299 N N . GLY A 1 401 ? 1.532 -3.627 -19.758 1.00 64.75 401 GLY A N 1
ATOM 3300 C CA . GLY A 1 401 ? 0.412 -3.779 -18.822 1.00 64.75 401 GLY A CA 1
ATOM 3301 C C . GLY A 1 401 ? -0.963 -3.567 -19.470 1.00 64.75 401 GLY A C 1
ATOM 3302 O O . GLY A 1 401 ? -1.837 -2.932 -18.887 1.00 64.75 401 GLY A O 1
ATOM 3303 N N . GLY A 1 402 ? -1.125 -4.001 -20.724 1.00 63.91 402 GLY A N 1
ATOM 3304 C CA . GLY A 1 402 ? -2.342 -3.832 -21.526 1.00 63.91 402 GLY A CA 1
ATOM 3305 C C . GLY A 1 402 ? -2.572 -2.455 -22.149 1.00 63.91 402 GLY A C 1
ATOM 3306 O O . GLY A 1 402 ? -3.597 -2.236 -22.793 1.00 63.91 402 GLY A O 1
ATOM 3307 N N . CYS A 1 403 ? -1.619 -1.528 -22.027 1.00 60.72 403 CYS A N 1
ATOM 3308 C CA . CYS A 1 403 ? -1.726 -0.182 -22.604 1.00 60.72 403 CYS A CA 1
ATOM 3309 C C . CYS A 1 403 ? -1.391 -0.119 -24.102 1.00 60.72 403 CYS A C 1
ATOM 3311 O O . CYS A 1 403 ? -1.663 0.889 -24.762 1.00 60.72 403 CYS A O 1
ATOM 3313 N N . ALA A 1 404 ? -0.749 -1.158 -24.641 1.00 66.12 404 ALA A N 1
ATOM 3314 C CA . ALA A 1 404 ? -0.269 -1.163 -26.014 1.00 66.12 404 ALA A CA 1
ATOM 3315 C C . ALA A 1 404 ? -1.424 -1.175 -27.024 1.00 66.12 404 ALA A C 1
ATOM 3317 O O . ALA A 1 404 ? -2.395 -1.919 -26.893 1.00 66.12 404 ALA A O 1
ATOM 3318 N N . ARG A 1 405 ? -1.295 -0.370 -28.085 1.00 62.50 405 ARG A N 1
ATOM 3319 C CA . ARG A 1 405 ? -2.235 -0.359 -29.212 1.00 62.50 405 ARG A CA 1
ATOM 3320 C C . ARG A 1 405 ? -1.638 -1.070 -30.404 1.00 62.50 405 ARG A C 1
ATOM 3322 O O . ARG A 1 405 ? -0.557 -0.731 -30.870 1.00 62.50 405 ARG A O 1
ATOM 3329 N N . GLY A 1 406 ? -2.389 -2.014 -30.940 1.00 68.81 406 GLY A N 1
ATOM 3330 C CA . GLY A 1 406 ? -1.990 -2.780 -32.103 1.00 68.81 406 GLY A CA 1
ATOM 3331 C C . GLY A 1 406 ? -3.058 -3.795 -32.464 1.00 68.81 406 GLY A C 1
ATOM 3332 O O . GLY A 1 406 ? -4.053 -3.955 -31.761 1.00 68.81 406 GLY A O 1
ATOM 3333 N N . SER A 1 407 ? -2.860 -4.489 -33.579 1.00 78.06 407 SER A N 1
ATOM 3334 C CA . SER A 1 407 ? -3.663 -5.675 -33.870 1.00 78.06 407 SER A CA 1
ATOM 3335 C C . SER A 1 407 ? -3.379 -6.755 -32.828 1.00 78.06 407 SER A C 1
ATOM 3337 O O . SER A 1 407 ? -2.208 -6.955 -32.507 1.00 78.06 407 SER A O 1
ATOM 3339 N N . ASN A 1 408 ? -4.390 -7.523 -32.418 1.00 79.62 408 ASN A N 1
ATOM 3340 C CA . ASN A 1 408 ? -4.232 -8.677 -31.518 1.00 79.62 408 ASN A CA 1
ATOM 3341 C C . ASN A 1 408 ? -3.097 -9.614 -31.960 1.00 79.62 408 ASN A C 1
ATOM 3343 O O . ASN A 1 408 ? -2.283 -10.026 -31.156 1.00 79.62 408 ASN A O 1
ATOM 3347 N N . ARG A 1 409 ? -2.926 -9.822 -33.275 1.00 78.56 409 ARG A N 1
ATOM 3348 C CA . ARG A 1 409 ? -1.801 -10.597 -33.832 1.00 78.56 409 ARG A CA 1
ATOM 3349 C C . ARG A 1 409 ? -0.412 -10.133 -33.359 1.00 78.56 409 ARG A C 1
ATOM 3351 O O . ARG A 1 409 ? 0.505 -10.939 -33.296 1.00 78.56 409 ARG A O 1
ATOM 3358 N N . VAL A 1 410 ? -0.239 -8.834 -33.136 1.00 74.00 410 VAL A N 1
ATOM 3359 C CA . VAL A 1 410 ? 1.021 -8.230 -32.681 1.00 74.00 410 VAL A CA 1
ATOM 3360 C C . VAL A 1 410 ? 1.054 -8.171 -31.159 1.00 74.00 410 VAL A C 1
ATOM 3362 O O . VAL A 1 410 ? 2.075 -8.503 -30.570 1.00 74.00 410 VAL A O 1
ATOM 3365 N N . LEU A 1 411 ? -0.051 -7.765 -30.529 1.00 77.06 411 LEU A N 1
ATOM 3366 C CA . LEU A 1 411 ? -0.126 -7.618 -29.076 1.00 77.06 411 LEU A CA 1
ATOM 3367 C C . LEU A 1 411 ? 0.010 -8.954 -28.339 1.00 77.06 411 LEU A C 1
ATOM 3369 O O . LEU A 1 411 ? 0.722 -9.008 -27.342 1.00 77.06 411 LEU A O 1
ATOM 3373 N N . ASP A 1 412 ? -0.590 -10.007 -28.890 1.00 81.19 412 ASP A N 1
ATOM 3374 C CA . ASP A 1 412 ? -0.616 -11.371 -28.349 1.00 81.19 412 ASP A CA 1
ATOM 3375 C C . ASP A 1 412 ? 0.501 -12.241 -28.951 1.00 81.19 412 ASP A C 1
ATOM 3377 O O . ASP A 1 412 ? 0.435 -13.468 -28.926 1.00 81.19 412 ASP A O 1
ATOM 3381 N N . CYS A 1 413 ? 1.506 -11.619 -29.576 1.00 81.81 413 CYS A N 1
ATOM 3382 C CA . CYS A 1 413 ? 2.655 -12.351 -30.085 1.00 81.81 413 CYS A CA 1
ATOM 3383 C C . CYS A 1 413 ? 3.481 -12.861 -28.904 1.00 81.81 413 CYS A C 1
ATOM 3385 O O . CYS A 1 413 ? 4.009 -12.053 -28.138 1.00 81.81 413 CYS A O 1
ATOM 3387 N N . ASP A 1 414 ? 3.617 -14.182 -28.800 1.00 83.19 414 ASP A N 1
ATOM 3388 C CA . ASP A 1 414 ? 4.492 -14.811 -27.819 1.00 83.19 414 ASP A CA 1
ATOM 3389 C C . ASP A 1 414 ? 5.944 -14.419 -28.084 1.00 83.19 414 ASP A C 1
ATOM 3391 O O . ASP A 1 414 ? 6.453 -14.537 -29.204 1.00 83.19 414 ASP A O 1
ATOM 3395 N N . ILE A 1 415 ? 6.613 -13.969 -27.032 1.00 79.50 415 ILE A N 1
ATOM 3396 C CA . ILE A 1 415 ? 8.036 -13.678 -27.026 1.00 79.50 415 ILE A CA 1
ATOM 3397 C C . ILE A 1 415 ? 8.697 -14.643 -26.055 1.00 79.50 415 ILE A C 1
ATOM 3399 O O . ILE A 1 415 ? 8.365 -14.663 -24.871 1.00 79.50 415 ILE A O 1
ATOM 3403 N N . ASP A 1 416 ? 9.604 -15.469 -26.572 1.00 81.56 416 ASP A N 1
ATOM 3404 C CA . ASP A 1 416 ? 10.312 -16.480 -25.792 1.00 81.56 416 ASP A CA 1
ATOM 3405 C C . ASP A 1 416 ? 11.230 -15.817 -24.760 1.00 81.56 416 ASP A C 1
ATOM 3407 O O . ASP A 1 416 ? 12.103 -15.018 -25.101 1.00 81.56 416 ASP A O 1
ATOM 3411 N N . VAL A 1 417 ? 11.032 -16.159 -23.487 1.00 80.62 417 VAL A N 1
ATOM 3412 C CA . VAL A 1 417 ? 11.842 -15.648 -22.372 1.00 80.62 417 VAL A CA 1
ATOM 3413 C C . VAL A 1 417 ? 12.690 -16.735 -21.722 1.00 80.62 417 VAL A C 1
ATOM 3415 O O . VAL A 1 417 ? 13.303 -16.494 -20.687 1.00 80.62 417 VAL A O 1
ATOM 3418 N N . ARG A 1 418 ? 12.780 -17.935 -22.314 1.00 75.88 418 ARG A N 1
ATOM 3419 C CA . ARG A 1 418 ? 13.589 -19.054 -21.785 1.00 75.88 418 ARG A CA 1
ATOM 3420 C C . ARG A 1 418 ? 15.092 -18.783 -21.818 1.00 75.88 418 ARG A C 1
ATOM 3422 O O . ARG A 1 418 ? 15.871 -19.560 -21.266 1.00 75.88 418 ARG A O 1
ATOM 3429 N N . GLN A 1 419 ? 15.514 -17.715 -22.486 1.00 71.75 419 GLN A N 1
ATOM 3430 C CA . GLN A 1 419 ? 16.905 -17.304 -22.591 1.00 71.75 419 GLN A CA 1
ATOM 3431 C C . GLN A 1 419 ? 17.058 -15.874 -22.085 1.00 71.75 419 GLN A C 1
ATOM 3433 O O . GLN A 1 419 ? 16.214 -15.017 -22.334 1.00 71.75 419 GLN A O 1
ATOM 3438 N N . GLN A 1 420 ? 18.162 -15.615 -21.385 1.00 68.19 420 GLN A N 1
ATOM 3439 C CA . GLN A 1 420 ? 18.483 -14.268 -20.939 1.00 68.19 420 GLN A CA 1
ATOM 3440 C C . GLN A 1 420 ? 18.693 -13.365 -22.159 1.00 68.19 420 GLN A C 1
ATOM 3442 O O . GLN A 1 420 ? 19.568 -13.623 -22.989 1.00 68.19 420 GLN A O 1
ATOM 3447 N N . ILE A 1 421 ? 17.881 -12.315 -22.258 1.00 68.94 421 ILE A N 1
ATOM 3448 C CA . ILE A 1 421 ? 17.983 -11.321 -23.324 1.00 68.94 421 ILE A CA 1
ATOM 3449 C C . ILE A 1 421 ? 19.147 -10.374 -23.029 1.00 68.94 421 ILE A C 1
ATOM 3451 O O . ILE A 1 421 ? 19.343 -9.939 -21.895 1.00 68.94 421 ILE A O 1
ATOM 3455 N N . GLU A 1 422 ? 19.920 -10.043 -24.059 1.00 71.31 422 GLU A N 1
ATOM 3456 C CA . GLU A 1 422 ? 20.934 -8.994 -24.015 1.00 71.31 422 GLU A CA 1
ATOM 3457 C C . GLU A 1 422 ? 20.379 -7.685 -24.603 1.00 71.31 422 GLU A C 1
ATOM 3459 O O . GLU A 1 422 ? 19.629 -7.671 -25.584 1.00 71.31 422 GLU A O 1
ATOM 3464 N N . TYR A 1 423 ? 20.793 -6.560 -24.022 1.00 71.19 423 TYR A N 1
ATOM 3465 C CA . TYR A 1 423 ? 20.225 -5.245 -24.309 1.00 71.19 423 TYR A CA 1
ATOM 3466 C C . TYR A 1 423 ? 21.239 -4.347 -24.985 1.00 71.19 423 TYR A C 1
ATOM 3468 O O . TYR A 1 423 ? 22.382 -4.216 -24.540 1.00 71.19 423 TYR A O 1
ATOM 3476 N N . TYR A 1 424 ? 20.795 -3.696 -26.053 1.00 72.25 424 TYR A N 1
ATOM 3477 C CA . TYR A 1 424 ? 21.674 -2.920 -26.899 1.00 72.25 424 TYR A CA 1
ATOM 3478 C C . TYR A 1 424 ? 20.993 -1.662 -27.440 1.00 72.25 424 TYR A C 1
ATOM 3480 O O . TYR A 1 424 ? 19.803 -1.639 -27.746 1.00 72.25 424 TYR A O 1
ATOM 3488 N N . VAL A 1 425 ? 21.774 -0.601 -27.633 1.00 70.06 425 VAL A N 1
ATOM 3489 C CA . VAL A 1 425 ? 21.339 0.571 -28.404 1.00 70.06 425 VAL A CA 1
ATOM 3490 C C . VAL A 1 425 ? 21.881 0.429 -29.814 1.00 70.06 425 VAL A C 1
ATOM 3492 O O . VAL A 1 425 ? 23.063 0.118 -29.998 1.00 70.06 425 VAL A O 1
ATOM 3495 N N . ARG A 1 426 ? 21.038 0.654 -30.826 1.00 71.69 426 ARG A N 1
ATOM 3496 C CA . ARG A 1 426 ? 21.493 0.637 -32.215 1.00 71.69 426 ARG A CA 1
ATOM 3497 C C . ARG A 1 426 ? 22.591 1.680 -32.394 1.00 71.69 426 ARG A C 1
ATOM 3499 O O . ARG A 1 426 ? 22.412 2.851 -32.056 1.00 71.69 426 ARG A O 1
ATOM 3506 N N . ALA A 1 427 ? 23.711 1.263 -32.971 1.00 64.69 427 ALA A N 1
ATOM 3507 C CA . ALA A 1 427 ? 24.770 2.193 -33.311 1.00 64.69 427 ALA A CA 1
ATOM 3508 C C . ALA A 1 427 ? 24.249 3.247 -34.302 1.00 64.69 427 ALA A C 1
ATOM 3510 O O . ALA A 1 427 ? 23.549 2.931 -35.271 1.00 64.69 427 ALA A O 1
ATOM 3511 N N . SER A 1 428 ? 24.631 4.506 -34.074 1.00 59.88 428 SER A N 1
ATOM 3512 C CA . SER A 1 428 ? 24.571 5.527 -35.124 1.00 59.88 428 SER A CA 1
ATOM 3513 C C . SER A 1 428 ? 25.513 5.141 -36.275 1.00 59.88 428 SER A C 1
ATOM 3515 O O . SER A 1 428 ? 26.155 4.092 -36.234 1.00 59.88 428 SER A O 1
ATOM 3517 N N . LEU A 1 429 ? 25.580 5.959 -37.331 1.00 58.47 429 LEU A N 1
ATOM 3518 C CA . LEU A 1 429 ? 26.526 5.745 -38.429 1.00 58.47 429 LEU A CA 1
ATOM 3519 C C . LEU A 1 429 ? 27.913 5.338 -37.890 1.00 58.47 429 LEU A C 1
ATOM 3521 O O . LEU A 1 429 ? 28.489 6.058 -37.076 1.00 58.47 429 LEU A O 1
ATOM 3525 N N . ILE A 1 430 ? 28.426 4.182 -38.320 1.00 57.06 430 ILE A N 1
ATOM 3526 C CA . ILE A 1 430 ? 29.719 3.671 -37.860 1.00 57.06 430 ILE A CA 1
ATOM 3527 C C . ILE A 1 430 ? 30.820 4.440 -38.589 1.00 57.06 430 ILE A C 1
ATOM 3529 O O . ILE A 1 430 ? 30.819 4.435 -39.827 1.00 57.06 430 ILE A O 1
ATOM 3533 N N . PRO A 1 431 ? 31.776 5.060 -37.878 1.00 50.56 431 PRO A N 1
ATOM 3534 C CA . PRO A 1 431 ? 32.940 5.661 -38.512 1.00 50.56 431 PRO A CA 1
ATOM 3535 C C . PRO A 1 431 ? 33.730 4.583 -39.265 1.00 50.56 431 PRO A C 1
ATOM 3537 O O . PRO A 1 431 ? 34.132 3.579 -38.682 1.00 50.56 431 PRO A O 1
ATOM 3540 N N . LYS A 1 432 ? 33.947 4.774 -40.568 1.00 53.09 432 LYS A N 1
ATOM 3541 C CA . LYS A 1 432 ? 34.912 3.985 -41.349 1.00 53.09 432 LYS A CA 1
ATOM 3542 C C . LYS A 1 432 ? 36.328 4.569 -41.228 1.00 53.09 432 LYS A C 1
ATOM 3544 O O . LYS A 1 432 ? 37.283 3.806 -41.301 1.00 53.09 432 LYS A O 1
ATOM 3549 N N . THR A 1 433 ? 36.445 5.891 -41.032 1.00 47.44 433 THR A N 1
ATOM 3550 C CA . THR A 1 433 ? 37.672 6.691 -40.783 1.00 47.44 433 THR A CA 1
ATOM 3551 C C . THR A 1 433 ? 37.302 8.014 -40.076 1.00 47.44 433 THR A C 1
ATOM 3553 O O . THR A 1 433 ? 36.113 8.285 -39.924 1.00 47.44 433 THR A O 1
ATOM 3556 N N . GLU A 1 434 ? 38.272 8.872 -39.701 1.00 49.12 434 GLU A N 1
ATOM 3557 C CA . GLU A 1 434 ? 38.025 10.201 -39.079 1.00 49.12 434 GLU A CA 1
ATOM 3558 C C . GLU A 1 434 ? 37.032 11.090 -39.857 1.00 49.12 434 GLU A C 1
ATOM 3560 O O . GLU A 1 434 ? 36.347 11.907 -39.253 1.00 49.12 434 GLU A O 1
ATOM 3565 N N . ASN A 1 435 ? 36.894 10.889 -41.175 1.00 43.59 435 ASN A N 1
ATOM 3566 C CA . ASN A 1 435 ? 36.054 11.713 -42.053 1.00 43.59 435 ASN A CA 1
ATOM 3567 C C . ASN A 1 435 ? 35.035 10.914 -42.889 1.00 43.59 435 ASN A C 1
ATOM 3569 O O . ASN A 1 435 ? 34.474 11.449 -43.846 1.00 43.59 435 ASN A O 1
ATOM 3573 N N . SER A 1 436 ? 34.788 9.633 -42.585 1.00 43.28 436 SER A N 1
ATOM 3574 C CA . SER A 1 436 ? 33.792 8.844 -43.325 1.00 43.28 436 SER A CA 1
ATOM 3575 C C . SER A 1 436 ? 32.937 7.967 -42.423 1.00 43.28 436 SER A C 1
ATOM 3577 O O . SER A 1 436 ? 33.409 7.361 -41.464 1.00 43.28 436 SER A O 1
ATOM 3579 N N . PHE A 1 437 ? 31.658 7.873 -42.772 1.00 52.94 437 PHE A N 1
ATOM 3580 C CA . PHE A 1 437 ? 30.644 7.140 -42.032 1.00 52.94 437 PHE A CA 1
ATOM 3581 C C . PHE A 1 437 ? 30.023 6.063 -42.920 1.00 52.94 437 PHE A C 1
ATOM 3583 O O . PHE A 1 437 ? 29.708 6.301 -44.086 1.00 52.94 437 PHE A O 1
ATOM 3590 N N . SER A 1 438 ? 29.813 4.873 -42.370 1.00 56.06 438 SER A N 1
ATOM 3591 C CA . SER A 1 438 ? 29.035 3.809 -42.995 1.00 56.06 438 SER A CA 1
ATOM 3592 C C . SER A 1 438 ? 27.737 3.591 -42.237 1.00 56.06 438 SER A C 1
ATOM 3594 O O . SER A 1 438 ? 27.680 3.728 -41.018 1.00 56.06 438 SER A O 1
ATOM 3596 N N . LYS A 1 439 ? 26.673 3.259 -42.966 1.00 55.03 439 LYS A N 1
ATOM 3597 C CA . LYS A 1 439 ? 25.417 2.792 -42.386 1.00 55.03 439 LYS A CA 1
ATOM 3598 C C . LYS A 1 439 ? 25.435 1.263 -42.459 1.00 55.03 439 LYS A C 1
ATOM 3600 O O . LYS A 1 439 ? 25.234 0.735 -43.552 1.00 55.03 439 LYS A O 1
ATOM 3605 N N . PRO A 1 440 ? 25.729 0.540 -41.371 1.00 51.59 440 PRO A N 1
ATOM 3606 C CA . PRO A 1 440 ? 25.768 -0.915 -41.422 1.00 51.59 440 PRO A CA 1
ATOM 3607 C C . PRO A 1 440 ? 24.334 -1.463 -41.407 1.00 51.59 440 PRO A C 1
ATOM 3609 O O . PRO A 1 440 ? 23.430 -0.853 -40.823 1.00 51.59 440 PRO A O 1
ATOM 3612 N N . GLY A 1 441 ? 24.121 -2.593 -42.085 1.00 49.75 441 GLY A N 1
ATOM 3613 C CA . GLY A 1 441 ? 22.837 -3.307 -42.092 1.00 49.75 441 GLY A CA 1
ATOM 3614 C C . GLY A 1 441 ? 21.859 -2.960 -43.225 1.00 49.75 441 GLY A C 1
ATOM 3615 O O . GLY A 1 441 ? 20.657 -3.134 -43.052 1.00 49.75 441 GLY A O 1
ATOM 3616 N N . LEU A 1 442 ? 22.321 -2.455 -44.380 1.00 50.12 442 LEU A N 1
ATOM 3617 C CA . LEU A 1 442 ? 21.476 -2.403 -45.593 1.00 50.12 442 LEU A CA 1
ATOM 3618 C C . LEU A 1 442 ? 21.675 -3.601 -46.538 1.00 50.12 442 LEU A C 1
ATOM 3620 O O . LEU A 1 442 ? 20.790 -3.862 -47.347 1.00 50.12 442 LEU A O 1
ATOM 3624 N N . SER A 1 443 ? 22.789 -4.332 -46.430 1.00 53.81 443 SER A N 1
ATOM 3625 C CA . SER A 1 443 ? 23.103 -5.491 -47.282 1.00 53.81 443 SER A CA 1
ATOM 3626 C C . SER A 1 443 ? 22.651 -6.832 -46.694 1.00 53.81 443 SER A C 1
ATOM 3628 O O . SER A 1 443 ? 22.193 -7.685 -47.445 1.00 53.81 443 SER A O 1
ATOM 3630 N N . ASP A 1 444 ? 22.722 -7.006 -45.372 1.00 64.25 444 ASP A N 1
ATOM 3631 C CA . ASP A 1 444 ? 22.212 -8.179 -44.653 1.00 64.25 444 ASP A CA 1
ATOM 3632 C C . ASP A 1 444 ? 21.353 -7.697 -43.477 1.00 64.25 444 ASP A C 1
ATOM 3634 O O . ASP A 1 444 ? 21.848 -7.025 -42.573 1.00 64.25 444 ASP A O 1
ATOM 3638 N N . ARG A 1 445 ? 20.044 -7.978 -43.526 1.00 62.78 445 ARG A N 1
ATOM 3639 C CA . ARG A 1 445 ? 19.077 -7.548 -42.501 1.00 62.78 445 ARG A CA 1
ATOM 3640 C C . ARG A 1 445 ? 19.130 -8.407 -41.235 1.00 62.78 445 ARG A C 1
ATOM 3642 O O . ARG A 1 445 ? 18.523 -8.008 -40.246 1.00 62.78 445 ARG A O 1
ATOM 3649 N N . SER A 1 446 ? 19.830 -9.545 -41.258 1.00 67.50 446 SER A N 1
ATOM 3650 C CA . SER A 1 446 ? 20.008 -10.403 -40.079 1.00 67.50 446 SER A CA 1
ATOM 3651 C C . SER A 1 446 ? 21.036 -9.839 -39.093 1.00 67.50 446 SER A C 1
ATOM 3653 O O . SER A 1 446 ? 20.966 -10.130 -37.907 1.00 67.50 446 SER A O 1
ATOM 3655 N N . LYS A 1 447 ? 21.951 -8.968 -39.540 1.00 73.06 447 LYS A N 1
ATOM 3656 C CA . LYS A 1 447 ? 23.011 -8.402 -38.695 1.00 73.06 447 LYS A CA 1
ATOM 3657 C C . LYS A 1 447 ? 22.782 -6.928 -38.409 1.00 73.06 447 LYS A C 1
ATOM 3659 O O . LYS A 1 447 ? 22.668 -6.111 -39.326 1.00 73.06 447 LYS A O 1
ATOM 3664 N N . LEU A 1 448 ? 22.762 -6.574 -37.126 1.00 73.50 448 LEU A N 1
ATOM 3665 C CA . LEU A 1 448 ? 22.566 -5.203 -36.676 1.00 73.50 448 LEU A CA 1
ATOM 3666 C C . LEU A 1 448 ? 23.757 -4.716 -35.833 1.00 73.50 448 LEU A C 1
ATOM 3668 O O . LEU A 1 448 ? 24.141 -5.374 -34.867 1.00 73.50 448 LEU A O 1
ATOM 3672 N N . PRO A 1 449 ? 24.341 -3.552 -36.163 1.00 72.44 449 PRO A N 1
ATOM 3673 C CA . PRO A 1 449 ? 25.382 -2.932 -35.357 1.00 72.44 449 PRO A CA 1
ATOM 3674 C C . PRO A 1 449 ? 24.804 -2.293 -34.089 1.00 72.44 449 PRO A C 1
ATOM 3676 O O . PRO A 1 449 ? 23.826 -1.534 -34.134 1.00 72.44 449 PRO A O 1
ATOM 3679 N N . VAL A 1 450 ? 25.457 -2.529 -32.960 1.00 73.00 450 VAL A N 1
ATOM 3680 C CA . VAL A 1 450 ? 25.029 -2.062 -31.643 1.00 73.00 450 VAL A CA 1
ATOM 3681 C C . VAL A 1 450 ? 26.177 -1.508 -30.804 1.00 73.00 450 VAL A C 1
ATOM 3683 O O . VAL A 1 450 ? 27.345 -1.835 -31.024 1.00 73.00 450 VAL A O 1
ATOM 3686 N N . ILE A 1 451 ? 25.832 -0.651 -29.842 1.00 70.31 451 ILE A N 1
ATOM 3687 C CA . ILE A 1 451 ? 26.748 -0.054 -28.863 1.00 70.31 451 ILE A CA 1
ATOM 3688 C C . ILE A 1 451 ? 26.848 -0.965 -27.638 1.00 70.31 451 ILE A C 1
ATOM 3690 O O . ILE A 1 451 ? 25.829 -1.328 -27.053 1.00 70.31 451 ILE A O 1
ATOM 3694 N N . VAL A 1 452 ? 28.073 -1.279 -27.212 1.00 67.88 452 VAL A N 1
ATOM 3695 C CA . VAL A 1 452 ? 28.348 -1.989 -25.955 1.00 67.88 452 VAL A CA 1
ATOM 3696 C C . VAL A 1 452 ? 28.687 -0.963 -24.870 1.00 67.88 452 VAL A C 1
ATOM 3698 O O . VAL A 1 452 ? 29.812 -0.460 -24.824 1.00 67.88 452 VAL A O 1
ATOM 3701 N N . LEU A 1 453 ? 27.717 -0.663 -23.996 1.00 51.62 453 LEU A N 1
ATOM 3702 C CA . LEU A 1 453 ? 27.793 0.406 -22.981 1.00 51.62 453 LEU A CA 1
ATOM 3703 C C . LEU A 1 453 ? 29.032 0.309 -22.070 1.00 51.62 453 LEU A C 1
ATOM 3705 O O . LEU A 1 453 ? 29.638 1.324 -21.752 1.00 51.62 453 LEU A O 1
ATOM 3709 N N . ASN A 1 454 ? 29.473 -0.905 -21.727 1.00 51.88 454 ASN A N 1
ATOM 3710 C CA . ASN A 1 454 ? 30.545 -1.116 -20.744 1.00 51.88 454 ASN A CA 1
ATOM 3711 C C . ASN A 1 454 ? 31.963 -1.193 -21.341 1.00 51.88 454 ASN A C 1
ATOM 3713 O O . ASN A 1 454 ? 32.923 -1.395 -20.601 1.00 51.88 454 ASN A O 1
ATOM 3717 N N . LYS A 1 455 ? 32.124 -1.099 -22.669 1.00 52.62 455 LYS A N 1
ATOM 3718 C CA . LYS A 1 455 ? 33.429 -1.289 -23.340 1.00 52.62 455 LYS A CA 1
ATOM 3719 C C . LYS A 1 455 ? 33.801 -0.191 -24.338 1.00 52.62 455 LYS A C 1
ATOM 3721 O O . LYS A 1 455 ? 34.819 -0.341 -25.004 1.00 52.62 455 LYS A O 1
ATOM 3726 N N . ASN A 1 456 ? 33.004 0.878 -24.457 1.00 49.31 456 ASN A N 1
ATOM 3727 C CA . ASN A 1 456 ? 33.178 1.922 -25.479 1.00 49.31 456 ASN A CA 1
ATOM 3728 C C . ASN A 1 456 ? 33.496 1.324 -26.864 1.00 49.31 456 ASN A C 1
ATOM 3730 O O . ASN A 1 456 ? 34.500 1.653 -27.490 1.00 49.31 456 ASN A O 1
ATOM 3734 N N . GLY A 1 457 ? 32.657 0.388 -27.319 1.00 60.88 457 GLY A N 1
ATOM 3735 C CA . GLY A 1 457 ? 32.890 -0.360 -28.552 1.00 60.88 457 GLY A CA 1
ATOM 3736 C C . GLY A 1 457 ? 31.608 -0.729 -29.291 1.00 60.88 457 GLY A C 1
ATOM 3737 O O . GLY A 1 457 ? 30.509 -0.685 -28.734 1.00 60.88 457 GLY A O 1
ATOM 3738 N N . PHE A 1 458 ? 31.770 -1.107 -30.558 1.00 67.81 458 PHE A N 1
ATOM 3739 C CA . PHE A 1 458 ? 30.694 -1.575 -31.429 1.00 67.81 458 PHE A CA 1
ATOM 3740 C C . PHE A 1 458 ? 30.735 -3.101 -31.556 1.00 67.81 458 PHE A C 1
ATOM 3742 O O . PHE A 1 458 ? 31.813 -3.692 -31.630 1.00 67.81 458 PHE A O 1
ATOM 3749 N N . LYS A 1 459 ? 29.563 -3.735 -31.611 1.00 74.38 459 LYS A N 1
ATOM 3750 C CA . LYS A 1 459 ? 29.392 -5.169 -31.892 1.00 74.38 459 LYS A CA 1
ATOM 3751 C C . LYS A 1 459 ? 28.327 -5.334 -32.975 1.00 74.38 459 LYS A C 1
ATOM 3753 O O . LYS A 1 459 ? 27.377 -4.561 -33.014 1.00 74.38 459 LYS A O 1
ATOM 3758 N N . GLU A 1 460 ? 28.470 -6.323 -33.848 1.00 74.56 460 GLU A N 1
ATOM 3759 C CA . GLU A 1 460 ? 27.366 -6.773 -34.702 1.00 74.56 460 GLU A CA 1
ATOM 3760 C C . GLU A 1 460 ? 26.662 -7.945 -34.022 1.00 74.56 460 GLU A C 1
ATOM 3762 O O . GLU A 1 460 ? 27.314 -8.889 -33.568 1.00 74.56 460 GLU A O 1
ATOM 3767 N N . ILE A 1 461 ? 25.338 -7.868 -33.926 1.00 73.25 461 ILE A N 1
ATOM 3768 C CA . ILE A 1 461 ? 24.495 -8.929 -33.373 1.00 73.25 461 ILE A CA 1
ATOM 3769 C C . ILE A 1 461 ? 23.589 -9.498 -34.458 1.00 73.25 461 ILE A C 1
ATOM 3771 O O . ILE A 1 461 ? 23.167 -8.779 -35.364 1.00 73.25 461 ILE A O 1
ATOM 3775 N N . ASP A 1 462 ? 23.292 -10.789 -34.351 1.00 74.50 462 ASP A N 1
ATOM 3776 C CA . ASP A 1 462 ? 22.318 -11.459 -35.205 1.00 74.50 462 ASP A CA 1
ATOM 3777 C C . ASP A 1 462 ? 20.914 -11.294 -34.608 1.00 74.50 462 ASP A C 1
ATOM 3779 O O . ASP A 1 462 ? 20.574 -11.918 -33.599 1.00 74.50 462 ASP A O 1
ATOM 3783 N N . VAL A 1 463 ? 20.098 -10.439 -35.224 1.00 67.62 463 VAL A N 1
ATOM 3784 C CA . VAL A 1 463 ? 18.732 -10.130 -34.769 1.00 67.62 463 VAL A CA 1
ATOM 3785 C C . VAL A 1 463 ? 17.760 -11.295 -34.960 1.00 67.62 463 VAL A C 1
ATOM 3787 O O . VAL A 1 463 ? 16.657 -11.240 -34.428 1.00 67.62 463 VAL A O 1
ATOM 3790 N N . THR A 1 464 ? 18.153 -12.353 -35.679 1.00 67.81 464 THR A N 1
ATOM 3791 C CA . THR A 1 464 ? 17.345 -13.575 -35.835 1.00 67.81 464 THR A CA 1
ATOM 3792 C C . THR A 1 464 ? 17.504 -14.550 -34.672 1.00 67.81 464 THR A C 1
ATOM 3794 O O . THR A 1 464 ? 16.740 -15.499 -34.560 1.00 67.81 464 THR A O 1
ATOM 3797 N N . SER A 1 465 ? 18.464 -14.312 -33.776 1.00 66.94 465 SER A N 1
ATOM 3798 C CA . SER A 1 465 ? 18.751 -15.215 -32.658 1.00 66.94 465 SER A CA 1
ATOM 3799 C C . SER A 1 465 ? 17.776 -15.111 -31.475 1.00 66.94 465 SER A C 1
ATOM 3801 O O . SER A 1 465 ? 18.014 -15.778 -30.475 1.00 66.94 465 SER A O 1
ATOM 3803 N N . GLU A 1 466 ? 16.729 -14.275 -31.567 1.00 63.25 466 GLU A N 1
ATOM 3804 C CA . GLU A 1 466 ? 15.675 -14.039 -30.548 1.00 63.25 466 GLU A CA 1
ATOM 3805 C C . GLU A 1 466 ? 16.183 -13.624 -29.147 1.00 63.25 466 GLU A C 1
ATOM 3807 O O . GLU A 1 466 ? 15.417 -13.515 -28.198 1.00 63.25 466 GLU A O 1
ATOM 3812 N N . LYS A 1 467 ? 17.477 -13.308 -29.015 1.00 69.75 467 LYS A N 1
ATOM 3813 C CA . LYS A 1 467 ? 18.158 -13.008 -27.742 1.00 69.75 467 LYS A CA 1
ATOM 3814 C C . LYS A 1 467 ? 18.354 -11.521 -27.455 1.00 69.75 467 LYS A C 1
ATOM 3816 O O . LYS A 1 467 ? 19.075 -11.182 -26.518 1.00 69.75 467 LYS A O 1
ATOM 3821 N N . TYR A 1 468 ? 17.803 -10.622 -28.271 1.00 70.94 468 TYR A N 1
ATOM 3822 C CA . TYR A 1 468 ? 18.188 -9.208 -28.244 1.00 70.94 468 TYR A CA 1
ATOM 3823 C C . TYR A 1 468 ? 17.001 -8.251 -28.232 1.00 70.94 468 TYR A C 1
ATOM 3825 O O . TYR A 1 468 ? 16.131 -8.319 -29.097 1.00 70.94 468 TYR A O 1
ATOM 3833 N N . LEU A 1 469 ? 17.052 -7.267 -27.332 1.00 69.19 469 LEU A N 1
ATOM 3834 C CA . LEU A 1 469 ? 16.254 -6.046 -27.428 1.00 69.19 469 LEU A CA 1
ATOM 3835 C C . LEU A 1 469 ? 17.142 -4.895 -27.890 1.00 69.19 469 LEU A C 1
ATOM 3837 O O . LEU A 1 469 ? 18.153 -4.577 -27.255 1.00 69.19 469 LEU A O 1
ATOM 3841 N N . VAL A 1 470 ? 16.758 -4.263 -29.003 1.00 68.12 470 VAL A N 1
ATOM 3842 C CA . VAL A 1 470 ? 17.542 -3.181 -29.606 1.00 68.12 470 VAL A CA 1
ATOM 3843 C C . VAL A 1 470 ? 16.742 -1.897 -29.698 1.00 68.12 470 VAL A C 1
ATOM 3845 O O . VAL A 1 470 ? 15.763 -1.807 -30.438 1.00 68.12 470 VAL A O 1
ATOM 3848 N N . LEU A 1 471 ? 17.222 -0.859 -29.016 1.00 69.31 471 LEU A N 1
ATOM 3849 C CA . LEU A 1 471 ? 16.636 0.468 -29.121 1.00 69.31 471 LEU A CA 1
ATOM 3850 C C . LEU A 1 471 ? 17.023 1.139 -30.447 1.00 69.31 471 LEU A C 1
ATOM 3852 O O . LEU A 1 471 ? 18.201 1.406 -30.704 1.00 69.31 471 LEU A O 1
ATOM 3856 N N . ILE A 1 472 ? 16.021 1.462 -31.269 1.00 65.75 472 ILE A N 1
ATOM 3857 C CA . ILE A 1 472 ? 16.169 2.203 -32.530 1.00 65.75 472 ILE A CA 1
ATOM 3858 C C . ILE A 1 472 ? 15.578 3.608 -32.354 1.00 65.75 472 ILE A C 1
ATOM 3860 O O . ILE A 1 472 ? 14.497 3.911 -32.852 1.00 65.75 472 ILE A O 1
ATOM 3864 N N . ALA A 1 473 ? 16.277 4.481 -31.629 1.00 58.81 473 ALA A N 1
ATOM 3865 C CA . ALA A 1 473 ? 15.833 5.862 -31.442 1.00 58.81 473 ALA A CA 1
ATOM 3866 C C . ALA A 1 473 ? 16.182 6.735 -32.665 1.00 58.81 473 ALA A C 1
ATOM 3868 O O . ALA A 1 473 ? 17.300 6.683 -33.188 1.00 58.81 473 ALA A O 1
ATOM 3869 N N . ARG A 1 474 ? 15.240 7.569 -33.124 1.00 52.62 474 ARG A N 1
ATOM 3870 C CA . ARG A 1 474 ? 15.532 8.693 -34.030 1.00 52.62 474 ARG A CA 1
ATOM 3871 C C . ARG A 1 474 ? 15.846 9.914 -33.169 1.00 52.62 474 ARG A C 1
ATOM 3873 O O . ARG A 1 474 ? 15.000 10.323 -32.391 1.00 52.62 474 ARG A O 1
ATOM 3880 N N . ARG A 1 475 ? 17.031 10.512 -33.332 1.00 49.81 475 ARG A N 1
ATOM 3881 C CA . ARG A 1 475 ? 17.341 11.815 -32.724 1.00 49.81 475 ARG A CA 1
ATOM 3882 C C . ARG A 1 475 ? 16.463 12.896 -33.359 1.00 49.81 475 ARG A C 1
ATOM 3884 O O . ARG A 1 475 ? 16.609 13.172 -34.552 1.00 49.81 475 ARG A O 1
ATOM 3891 N N . THR A 1 476 ? 15.573 13.492 -32.581 1.00 46.94 476 THR A N 1
ATOM 3892 C CA . THR A 1 476 ? 14.868 14.736 -32.910 1.00 46.94 476 THR A CA 1
ATOM 3893 C C . THR A 1 476 ? 15.657 15.935 -32.369 1.00 46.94 476 THR A C 1
ATOM 3895 O O . THR A 1 476 ? 16.564 15.783 -31.553 1.00 46.94 476 THR A O 1
ATOM 3898 N N . LYS A 1 477 ? 15.410 17.132 -32.920 1.00 45.09 477 LYS A N 1
ATOM 3899 C CA . LYS A 1 477 ? 16.148 18.366 -32.576 1.00 45.09 477 LYS A CA 1
ATOM 3900 C C . LYS A 1 477 ? 15.503 19.175 -31.439 1.00 45.09 477 LYS A C 1
ATOM 3902 O O . LYS A 1 477 ? 16.068 20.198 -31.064 1.00 45.09 477 LYS A O 1
ATOM 3907 N N . SER A 1 478 ? 14.355 18.749 -30.915 1.00 50.66 478 SER A N 1
ATOM 3908 C CA . SER A 1 478 ? 13.697 19.344 -29.746 1.00 50.66 478 SER A CA 1
ATOM 3909 C C . SER A 1 478 ? 13.853 18.415 -28.549 1.00 50.66 478 SER A C 1
ATOM 3911 O O . SER A 1 478 ? 13.619 17.219 -28.660 1.00 50.66 478 SER A O 1
ATOM 3913 N N . ALA A 1 479 ? 14.268 18.965 -27.411 1.00 51.97 479 ALA A N 1
ATOM 3914 C CA . ALA A 1 479 ? 14.441 18.235 -26.157 1.00 51.97 479 ALA A CA 1
ATOM 3915 C C . ALA A 1 479 ? 13.436 18.730 -25.110 1.00 51.97 479 ALA A C 1
ATOM 3917 O O . ALA A 1 479 ? 13.786 18.929 -23.947 1.00 51.97 479 ALA A O 1
ATOM 3918 N N . ASP A 1 480 ? 12.194 18.977 -25.531 1.00 47.44 480 ASP A N 1
ATOM 3919 C CA . ASP A 1 480 ? 11.153 19.375 -24.594 1.00 47.44 480 ASP A CA 1
ATOM 3920 C C . ASP A 1 480 ? 10.872 18.208 -23.636 1.00 47.44 480 ASP A C 1
ATOM 3922 O O . ASP A 1 480 ? 10.795 17.040 -24.032 1.00 47.44 480 ASP A O 1
ATOM 3926 N N . ALA A 1 481 ? 10.772 18.523 -22.344 1.00 54.69 481 ALA A N 1
ATOM 3927 C CA . ALA A 1 481 ? 10.424 17.543 -21.328 1.00 54.69 481 ALA A CA 1
ATOM 3928 C C . ALA A 1 481 ? 8.961 17.117 -21.510 1.00 54.69 481 ALA A C 1
ATOM 3930 O O . ALA A 1 481 ? 8.045 17.941 -21.464 1.00 54.69 481 ALA A O 1
ATOM 3931 N N . ILE A 1 482 ? 8.749 15.818 -21.685 1.00 60.12 482 ILE A N 1
ATOM 3932 C CA . ILE A 1 482 ? 7.450 15.211 -21.961 1.00 60.12 482 ILE A CA 1
ATOM 3933 C C . ILE A 1 482 ? 6.665 15.089 -20.650 1.00 60.12 482 ILE A C 1
ATOM 3935 O O . ILE A 1 482 ? 5.551 15.600 -20.529 1.00 60.12 482 ILE A O 1
ATOM 3939 N N . THR A 1 483 ? 7.251 14.444 -19.637 1.00 61.56 483 THR A N 1
ATOM 3940 C CA . THR A 1 483 ? 6.593 14.166 -18.351 1.00 61.56 483 THR A CA 1
ATOM 3941 C C . THR A 1 483 ? 7.598 13.695 -17.289 1.00 61.56 483 THR A C 1
ATOM 3943 O O . THR A 1 483 ? 8.650 13.168 -17.653 1.00 61.56 483 THR A O 1
ATOM 3946 N N . PRO A 1 484 ? 7.305 13.845 -15.985 1.00 63.34 484 PRO A N 1
ATOM 3947 C CA . PRO A 1 484 ? 8.042 13.156 -14.930 1.00 63.34 484 PRO A CA 1
ATOM 3948 C C . PRO A 1 484 ? 7.912 11.634 -15.030 1.00 63.34 484 PRO A C 1
ATOM 3950 O O . PRO A 1 484 ? 6.890 11.110 -15.484 1.00 63.34 484 PRO A O 1
ATOM 3953 N N . HIS A 1 485 ? 8.940 10.938 -14.560 1.00 67.81 485 HIS A N 1
ATOM 3954 C CA . HIS A 1 485 ? 9.041 9.486 -14.579 1.00 67.81 485 HIS A CA 1
ATOM 3955 C C . HIS A 1 485 ? 7.904 8.780 -13.825 1.00 67.81 485 HIS A C 1
ATOM 3957 O O . HIS A 1 485 ? 7.301 7.851 -14.361 1.00 67.81 485 HIS A O 1
ATOM 3963 N N . ALA A 1 486 ? 7.559 9.253 -12.621 1.00 56.91 486 ALA A N 1
ATOM 3964 C CA . ALA A 1 486 ? 6.450 8.705 -11.836 1.00 56.91 486 ALA A CA 1
ATOM 3965 C C . ALA A 1 486 ? 5.109 8.789 -12.569 1.00 56.91 486 ALA A C 1
ATOM 3967 O O . ALA A 1 486 ? 4.310 7.864 -12.491 1.00 56.91 486 ALA A O 1
ATOM 3968 N N . ASP A 1 487 ? 4.871 9.875 -13.305 1.00 60.12 487 ASP A N 1
ATOM 3969 C CA . ASP A 1 487 ? 3.624 10.081 -14.041 1.00 60.12 487 ASP A CA 1
ATOM 3970 C C . ASP A 1 487 ? 3.521 9.149 -15.258 1.00 60.12 487 ASP A C 1
ATOM 3972 O O . ASP A 1 487 ? 2.423 8.716 -15.609 1.00 60.12 487 ASP A O 1
ATOM 3976 N N . GLU A 1 488 ? 4.647 8.827 -15.903 1.00 64.50 488 GLU A N 1
ATOM 3977 C CA . GLU A 1 488 ? 4.682 7.890 -17.031 1.00 64.50 488 GLU A CA 1
ATOM 3978 C C . GLU A 1 488 ? 4.620 6.432 -16.567 1.00 64.50 488 GLU A C 1
ATOM 3980 O O . GLU A 1 488 ? 3.836 5.653 -17.109 1.00 64.50 488 GLU A O 1
ATOM 3985 N N . GLN A 1 489 ? 5.376 6.074 -15.522 1.00 61.88 489 GLN A N 1
ATOM 3986 C CA . GLN A 1 489 ? 5.244 4.775 -14.859 1.00 61.88 489 GLN A CA 1
ATOM 3987 C C . GLN A 1 489 ? 3.822 4.565 -14.376 1.00 61.88 489 GLN A C 1
ATOM 3989 O O . GLN A 1 489 ? 3.242 3.519 -14.644 1.00 61.88 489 GLN A O 1
ATOM 3994 N N . TYR A 1 490 ? 3.231 5.579 -13.743 1.00 59.47 490 TYR A N 1
ATOM 3995 C CA . TYR A 1 490 ? 1.854 5.501 -13.316 1.00 59.47 490 TYR A CA 1
ATOM 3996 C C . TYR A 1 490 ? 0.908 5.358 -14.506 1.00 59.47 490 TYR A C 1
ATOM 3998 O O . TYR A 1 490 ? 0.069 4.476 -14.473 1.00 59.47 490 TYR A O 1
ATOM 4006 N N . ARG A 1 491 ? 1.040 6.134 -15.588 1.00 61.56 491 ARG A N 1
ATOM 4007 C CA . ARG A 1 491 ? 0.180 5.958 -16.775 1.00 61.56 491 ARG A CA 1
ATOM 4008 C C . ARG A 1 491 ? 0.240 4.546 -17.349 1.00 61.56 491 ARG A C 1
ATOM 4010 O O . ARG A 1 491 ? -0.812 4.003 -17.680 1.00 61.56 491 ARG A O 1
ATOM 4017 N N . ILE A 1 492 ? 1.433 3.957 -17.425 1.00 56.19 492 ILE A N 1
ATOM 4018 C CA . ILE A 1 492 ? 1.607 2.560 -17.832 1.00 56.19 492 ILE A CA 1
ATOM 4019 C C . ILE A 1 492 ? 0.939 1.643 -16.809 1.00 56.19 492 ILE A C 1
ATOM 4021 O O . ILE A 1 492 ? 0.211 0.748 -17.209 1.00 56.19 492 ILE A O 1
ATOM 4025 N N . TRP A 1 493 ? 1.111 1.897 -15.510 1.00 52.78 493 TRP A N 1
ATOM 4026 C CA . TRP A 1 493 ? 0.540 1.111 -14.416 1.00 52.78 493 TRP A CA 1
ATOM 4027 C C . TRP A 1 493 ? -0.963 1.339 -14.174 1.00 52.78 493 TRP A C 1
ATOM 4029 O O . TRP A 1 493 ? -1.581 0.515 -13.533 1.00 52.78 493 TRP A O 1
ATOM 4039 N N . ALA A 1 494 ? -1.601 2.397 -14.669 1.00 44.78 494 ALA A N 1
ATOM 4040 C CA . ALA A 1 494 ? -2.982 2.770 -14.327 1.00 44.78 494 ALA A CA 1
ATOM 4041 C C . ALA A 1 494 ? -4.030 2.371 -15.358 1.00 44.78 494 ALA A C 1
ATOM 4043 O O . ALA A 1 494 ? -5.228 2.440 -15.080 1.00 44.78 494 ALA A O 1
ATOM 4044 N N . ALA A 1 495 ? -3.612 2.110 -16.597 1.00 48.16 495 ALA A N 1
ATOM 4045 C CA . ALA A 1 495 ? -4.532 2.188 -17.729 1.00 48.16 495 ALA A CA 1
ATOM 4046 C C . ALA A 1 495 ? -5.593 1.079 -17.744 1.00 48.16 495 ALA A C 1
ATOM 4048 O O . ALA A 1 495 ? -6.577 1.188 -18.474 1.00 48.16 495 ALA A O 1
ATOM 4049 N N . SER A 1 496 ? -5.415 0.034 -16.936 1.00 42.16 496 SER A N 1
ATOM 4050 C CA . SER A 1 496 ? -6.396 -1.035 -16.764 1.00 42.16 496 SER A CA 1
ATOM 4051 C C . SER A 1 496 ? -7.638 -0.596 -15.980 1.00 42.16 496 SER A C 1
ATOM 4053 O O . SER A 1 496 ? -8.708 -1.150 -16.223 1.00 42.16 496 SER A O 1
ATOM 4055 N N . SER A 1 497 ? -7.553 0.407 -15.093 1.00 40.69 497 SER A N 1
ATOM 4056 C CA . SER A 1 497 ? -8.635 0.701 -14.138 1.00 40.69 497 SER A CA 1
ATOM 4057 C C . SER A 1 497 ? -9.464 1.957 -14.407 1.00 40.69 497 SER A C 1
ATOM 4059 O O . SER A 1 497 ? -10.459 2.200 -13.724 1.00 40.69 497 SER A O 1
ATOM 4061 N N . ARG A 1 498 ? -9.154 2.739 -15.448 1.00 37.47 498 ARG A N 1
ATOM 4062 C CA . ARG A 1 498 ? -9.995 3.875 -15.860 1.00 37.47 498 ARG A CA 1
ATOM 4063 C C . ARG A 1 498 ? -10.084 3.981 -17.376 1.00 37.47 498 ARG A C 1
ATOM 4065 O O . ARG A 1 498 ? -9.096 3.813 -18.085 1.00 37.47 498 ARG A O 1
ATOM 4072 N N . GLN A 1 499 ? -11.267 4.367 -17.863 1.00 34.31 499 GLN A N 1
ATOM 4073 C CA . GLN A 1 499 ? -11.487 4.995 -19.172 1.00 34.31 499 GLN A CA 1
ATOM 4074 C C . GLN A 1 499 ? -10.706 6.327 -19.273 1.00 34.31 499 GLN A C 1
ATOM 4076 O O . GLN A 1 499 ? -11.286 7.381 -19.516 1.00 34.31 499 GLN A O 1
ATOM 4081 N N . PHE A 1 500 ? -9.390 6.319 -19.049 1.00 32.16 500 PHE A N 1
ATOM 4082 C CA . PHE A 1 500 ? -8.552 7.467 -19.342 1.00 32.16 500 PHE A CA 1
ATOM 4083 C C . PHE A 1 500 ? -8.556 7.665 -20.851 1.00 32.16 500 PHE A C 1
ATOM 4085 O O . PHE A 1 500 ? -8.395 6.717 -21.628 1.00 32.16 500 PHE A O 1
ATOM 4092 N N . ASP A 1 501 ? -8.851 8.903 -21.231 1.00 34.12 501 ASP A N 1
ATOM 4093 C CA . ASP A 1 501 ? -9.258 9.297 -22.566 1.00 34.12 501 ASP A CA 1
ATOM 4094 C C . ASP A 1 501 ? -8.343 8.670 -23.622 1.00 34.12 501 ASP A C 1
ATOM 4096 O O . ASP A 1 501 ? -7.136 8.923 -23.701 1.00 34.12 501 ASP A O 1
ATOM 4100 N N . ARG A 1 502 ? -8.947 7.787 -24.420 1.00 34.50 502 ARG A N 1
ATOM 4101 C CA . ARG A 1 502 ? -8.307 6.871 -25.370 1.00 34.50 502 ARG A CA 1
ATOM 4102 C C . ARG A 1 502 ? -7.681 7.606 -26.565 1.00 34.50 502 ARG A C 1
ATOM 4104 O O . ARG A 1 502 ? -7.553 7.010 -27.635 1.00 34.50 502 ARG A O 1
ATOM 4111 N N . LYS A 1 503 ? -7.254 8.858 -26.442 1.00 26.64 503 LYS A N 1
ATOM 4112 C CA . LYS A 1 503 ? -6.887 9.680 -27.599 1.00 26.64 503 LYS A CA 1
ATOM 4113 C C . LYS A 1 503 ? -5.397 9.808 -27.903 1.00 26.64 503 LYS A C 1
ATOM 4115 O O . LYS A 1 503 ? -5.096 9.990 -29.073 1.00 26.64 503 LYS A O 1
ATOM 4120 N N . ASN A 1 504 ? -4.471 9.600 -26.964 1.00 26.66 504 ASN A N 1
ATOM 4121 C CA . ASN A 1 504 ? -3.069 9.995 -27.202 1.00 26.66 504 ASN A CA 1
ATOM 4122 C C . ASN A 1 504 ? -2.024 8.890 -26.966 1.00 26.66 504 ASN A C 1
ATOM 4124 O O . ASN A 1 504 ? -1.101 9.083 -26.187 1.00 26.66 504 ASN A O 1
ATOM 4128 N N . TRP A 1 505 ? -2.148 7.749 -27.650 1.00 30.33 505 TRP A N 1
ATOM 4129 C CA . TRP A 1 505 ? -1.016 6.825 -27.840 1.00 30.33 505 TRP A CA 1
ATOM 4130 C C . TRP A 1 505 ? -0.860 6.522 -29.334 1.00 30.33 505 TRP A C 1
ATOM 4132 O O . TRP A 1 505 ? -1.754 5.909 -29.929 1.00 30.33 505 TRP A O 1
ATOM 4142 N N . CYS A 1 506 ? 0.248 6.998 -29.910 1.00 28.41 506 CYS A N 1
ATOM 4143 C CA . CYS A 1 506 ? 0.829 6.662 -31.214 1.00 28.41 506 CYS A CA 1
ATOM 4144 C C . CYS A 1 506 ? 2.344 6.843 -31.123 1.00 28.41 506 CYS A C 1
ATOM 4146 O O . CYS A 1 506 ? 2.757 7.941 -30.687 1.00 28.41 506 CYS A O 1
#

Secondary structure (DSSP, 8-state):
-HHHHHHHHHHHHHHSHHHHHHHHHHTPEEEEEEEEHHHHHHHH-SPPPPBTTTTB----HHHHHHHHHHHHHHHHHHHHH----HHHHHHHHHHS-S----HHHHHHHHHHHTT--TTPPEEEEEEEETGGGGHHHHHHHHHHHHHHHTTT-EEEEEEE-S-GGGGGGGT-SSS--S-GGG--------PPP-HHHHHHHHHHHHHHHH------TT-HHHHHHHHHH-S-HHHHHHHHHHHHHHHHTT--TTT-HHHHHHHHHHHHHHHHHHS-HHHHHHHH-SHHHHHHHHHHHHHT--B-TT-BSSSS-BHHHHHTTTSSEEEEETTEEEEE--HHHHHHHHHHTTGGGTS-GGGG-TTPEEETTTHHHHHHHHHHHHHHHHHHTT-SEE-HHHHTTT---S-HHHHT--EE-SSPPEEEEEP-SEEEETTEEE--SSS-TTEEEEEETTTTEEEEEEGGGS-EEEE-----S---EEEEHHHHHHHHHHTTTS---TT---